Protein AF-0000000077136835 (afdb_homodimer)

pLDDT: mean 88.17, std 21.49, range [18.62, 98.94]

Secondary structure (DSSP, 8-state):
------HHHHHHHHHHHHHHHHHHHHHHHHHHHHHHHTTTTPPPTTSPPPTTHHHHHHHIIIIIIHHHHHHIIIIIIHHS---HHHHHHHHHHHHHHHHHHHHHHHHHHHHHHHHHTPPTT-SHHHHHHHHHHHHHHHHHHHIIIIIISHHHHT--HHHHHHHHHHHHHHHHHHHHHHHHHHHHHHHHHHHH---SS-TT-S-SHHHHHHHHHHHHHHHHHHHHHHHHHHHHHHTTSGGG-------S--S-TTS--/------HHHHHHHHHHHHHHHHHHHHHHHHHHHHHHHTTTTPPPTTSPPPTTHHHHHHHIIIIIIHHHHHHIIIIIIHHS---HHHHHHHHHHHHHHHHHHHHHHHHHHHHHHHHHTPPTT-SHHHHHHHHHHHHHHHHHHHIIIIIISHHHHT--HHHHHHHHHHHHHHHHHHHHHHHHHHHHHHHHHHHH---SS-TT-S-SHHHHHHHHHHHHHHHHHHHHHHHHHHHHHHTTSGGG-------S-SS-TTS--

Solvent-accessible surface area (backbone atoms only — not comparable to full-atom values): 26421 Å² total; per-residue (Å²): 124,72,70,70,51,66,74,63,42,59,53,49,24,54,51,25,46,51,48,19,56,52,29,32,52,47,34,52,54,50,52,53,52,41,32,64,64,56,65,48,75,46,63,38,96,84,66,24,58,30,63,53,53,19,60,50,24,38,42,45,14,45,46,41,28,43,41,51,22,52,35,20,51,40,36,36,31,68,71,65,72,40,50,69,66,59,21,50,49,47,25,51,52,28,46,51,53,19,51,51,26,40,51,52,14,49,54,39,44,52,52,22,29,58,63,68,71,46,76,78,76,51,45,36,37,45,51,43,34,49,49,22,51,51,46,46,54,52,48,51,49,50,45,40,43,48,65,73,34,16,77,83,64,68,46,52,70,68,57,42,61,68,43,42,63,58,52,53,49,51,50,55,50,31,46,51,40,31,36,38,20,50,36,18,44,49,32,41,52,50,69,72,58,68,37,82,90,50,61,82,48,61,72,41,67,65,45,44,46,45,32,53,44,40,48,30,42,54,47,18,53,50,24,34,52,46,13,45,48,30,40,60,68,43,55,72,47,67,73,70,67,80,75,71,77,85,76,69,76,86,72,65,82,74,70,84,117,125,71,72,70,51,65,74,66,41,58,54,48,23,54,52,26,46,51,48,20,56,52,29,31,54,48,35,53,53,50,50,53,53,41,32,64,63,57,65,48,75,46,62,39,96,84,64,23,58,29,62,53,52,19,60,50,25,38,41,46,13,45,46,41,28,42,42,50,22,54,36,20,52,40,36,36,31,68,72,65,72,40,49,68,66,59,21,50,50,48,24,50,51,28,44,51,52,18,51,51,26,40,50,51,14,49,54,39,42,53,51,23,28,58,62,68,70,46,74,79,75,52,45,38,37,44,51,42,34,50,50,22,51,51,46,48,52,51,49,52,50,50,45,39,44,50,66,72,35,16,78,83,65,68,47,51,70,69,59,40,61,67,42,43,63,58,53,53,50,51,50,54,50,31,45,51,39,31,35,39,21,51,37,17,43,49,32,40,52,49,69,73,58,69,36,81,92,48,60,84,49,61,72,40,68,65,46,44,46,45,33,51,45,42,50,30,42,54,48,17,54,51,23,35,51,45,12,43,48,29,40,60,68,42,56,73,49,67,73,72,66,81,76,71,78,85,75,68,78,86,71,66,84,74,69,85,114

Foldseek 3Di:
DQPAQPPVLLVLLQVLLVLLQVLLVVLLVLLQVLLVVPVNQDQDPLRFGDLSLLLNLLSCQLRNLLLVLLCLVLPCVPPVPDDPVRSLVSNLVSLVSSLVSLVRSVVRNVRRCVSVVNDQPPDPLNVLSVVLSVLSVVLSVCCCCAPVPVVVNVHDPVNSVVCVVVSVVSSLVSSVSSLVSSLVVLVVVLVVDADPPHRVDSCDSSNVSSVSSNVSSVSSSVSSVSSVVSSVVRPVRPPPDDPDPPVDPPPPPPPDD/DQPAQPPVLLVLLQVLLVLLQVLLVVLLVLLQVLLVVPVNQDQDPLRFGDLSLLLNLLSCQLRNLLLVLLCLVLPCVPPVPDDPVRSLVSNLVSLVSSLVSLVRSVVRNVRRCVSVVNDQPPDPLNVLSVVLSVLSVVLSVCCCCAPVPVVVNVHDPVNSVVCVVVSVVSSLVSSVSSLVSSLVVLVVVLVVDADPPHRVDSCDSSNVSSVSSNVSSVSSSVSSVSSVVSSVVRPPRPPPDDPDPPVPPPPPPPPDD

InterPro domains:
  IPR006593 Cytochrome b561/ferric reductase, transmembrane domain [PF03188] (53-192)
  IPR006593 Cytochrome b561/ferric reductase, transmembrane domain [PS50939] (16-229)
  IPR006593 Cytochrome b561/ferric reductase, transmembrane domain [SM00665] (53-186)
  IPR043205 Cytochrome b561/Cytochrome b reductase 1-like [PTHR10106] (21-229)

Organism: Micromonas pusilla (strain CCMP1545) (NCBI:txid564608)

Radius of gyration: 24.53 Å; Cα contacts (8 Å, |Δi|>4): 668; chains: 2; bounding box: 43×79×63 Å

Nearest PDB structures (foldseek):
  4o79-assembly1_A  TM=8.966E-01  e=8.749E-08  Arabidopsis thaliana
  5zle-assembly1_A  TM=8.821E-01  e=6.217E-08  Homo sapiens
  8vy7-assembly1_R  TM=4.403E-01  e=1.935E+00  Homo sapiens
  4o79-assembly1_A  TM=8.966E-01  e=8.787E-08  Arabidopsis thaliana
  5zle-assembly1_A  TM=8.821E-01  e=6.244E-08  Homo sapiens

Structure (mmCIF, N/CA/C/O backbone):
data_AF-0000000077136835-model_v1
#
loop_
_entity.id
_entity.type
_entity.pdbx_description
1 polymer 'Predicted protein'
#
loop_
_atom_site.group_PDB
_atom_site.id
_atom_site.type_symbol
_atom_site.label_atom_id
_atom_site.label_alt_id
_atom_site.label_comp_id
_atom_site.label_asym_id
_atom_site.label_entity_id
_atom_site.label_seq_id
_atom_site.pdbx_PDB_ins_code
_atom_site.Cartn_x
_atom_site.Cartn_y
_atom_site.Cartn_z
_atom_site.occupancy
_atom_site.B_iso_or_equiv
_atom_site.auth_seq_id
_atom_site.auth_comp_id
_atom_site.auth_asym_id
_atom_site.auth_atom_id
_atom_site.pdbx_PDB_model_num
ATOM 1 N N . MET A 1 1 ? -8.125 39.5 8.094 1 23.8 1 MET A N 1
ATOM 2 C CA . MET A 1 1 ? -8.828 38.375 7.488 1 23.8 1 MET A CA 1
ATOM 3 C C . MET A 1 1 ? -7.922 37.156 7.402 1 23.8 1 MET A C 1
ATOM 5 O O . MET A 1 1 ? -6.777 37.25 6.949 1 23.8 1 MET A O 1
ATOM 9 N N . PRO A 1 2 ? -8.062 36.25 8.242 1 34.19 2 PRO A N 1
ATOM 10 C CA . PRO A 1 2 ? -7.16 35.094 8.195 1 34.19 2 PRO A CA 1
ATOM 11 C C . PRO A 1 2 ? -6.918 34.594 6.773 1 34.19 2 PRO A C 1
ATOM 13 O O . PRO A 1 2 ? -7.754 34.781 5.891 1 34.19 2 PRO A O 1
ATOM 16 N N . PRO A 1 3 ? -5.719 34.531 6.352 1 34.84 3 PRO A N 1
ATOM 17 C CA . PRO A 1 3 ? -5.605 34.062 4.965 1 34.84 3 PRO A CA 1
ATOM 18 C C . PRO A 1 3 ? -6.5 32.875 4.672 1 34.84 3 PRO A C 1
ATOM 20 O O . PRO A 1 3 ? -6.637 31.969 5.508 1 34.84 3 PRO A O 1
ATOM 23 N N . SER A 1 4 ? -7.637 32.906 3.98 1 38.94 4 SER A N 1
ATOM 24 C CA . SER A 1 4 ? -8.633 31.969 3.471 1 38.94 4 SER A CA 1
ATOM 25 C C . SER A 1 4 ? -7.965 30.703 2.918 1 38.94 4 SER A C 1
ATOM 27 O O . SER A 1 4 ? -6.93 30.781 2.26 1 38.94 4 SER A O 1
ATOM 29 N N . THR A 1 5 ? -8.086 29.562 3.496 1 47.59 5 THR A N 1
ATOM 30 C CA . THR A 1 5 ? -7.746 28.297 2.852 1 47.59 5 THR A CA 1
ATOM 31 C C . THR A 1 5 ? -7.914 28.391 1.339 1 47.59 5 THR A C 1
ATOM 33 O O . THR A 1 5 ? -8.906 28.938 0.855 1 47.59 5 THR A O 1
ATOM 36 N N . PRO A 1 6 ? -6.832 28.188 0.664 1 51.62 6 PRO A N 1
ATOM 37 C CA . PRO A 1 6 ? -7.125 28.297 -0.767 1 51.62 6 PRO A CA 1
ATOM 38 C C . PRO A 1 6 ? -8.359 27.5 -1.178 1 51.62 6 PRO A C 1
ATOM 40 O O . PRO A 1 6 ? -8.531 26.344 -0.764 1 51.62 6 PRO A O 1
ATOM 43 N N . PRO A 1 7 ? -9.555 28.125 -1.425 1 53.94 7 PRO A N 1
ATOM 44 C CA . PRO A 1 7 ? -10.82 27.531 -1.856 1 53.94 7 PRO A CA 1
ATOM 45 C C . PRO A 1 7 ? -10.625 26.203 -2.602 1 53.94 7 PRO A C 1
ATOM 47 O O . PRO A 1 7 ? -11.461 25.312 -2.504 1 53.94 7 PRO A O 1
ATOM 50 N N . ASN A 1 8 ? -9.406 25.859 -3.082 1 63.97 8 ASN A N 1
ATOM 51 C CA . ASN A 1 8 ? -9.172 24.734 -3.992 1 63.97 8 ASN A CA 1
ATOM 52 C C . ASN A 1 8 ? -8.906 23.438 -3.232 1 63.97 8 ASN A C 1
ATOM 54 O O . ASN A 1 8 ? -9.328 22.375 -3.662 1 63.97 8 ASN A O 1
ATOM 58 N N . LEU A 1 9 ? -8.562 23.547 -1.971 1 68.62 9 LEU A N 1
ATOM 59 C CA . LEU A 1 9 ? -8.242 22.312 -1.263 1 68.62 9 LEU A CA 1
ATOM 60 C C . LEU A 1 9 ? -9.5 21.703 -0.642 1 68.62 9 LEU A C 1
ATOM 62 O O . LEU A 1 9 ? -9.617 20.484 -0.537 1 68.62 9 LEU A O 1
ATOM 66 N N . ASP A 1 10 ? -10.445 22.516 -0.303 1 75.88 10 ASP A N 1
ATOM 67 C CA . ASP A 1 10 ? -11.711 22.016 0.231 1 75.88 10 ASP A CA 1
ATOM 68 C C . ASP A 1 10 ? -12.5 21.266 -0.837 1 75.88 10 ASP A C 1
ATOM 70 O O . ASP A 1 10 ? -13.031 20.188 -0.574 1 75.88 10 ASP A O 1
ATOM 74 N N . SER A 1 11 ? -12.492 21.812 -1.938 1 85.44 11 SER A N 1
ATOM 75 C CA . SER A 1 11 ? -13.172 21.156 -3.041 1 85.44 11 SER A CA 1
ATOM 76 C C . SER A 1 11 ? -12.492 19.844 -3.404 1 85.44 11 SER A C 1
ATOM 78 O O . SER A 1 11 ? -13.164 18.844 -3.672 1 85.44 11 SER A O 1
ATOM 80 N N . LEU A 1 12 ? -11.188 19.812 -3.33 1 87.81 12 LEU A N 1
ATOM 81 C CA . LEU A 1 12 ? -10.43 18.609 -3.639 1 87.81 12 LEU A CA 1
ATOM 82 C C . LEU A 1 12 ? -10.75 17.5 -2.639 1 87.81 12 LEU A C 1
ATOM 84 O O . LEU A 1 12 ? -10.977 16.344 -3.029 1 87.81 12 LEU A O 1
ATOM 88 N N . GLY A 1 13 ? -10.797 17.891 -1.361 1 92.56 13 GLY A N 1
ATOM 89 C CA . GLY A 1 13 ? -11.141 16.922 -0.338 1 92.56 13 GLY A CA 1
ATOM 90 C C . GLY A 1 13 ? -12.516 16.312 -0.525 1 92.56 13 GLY A C 1
ATOM 91 O O . GLY A 1 13 ? -12.703 15.109 -0.345 1 92.56 13 GLY A O 1
ATOM 92 N N . ALA A 1 14 ? -13.461 17.125 -0.9 1 94.19 14 ALA A N 1
ATOM 93 C CA . ALA A 1 14 ? -14.828 16.656 -1.129 1 94.19 14 ALA A CA 1
ATOM 94 C C . ALA A 1 14 ? -14.883 15.695 -2.312 1 94.19 14 ALA A C 1
ATOM 96 O O . ALA A 1 14 ? -15.57 14.672 -2.254 1 94.19 14 ALA A O 1
ATOM 97 N N . TRP A 1 15 ? -14.195 16.031 -3.344 1 95.69 15 TRP A N 1
ATOM 98 C CA . TRP A 1 15 ? -14.164 15.18 -4.531 1 95.69 15 TRP A CA 1
ATOM 99 C C . TRP A 1 15 ? -13.5 13.836 -4.227 1 95.69 15 TRP A C 1
ATOM 101 O O . TRP A 1 15 ? -13.969 12.789 -4.672 1 95.69 15 TRP A O 1
ATOM 111 N N . LEU A 1 16 ? -12.438 13.898 -3.471 1 97.5 16 LEU A N 1
ATOM 112 C CA . LEU A 1 16 ? -11.727 12.68 -3.109 1 97.5 16 LEU A CA 1
ATOM 113 C C . LEU A 1 16 ? -12.594 11.781 -2.232 1 97.5 16 LEU A C 1
ATOM 115 O O . LEU A 1 16 ? -12.562 10.555 -2.365 1 97.5 16 LEU A O 1
ATOM 119 N N . ALA A 1 17 ? -13.344 12.383 -1.357 1 97.94 17 ALA A N 1
ATOM 120 C CA . ALA A 1 17 ? -14.266 11.602 -0.53 1 97.94 17 ALA A CA 1
ATOM 121 C C . ALA A 1 17 ? -15.328 10.922 -1.385 1 97.94 17 ALA A C 1
ATOM 123 O O . ALA A 1 17 ? -15.648 9.75 -1.174 1 97.94 17 ALA A O 1
ATOM 124 N N . LEU A 1 18 ? -15.836 11.672 -2.326 1 98 18 LEU A N 1
ATOM 125 C CA . LEU A 1 18 ? -16.828 11.109 -3.246 1 98 18 LEU A CA 1
ATOM 126 C C . LEU A 1 18 ? -16.219 9.969 -4.062 1 98 18 LEU A C 1
ATOM 128 O O . LEU A 1 18 ? -16.859 8.938 -4.27 1 98 18 LEU A O 1
ATOM 132 N N . LEU A 1 19 ? -15.023 10.148 -4.508 1 98.56 19 LEU A N 1
ATOM 133 C CA . LEU A 1 19 ? -14.344 9.117 -5.277 1 98.56 19 LEU A CA 1
ATOM 134 C C . LEU A 1 19 ? -14.078 7.887 -4.418 1 98.56 19 LEU A C 1
ATOM 136 O O . LEU A 1 19 ? -14.133 6.754 -4.91 1 98.56 19 LEU A O 1
ATOM 140 N N . THR A 1 20 ? -13.734 8.133 -3.133 1 98.75 20 THR A N 1
ATOM 141 C CA . THR A 1 20 ? -13.547 7.016 -2.215 1 98.75 20 THR A CA 1
ATOM 142 C C . THR A 1 20 ? -14.812 6.164 -2.133 1 98.75 20 THR A C 1
ATOM 144 O O . THR A 1 20 ? -14.758 4.945 -2.318 1 98.75 20 THR A O 1
ATOM 147 N N . ARG A 1 21 ? -15.961 6.781 -1.938 1 98.75 21 ARG A N 1
ATOM 148 C CA . ARG A 1 21 ? -17.219 6.07 -1.766 1 98.75 21 ARG A CA 1
ATOM 149 C C . ARG A 1 21 ? -17.656 5.422 -3.072 1 98.75 21 ARG A C 1
ATOM 151 O O . ARG A 1 21 ? -18.172 4.301 -3.074 1 98.75 21 ARG A O 1
ATOM 158 N N . SER A 1 22 ? -17.438 6.105 -4.176 1 98.81 22 SER A N 1
ATOM 159 C CA . SER A 1 22 ? -17.75 5.504 -5.469 1 98.81 22 SER A CA 1
ATOM 160 C C . SER A 1 22 ? -16.859 4.289 -5.742 1 98.81 22 SER A C 1
ATOM 162 O O . SER A 1 22 ? -17.344 3.277 -6.262 1 98.81 22 SER A O 1
ATOM 164 N N . SER A 1 23 ? -15.633 4.391 -5.391 1 98.81 23 SER A N 1
ATOM 165 C CA . SER A 1 23 ? -14.672 3.318 -5.629 1 98.81 23 SER A CA 1
ATOM 166 C C . SER A 1 23 ? -15 2.086 -4.789 1 98.81 23 SER A C 1
ATOM 168 O O . SER A 1 23 ? -14.969 0.96 -5.293 1 98.81 23 SER A O 1
ATOM 170 N N . TYR A 1 24 ? -15.297 2.262 -3.465 1 98.62 24 TYR A N 1
ATOM 171 C CA . TYR A 1 24 ? -15.516 1.053 -2.678 1 98.62 24 TYR A CA 1
ATOM 172 C C . TYR A 1 24 ? -16.875 0.45 -2.973 1 98.62 24 TYR A C 1
ATOM 174 O O . TYR A 1 24 ? -17.094 -0.751 -2.789 1 98.62 24 TYR A O 1
ATOM 182 N N . LEU A 1 25 ? -17.906 1.247 -3.451 1 98.88 25 LEU A N 1
ATOM 183 C CA . LEU A 1 25 ? -19.156 0.666 -3.914 1 98.88 25 LEU A CA 1
ATOM 184 C C . LEU A 1 25 ? -18.953 -0.161 -5.176 1 98.88 25 LEU A C 1
ATOM 186 O O . LEU A 1 25 ? -19.5 -1.254 -5.309 1 98.88 25 LEU A O 1
ATOM 190 N N . LEU A 1 26 ? -18.156 0.397 -6.043 1 98.88 26 LEU A N 1
ATOM 191 C CA . LEU A 1 26 ? -17.812 -0.349 -7.25 1 98.88 26 LEU A CA 1
ATOM 192 C C . LEU A 1 26 ? -17.016 -1.606 -6.906 1 98.88 26 LEU A C 1
ATOM 194 O O . LEU A 1 26 ? -17.219 -2.658 -7.516 1 98.88 26 LEU A O 1
ATOM 198 N N . PHE A 1 27 ? -16.156 -1.492 -5.98 1 98.94 27 PHE A N 1
ATOM 199 C CA . PHE A 1 27 ? -15.391 -2.645 -5.516 1 98.94 27 PHE A CA 1
ATOM 200 C C . PHE A 1 27 ? -16.312 -3.758 -5.055 1 98.94 27 PHE A C 1
ATOM 202 O O . PHE A 1 27 ? -16.141 -4.918 -5.426 1 98.94 27 PHE A O 1
ATOM 209 N N . VAL A 1 28 ? -17.297 -3.438 -4.246 1 98.94 28 VAL A N 1
ATOM 210 C CA . VAL A 1 28 ? -18.234 -4.438 -3.73 1 98.94 28 VAL A CA 1
ATOM 211 C C . VAL A 1 28 ? -19 -5.062 -4.887 1 98.94 28 VAL A C 1
ATOM 213 O O . VAL A 1 28 ? -19.172 -6.285 -4.938 1 98.94 28 VAL A O 1
ATOM 216 N N . ALA A 1 29 ? -19.406 -4.25 -5.832 1 98.88 29 ALA A N 1
ATOM 217 C CA . ALA A 1 29 ? -20.156 -4.762 -6.984 1 98.88 29 ALA A CA 1
ATOM 218 C C . ALA A 1 29 ? -19.297 -5.723 -7.801 1 98.88 29 ALA A C 1
ATOM 220 O O . ALA A 1 29 ? -19.75 -6.801 -8.188 1 98.88 29 ALA A O 1
ATOM 221 N N . VAL A 1 30 ? -18.062 -5.359 -8.055 1 98.94 30 VAL A N 1
ATOM 222 C CA . VAL A 1 30 ? -17.156 -6.184 -8.852 1 98.94 30 VAL A CA 1
ATOM 223 C C . VAL A 1 30 ? -16.781 -7.441 -8.078 1 98.94 30 VAL A C 1
ATOM 225 O O . VAL A 1 30 ? -16.641 -8.523 -8.656 1 98.94 30 VAL A O 1
ATOM 228 N N . LEU A 1 31 ? -16.609 -7.297 -6.777 1 98.88 31 LEU A N 1
ATOM 229 C CA . LEU A 1 31 ? -16.312 -8.445 -5.93 1 98.88 31 LEU A CA 1
ATOM 230 C C . LEU A 1 31 ? -17.422 -9.484 -6.008 1 98.88 31 LEU A C 1
ATOM 232 O O . LEU A 1 31 ? -17.156 -10.68 -6.152 1 98.88 31 LEU A O 1
ATOM 236 N N . LEU A 1 32 ? -18.656 -9.008 -5.918 1 98.62 32 LEU A N 1
ATOM 237 C CA . LEU A 1 32 ? -19.797 -9.914 -6.012 1 98.62 32 LEU A CA 1
ATOM 238 C C . LEU A 1 32 ? -19.891 -10.539 -7.398 1 98.62 32 LEU A C 1
ATOM 240 O O . LEU A 1 32 ? -20.188 -11.727 -7.535 1 98.62 32 LEU A O 1
ATOM 244 N N . ALA A 1 33 ? -19.625 -9.789 -8.422 1 98.5 33 ALA A N 1
ATOM 245 C CA . ALA A 1 33 ? -19.562 -10.328 -9.773 1 98.5 33 ALA A CA 1
ATOM 246 C C . ALA A 1 33 ? -18.484 -11.398 -9.898 1 98.5 33 ALA A C 1
ATOM 248 O O . ALA A 1 33 ? -18.672 -12.406 -10.578 1 98.5 33 ALA A O 1
ATOM 249 N N . TRP A 1 34 ? -17.375 -11.148 -9.258 1 98.5 34 TRP A N 1
ATOM 250 C CA . TRP A 1 34 ? -16.281 -12.109 -9.266 1 98.5 34 TRP A CA 1
ATOM 251 C C . TRP A 1 34 ? -16.688 -13.406 -8.578 1 98.5 34 TRP A C 1
ATOM 253 O O . TRP A 1 34 ? -16.391 -14.5 -9.062 1 98.5 34 TRP A O 1
ATOM 263 N N . PHE A 1 35 ? -17.406 -13.312 -7.477 1 98 35 PHE A N 1
ATOM 264 C CA . PHE A 1 35 ? -17.891 -14.5 -6.789 1 98 35 PHE A CA 1
ATOM 265 C C . PHE A 1 35 ? -18.828 -15.305 -7.695 1 98 35 PHE A C 1
ATOM 267 O O . PHE A 1 35 ? -18.844 -16.547 -7.641 1 98 35 PHE A O 1
ATOM 274 N N . GLY A 1 36 ? -19.562 -14.609 -8.516 1 95.94 36 GLY A N 1
ATOM 275 C CA . GLY A 1 36 ? -20.438 -15.273 -9.469 1 95.94 36 GLY A CA 1
ATOM 276 C C . GLY A 1 36 ? -19.688 -16.109 -10.492 1 95.94 36 GLY A C 1
ATOM 277 O O . GLY A 1 36 ? -20.219 -17.094 -11.008 1 95.94 36 GLY A O 1
ATOM 278 N N . ARG A 1 37 ? -18.484 -15.648 -10.844 1 94.62 37 ARG A N 1
ATOM 279 C CA . ARG A 1 37 ? -17.656 -16.391 -11.797 1 94.62 37 ARG A CA 1
ATOM 280 C C . ARG A 1 37 ? -17 -17.594 -11.133 1 94.62 37 ARG A C 1
ATOM 282 O O . ARG A 1 37 ? -16.453 -18.453 -11.812 1 94.62 37 ARG A O 1
ATOM 289 N N . LEU A 1 38 ? -17.062 -17.578 -9.875 1 93.44 38 LEU A N 1
ATOM 290 C CA . LEU A 1 38 ? -16.578 -18.719 -9.109 1 93.44 38 LEU A CA 1
ATOM 291 C C . LEU A 1 38 ? -17.734 -19.594 -8.633 1 93.44 38 LEU A C 1
ATOM 293 O O . LEU A 1 38 ? -18.625 -19.922 -9.406 1 93.44 38 LEU A O 1
ATOM 297 N N . ALA A 1 39 ? -18 -20 -7.512 1 93.25 39 ALA A N 1
ATOM 298 C CA . ALA A 1 39 ? -19.062 -20.859 -7 1 93.25 39 ALA A CA 1
ATOM 299 C C . ALA A 1 39 ? -19.797 -20.188 -5.836 1 93.25 39 ALA A C 1
ATOM 301 O O . ALA A 1 39 ? -20.234 -20.875 -4.902 1 93.25 39 ALA A O 1
ATOM 302 N N . TRP A 1 40 ? -19.766 -18.75 -5.918 1 95.69 40 TRP A N 1
ATOM 303 C CA . T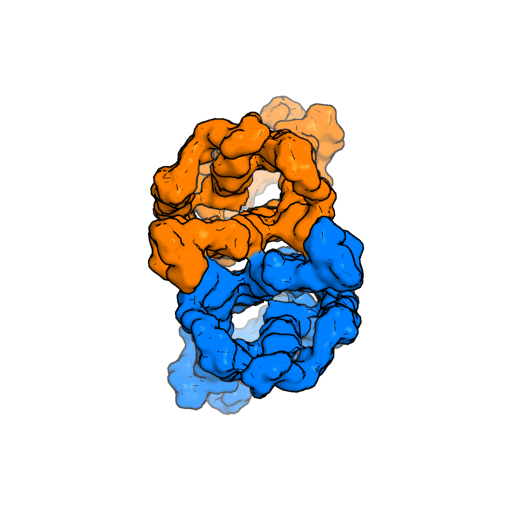RP A 1 40 ? -20.406 -17.984 -4.855 1 95.69 40 TRP A CA 1
ATOM 304 C C . TRP A 1 40 ? -19.984 -18.5 -3.482 1 95.69 40 TRP A C 1
ATOM 306 O O . TRP A 1 40 ? -18.781 -18.547 -3.172 1 95.69 40 TRP A O 1
ATOM 316 N N . PHE A 1 41 ? -20.984 -18.953 -2.646 1 96.94 41 PHE A N 1
ATOM 317 C CA . PHE A 1 41 ? -20.625 -19.328 -1.283 1 96.94 41 PHE A CA 1
ATOM 318 C C . PHE A 1 41 ? -20.922 -20.797 -1.024 1 96.94 41 PHE A C 1
ATOM 320 O O . PHE A 1 41 ? -21.047 -21.219 0.128 1 96.94 41 PHE A O 1
ATOM 327 N N . ASP A 1 42 ? -21.016 -21.531 -2.098 1 94.69 42 ASP A N 1
ATOM 328 C CA . ASP A 1 42 ? -21.203 -22.984 -1.975 1 94.69 42 ASP A CA 1
ATOM 329 C C . ASP A 1 42 ? -19.969 -23.641 -1.368 1 94.69 42 ASP A C 1
ATOM 331 O O . ASP A 1 42 ? -18.844 -23.172 -1.56 1 94.69 42 ASP A O 1
ATOM 335 N N . ARG A 1 43 ? -20.328 -24.672 -0.667 1 93.06 43 ARG A N 1
ATOM 336 C CA . ARG A 1 43 ? -19.188 -25.453 -0.198 1 93.06 43 ARG A CA 1
ATOM 337 C C . ARG A 1 43 ? -18.359 -25.969 -1.368 1 93.06 43 ARG A C 1
ATOM 339 O O . ARG A 1 43 ? -18.891 -26.281 -2.432 1 93.06 43 ARG A O 1
ATOM 346 N N . GLU A 1 44 ? -17.016 -26.094 -1.083 1 93.31 44 GLU A N 1
ATOM 347 C CA . GLU A 1 44 ? -16.109 -26.516 -2.141 1 93.31 44 GLU A CA 1
ATOM 348 C C . GLU A 1 44 ? -16.203 -28.031 -2.357 1 93.31 44 GLU A C 1
ATOM 350 O O . GLU A 1 44 ? -16.828 -28.734 -1.57 1 93.31 44 GLU A O 1
ATOM 355 N N . THR A 1 45 ? -15.719 -28.469 -3.408 1 87.25 45 THR A N 1
ATOM 356 C CA . THR A 1 45 ? -15.852 -29.844 -3.838 1 87.25 45 THR A CA 1
ATOM 357 C C . THR A 1 45 ? -15.344 -30.797 -2.76 1 87.25 45 THR A C 1
ATOM 359 O O . THR A 1 45 ? -15.836 -31.922 -2.633 1 87.25 45 THR A O 1
ATOM 362 N N . ASP A 1 46 ? -14.461 -30.391 -1.969 1 90.81 46 ASP A N 1
ATOM 363 C CA . ASP A 1 46 ? -13.891 -31.219 -0.916 1 90.81 46 ASP A CA 1
ATOM 364 C C . ASP A 1 46 ? -14.648 -31.047 0.399 1 90.81 46 ASP A C 1
ATOM 366 O O . ASP A 1 46 ? -14.242 -31.578 1.432 1 90.81 46 ASP A O 1
ATOM 370 N N . GLY A 1 47 ? -15.703 -30.25 0.375 1 92.81 47 GLY A N 1
ATOM 371 C CA . GLY A 1 47 ? -16.547 -30.047 1.542 1 92.81 47 GLY A CA 1
ATOM 372 C C . GLY A 1 47 ? -16.141 -28.844 2.371 1 92.81 47 GLY A C 1
ATOM 373 O O . GLY A 1 47 ? -16.844 -28.469 3.318 1 92.81 47 GLY A O 1
ATOM 374 N N . ALA A 1 48 ? -15.094 -28.266 2.039 1 95.69 48 ALA A N 1
ATOM 375 C CA . ALA A 1 48 ? -14.602 -27.109 2.787 1 95.69 48 ALA A CA 1
ATOM 376 C C . ALA A 1 48 ? -15.547 -25.922 2.658 1 95.69 48 ALA A C 1
ATOM 378 O O . ALA A 1 48 ? -16.266 -25.797 1.661 1 95.69 48 ALA A O 1
ATOM 379 N N . VAL A 1 49 ? -15.594 -25.125 3.748 1 97.38 49 VAL A N 1
ATOM 380 C CA . VAL A 1 49 ? -16.312 -23.859 3.65 1 97.38 49 VAL A CA 1
ATOM 381 C C . VAL A 1 49 ? -15.758 -23.031 2.502 1 97.38 49 VAL A C 1
ATOM 383 O O . VAL A 1 49 ? -14.555 -23.078 2.223 1 97.38 49 VAL A O 1
ATOM 386 N N . SER A 1 50 ? -16.609 -22.25 1.912 1 97.75 50 SER A N 1
ATOM 387 C CA . SER A 1 50 ? -16.219 -21.484 0.737 1 97.75 50 SER A CA 1
ATOM 388 C C . SER A 1 50 ? -15.109 -20.484 1.077 1 97.75 50 SER A C 1
ATOM 390 O O . SER A 1 50 ? -15.227 -19.734 2.047 1 97.75 50 SER A O 1
ATOM 392 N N . PHE A 1 51 ? -14.078 -20.469 0.268 1 97.62 51 PHE A N 1
ATOM 393 C CA . PHE A 1 51 ? -12.992 -19.5 0.391 1 97.62 51 PHE A CA 1
ATOM 394 C C . PHE A 1 51 ? -13.523 -18.078 0.279 1 97.62 51 PHE A C 1
ATOM 396 O O . PHE A 1 51 ? -12.953 -17.156 0.865 1 97.62 51 PHE A O 1
ATOM 403 N N . ASN A 1 52 ? -14.609 -17.812 -0.4 1 98.44 52 ASN A N 1
ATOM 404 C CA . ASN A 1 52 ? -15.109 -16.5 -0.792 1 98.44 52 ASN A CA 1
ATOM 405 C C . ASN A 1 52 ? -15.562 -15.688 0.418 1 98.44 52 ASN A C 1
ATOM 407 O O . ASN A 1 52 ? -15.672 -14.461 0.344 1 98.44 52 ASN A O 1
ATOM 411 N N . TYR A 1 53 ? -15.75 -16.328 1.526 1 98.75 53 TYR A N 1
ATOM 412 C CA . TYR A 1 53 ? -16.078 -15.602 2.746 1 98.75 53 TYR A CA 1
ATOM 413 C C . TYR A 1 53 ? -14.898 -14.734 3.189 1 98.75 53 TYR A C 1
ATOM 415 O O . TYR A 1 53 ? -15.094 -13.617 3.672 1 98.75 53 TYR A O 1
ATOM 423 N N . HIS A 1 54 ? -13.711 -15.281 2.975 1 98.81 54 HIS A N 1
ATOM 424 C CA . HIS A 1 54 ? -12.516 -14.586 3.428 1 98.81 54 HIS A CA 1
ATOM 425 C C . HIS A 1 54 ? -12.336 -13.266 2.689 1 98.81 54 HIS A C 1
ATOM 427 O O . HIS A 1 54 ? -12.281 -12.203 3.314 1 98.81 54 HIS A O 1
ATOM 433 N N . PRO A 1 55 ? -12.305 -13.25 1.353 1 98.81 55 PRO A N 1
ATOM 434 C CA . PRO A 1 55 ? -12.133 -11.953 0.691 1 98.81 55 PRO A CA 1
ATOM 435 C C . PRO A 1 55 ? -13.344 -11.031 0.874 1 98.81 55 PRO A C 1
ATOM 437 O O . PRO A 1 55 ? -13.203 -9.805 0.861 1 98.81 55 PRO A O 1
ATOM 440 N N . LEU A 1 56 ? -14.5 -11.578 1.068 1 98.88 56 LEU A N 1
ATOM 441 C CA . LEU A 1 56 ? -15.656 -10.734 1.332 1 98.88 56 LEU A CA 1
ATOM 442 C C . LEU A 1 56 ? -15.461 -9.922 2.605 1 98.88 56 LEU A C 1
ATOM 444 O O . LEU A 1 56 ? -15.555 -8.688 2.582 1 98.88 56 LEU A O 1
ATOM 448 N N . PHE A 1 57 ? -15.148 -10.609 3.676 1 98.94 57 PHE A N 1
ATOM 449 C CA . PHE A 1 57 ? -15.055 -9.938 4.969 1 98.94 57 PHE A CA 1
ATOM 450 C C . PHE A 1 57 ? -13.82 -9.047 5.031 1 98.94 57 PHE A C 1
ATOM 452 O O . PHE A 1 57 ? -13.867 -7.953 5.59 1 98.94 57 PHE A O 1
ATOM 459 N N . MET A 1 58 ? -12.711 -9.539 4.492 1 98.94 58 MET A N 1
ATOM 460 C CA . MET A 1 58 ? -11.523 -8.695 4.465 1 98.94 58 MET A CA 1
ATOM 461 C C . MET A 1 58 ? -11.75 -7.453 3.613 1 98.94 58 MET A C 1
ATOM 463 O O . MET A 1 58 ? -11.312 -6.359 3.975 1 98.94 58 MET A O 1
ATOM 467 N N . GLY A 1 59 ? -12.422 -7.586 2.461 1 98.94 59 GLY A N 1
ATOM 468 C CA . GLY A 1 59 ? -12.75 -6.449 1.616 1 98.94 59 GLY A CA 1
ATOM 469 C C . GLY A 1 59 ? -13.664 -5.441 2.299 1 98.94 59 GLY A C 1
ATOM 470 O O . GLY A 1 59 ? -13.453 -4.23 2.186 1 98.94 59 GLY A O 1
ATOM 471 N N . LEU A 1 60 ? -14.648 -5.934 2.971 1 98.94 60 LEU A N 1
ATOM 472 C CA . LEU A 1 60 ? -15.531 -5.043 3.717 1 98.94 60 LEU A CA 1
ATOM 473 C C . LEU A 1 60 ? -14.75 -4.258 4.766 1 98.94 60 LEU A C 1
ATOM 475 O O . LEU A 1 60 ? -15 -3.07 4.977 1 98.94 60 LEU A O 1
ATOM 479 N N . ALA A 1 61 ? -13.844 -4.938 5.387 1 98.94 61 ALA A N 1
ATOM 480 C CA . ALA A 1 61 ? -13.078 -4.297 6.457 1 98.94 61 ALA A CA 1
ATOM 481 C C . ALA A 1 61 ? -12.117 -3.254 5.895 1 98.94 61 ALA A C 1
ATOM 483 O O . ALA A 1 61 ? -12.258 -2.061 6.172 1 98.94 61 ALA A O 1
ATOM 484 N N . PHE A 1 62 ? -11.219 -3.641 5.016 1 98.94 62 PHE A N 1
ATOM 485 C CA . PHE A 1 62 ? -10.078 -2.814 4.641 1 98.94 62 PHE A CA 1
ATOM 486 C C . PHE A 1 62 ? -10.438 -1.879 3.494 1 98.94 62 PHE A C 1
ATOM 488 O O . PHE A 1 62 ? -9.828 -0.824 3.328 1 98.94 62 PHE A O 1
ATOM 495 N N . VAL A 1 63 ? -11.453 -2.207 2.695 1 98.94 63 VAL A N 1
ATOM 496 C CA . VAL A 1 63 ? -11.719 -1.408 1.503 1 98.94 63 VAL A CA 1
ATOM 497 C C . VAL A 1 63 ? -12.945 -0.525 1.733 1 98.94 63 VAL A C 1
ATOM 499 O O . VAL A 1 63 ? -13.039 0.575 1.184 1 98.94 63 VAL A O 1
ATOM 502 N N . VAL A 1 64 ? -13.844 -0.953 2.59 1 98.94 64 VAL A N 1
ATOM 503 C CA . VAL A 1 64 ? -15.094 -0.21 2.74 1 98.94 64 VAL A CA 1
ATOM 504 C C . VAL A 1 64 ? -15.117 0.489 4.098 1 98.94 64 VAL A C 1
ATOM 506 O O . VAL A 1 64 ? -15.094 1.721 4.168 1 98.94 64 VAL A O 1
ATOM 509 N N . LEU A 1 65 ? -15.008 -0.272 5.141 1 98.94 65 LEU A N 1
ATOM 510 C CA . LEU A 1 65 ? -15.289 0.235 6.48 1 98.94 65 LEU A CA 1
ATOM 511 C C . LEU A 1 65 ? -14.156 1.12 6.977 1 98.94 65 LEU A C 1
ATOM 513 O O . LEU A 1 65 ? -14.391 2.18 7.562 1 98.94 65 LEU A O 1
ATOM 517 N N . MET A 1 66 ? -12.938 0.732 6.809 1 98.88 66 MET A N 1
ATOM 518 C CA . MET A 1 66 ? -11.82 1.512 7.336 1 98.88 66 MET A CA 1
ATOM 519 C C . MET A 1 66 ? -11.695 2.848 6.613 1 98.88 66 MET A C 1
ATOM 521 O O . MET A 1 66 ? -11.523 3.891 7.25 1 98.88 66 MET A O 1
ATOM 525 N N . PRO A 1 67 ? -11.773 2.855 5.254 1 98.88 67 PRO A N 1
ATOM 526 C CA . PRO A 1 67 ? -11.797 4.168 4.605 1 98.88 67 PRO A CA 1
ATOM 527 C C . PRO A 1 67 ? -12.938 5.051 5.094 1 98.88 67 PRO A C 1
ATOM 529 O O . PRO A 1 67 ? -12.75 6.25 5.309 1 98.88 67 PRO A O 1
ATOM 532 N N . GLU A 1 68 ? -14.109 4.445 5.258 1 98.69 68 GLU A N 1
ATOM 533 C CA . GLU A 1 68 ? -15.234 5.227 5.75 1 98.69 68 GLU A CA 1
ATOM 534 C C . GLU A 1 68 ? -14.961 5.766 7.148 1 98.69 68 GLU A C 1
ATOM 536 O O . GLU A 1 68 ? -15.398 6.871 7.488 1 98.69 68 GLU A O 1
ATOM 541 N N . ALA A 1 69 ? -14.32 4.992 7.961 1 98.69 69 ALA A N 1
ATOM 542 C CA . ALA A 1 69 ? -13.953 5.445 9.297 1 98.69 69 ALA A CA 1
ATOM 543 C C . ALA A 1 69 ? -13.07 6.684 9.242 1 98.69 69 ALA A C 1
ATOM 545 O O . ALA A 1 69 ? -13.227 7.609 10.039 1 98.69 69 ALA A O 1
ATOM 546 N N . LEU A 1 70 ? -12.125 6.711 8.328 1 98 70 LEU A N 1
ATOM 547 C CA . LEU A 1 70 ? -11.258 7.871 8.156 1 98 70 LEU A CA 1
ATOM 548 C C . LEU A 1 70 ? -12.062 9.078 7.684 1 98 70 LEU A C 1
ATOM 550 O O . LEU A 1 70 ? -11.812 10.203 8.125 1 98 70 LEU A O 1
ATOM 554 N N . LEU A 1 71 ? -13.031 8.828 6.852 1 98.12 71 LEU A N 1
ATOM 555 C CA . LEU A 1 71 ? -13.828 9.906 6.266 1 98.12 71 LEU A CA 1
ATOM 556 C C . LEU A 1 71 ? -14.766 10.516 7.301 1 98.12 71 LEU A C 1
ATOM 558 O O . LEU A 1 71 ? -15.281 11.617 7.105 1 98.12 71 LEU A O 1
ATOM 562 N N . ALA A 1 72 ? -15.016 9.789 8.422 1 97.81 72 ALA A N 1
ATOM 563 C CA . ALA A 1 72 ? -15.836 10.344 9.492 1 97.81 72 ALA A CA 1
ATOM 564 C C . ALA A 1 72 ? -15.289 11.695 9.953 1 97.81 72 ALA A C 1
ATOM 566 O O . ALA A 1 72 ? -16.047 12.648 10.125 1 97.81 72 ALA A O 1
ATOM 567 N N . TYR A 1 73 ? -13.977 11.766 10.117 1 95.5 73 TYR A N 1
ATOM 568 C CA . TYR A 1 73 ? -13.359 13.031 10.508 1 95.5 73 TYR A CA 1
ATOM 569 C C . TYR A 1 73 ? -13.047 13.891 9.289 1 95.5 73 TYR A C 1
ATOM 571 O O . TYR A 1 73 ? -13.391 15.07 9.25 1 95.5 73 TYR A O 1
ATOM 579 N N . ALA A 1 74 ? -12.539 13.273 8.273 1 95.31 74 ALA A N 1
ATOM 580 C CA . ALA A 1 74 ? -11.938 14.016 7.164 1 95.31 74 ALA A CA 1
ATOM 581 C C . ALA A 1 74 ? -13 14.578 6.23 1 95.31 74 ALA A C 1
ATOM 583 O O . ALA A 1 74 ? -12.742 15.508 5.469 1 95.31 74 ALA A O 1
ATOM 584 N N . ASP A 1 75 ? -14.164 14.008 6.289 1 95.38 75 ASP A N 1
ATOM 585 C CA . ASP A 1 75 ? -15.211 14.477 5.391 1 95.38 75 ASP A CA 1
ATOM 586 C C . ASP A 1 75 ? -16.469 14.867 6.164 1 95.38 75 ASP A C 1
ATOM 588 O O . ASP A 1 75 ? -16.922 16.016 6.098 1 95.38 75 ASP A O 1
ATOM 592 N N . LEU A 1 76 ? -17.016 13.992 7.012 1 94.88 76 LEU A N 1
ATOM 593 C CA . LEU A 1 76 ? -18.281 14.258 7.676 1 94.88 76 LEU A CA 1
ATOM 594 C C . LEU A 1 76 ? -18.156 15.414 8.664 1 94.88 76 LEU A C 1
ATOM 596 O O . LEU A 1 76 ? -18.969 16.344 8.656 1 94.88 76 LEU A O 1
ATOM 600 N N . GLU A 1 77 ? -17.156 15.375 9.469 1 93.06 77 GLU A N 1
ATOM 601 C CA . GLU A 1 77 ? -16.938 16.469 10.406 1 93.06 77 GLU A CA 1
ATOM 602 C C . GLU A 1 77 ? -16.453 17.719 9.688 1 93.06 77 GLU A C 1
ATOM 604 O O . GLU A 1 77 ? -16.984 18.812 9.922 1 93.06 77 GLU A O 1
ATOM 609 N N . GLU A 1 78 ? -15.539 17.5 8.789 1 88.69 78 GLU A N 1
ATOM 610 C CA . GLU A 1 78 ? -14.828 18.625 8.172 1 88.69 78 GLU A CA 1
ATOM 611 C C . GLU A 1 78 ? -15.719 19.344 7.168 1 88.69 78 GLU A C 1
ATOM 613 O O . GLU A 1 78 ? -15.641 20.562 7.023 1 88.69 78 GLU A O 1
ATOM 618 N N . ARG A 1 79 ? -16.641 18.609 6.453 1 88.94 79 ARG A N 1
ATOM 619 C CA . ARG A 1 79 ? -17.219 19.203 5.258 1 88.94 79 ARG A CA 1
ATOM 620 C C . ARG A 1 79 ? -18.734 19.078 5.262 1 88.94 79 ARG A C 1
ATOM 622 O O . ARG A 1 79 ? -19.438 19.781 4.539 1 88.94 79 ARG A O 1
ATOM 629 N N . ARG A 1 80 ? -19.219 18.219 6.129 1 91.75 80 ARG A N 1
ATOM 630 C CA . ARG A 1 80 ? -20.641 17.938 6.023 1 91.75 80 ARG A CA 1
ATOM 631 C C . ARG A 1 80 ? -21.391 18.391 7.277 1 91.75 80 ARG A C 1
ATOM 633 O O . ARG A 1 80 ? -22.547 18.047 7.469 1 91.75 80 ARG A O 1
ATOM 640 N N . GLY A 1 81 ? -20.688 19 8.234 1 91.12 81 GLY A N 1
ATOM 641 C CA . GLY A 1 81 ? -21.328 19.672 9.344 1 91.12 81 GLY A CA 1
ATOM 642 C C . GLY A 1 81 ? -21.578 18.766 10.531 1 91.12 81 GLY A C 1
ATOM 643 O O . GLY A 1 81 ? -22.312 19.125 11.461 1 91.12 81 GLY A O 1
ATOM 644 N N . PHE A 1 82 ? -21.047 17.625 10.5 1 92.69 82 PHE A N 1
ATOM 645 C CA . PHE A 1 82 ? -21.188 16.734 11.656 1 92.69 82 PHE A CA 1
ATOM 646 C C . PHE A 1 82 ? -20.391 17.281 12.844 1 92.69 82 PHE A C 1
ATOM 648 O O . PHE A 1 82 ? -19.281 17.797 12.672 1 92.69 82 PHE A O 1
ATOM 655 N N . GLY A 1 83 ? -20.984 17.172 14.07 1 94.44 83 GLY A N 1
ATOM 656 C CA . GLY A 1 83 ? -20.234 17.5 15.273 1 94.44 83 GLY A CA 1
ATOM 657 C C . GLY A 1 83 ? -19.125 16.531 15.562 1 94.44 83 GLY A C 1
ATOM 658 O O . GLY A 1 83 ? -19.109 15.406 15.047 1 94.44 83 GLY A O 1
ATOM 659 N N . HIS A 1 84 ? -18.234 16.938 16.359 1 94.5 84 HIS A N 1
ATOM 660 C CA . HIS A 1 84 ? -17.078 16.125 16.703 1 94.5 84 HIS A CA 1
ATOM 661 C C . HIS A 1 84 ? -17.484 14.82 17.359 1 94.5 84 HIS A C 1
ATOM 663 O O . HIS A 1 84 ? -16.953 13.758 17.047 1 94.5 84 HIS A O 1
ATOM 669 N N . ALA A 1 85 ? -18.391 14.883 18.219 1 94.56 85 ALA A N 1
ATOM 670 C CA . ALA A 1 85 ? -18.844 13.695 18.938 1 94.56 85 ALA A CA 1
ATOM 671 C C . ALA A 1 85 ? -19.453 12.672 17.984 1 94.56 85 ALA A C 1
ATOM 673 O O . ALA A 1 85 ? -19.219 11.469 18.125 1 94.56 85 ALA A O 1
ATOM 674 N N . ALA A 1 86 ? -20.266 13.133 17.094 1 96.5 86 ALA A N 1
ATOM 675 C CA . ALA A 1 86 ? -20.891 12.25 16.109 1 96.5 86 ALA A CA 1
ATOM 676 C C . ALA A 1 86 ? -19.844 11.602 15.211 1 96.5 86 ALA A C 1
ATOM 678 O O . ALA A 1 86 ? -19.906 10.406 14.93 1 96.5 86 ALA A O 1
ATOM 679 N N . ALA A 1 87 ? -18.875 12.359 14.75 1 97.06 87 ALA A N 1
ATOM 680 C CA . ALA A 1 87 ? -17.797 11.844 13.914 1 97.06 87 ALA A CA 1
ATOM 681 C C . ALA A 1 87 ? -16.969 10.805 14.664 1 97.06 87 ALA A C 1
ATOM 683 O O . ALA A 1 87 ? -16.609 9.766 14.102 1 97.06 87 ALA A O 1
ATOM 684 N N . LYS A 1 88 ? -16.703 11.141 15.883 1 96.12 88 LYS A N 1
ATOM 685 C CA . LYS A 1 88 ? -15.953 10.211 16.719 1 96.12 88 LYS A CA 1
ATOM 686 C C . LYS A 1 88 ? -16.703 8.891 16.875 1 96.12 88 LYS A C 1
ATOM 688 O O . LYS A 1 88 ? -16.094 7.816 16.812 1 96.12 88 LYS A O 1
ATOM 693 N N . LYS A 1 89 ? -17.953 8.961 17.125 1 96.75 89 LYS A N 1
ATOM 694 C CA . LYS A 1 89 ? -18.766 7.754 17.25 1 96.75 89 LYS A CA 1
ATOM 695 C C . LYS A 1 89 ? -18.75 6.945 15.953 1 96.75 89 LYS A C 1
ATOM 697 O O . LYS A 1 89 ? -18.625 5.719 15.984 1 96.75 89 LYS A O 1
ATOM 702 N N . MET A 1 90 ? -18.969 7.602 14.836 1 97.56 90 MET A N 1
ATOM 703 C CA . MET A 1 90 ? -18.953 6.926 13.539 1 97.56 90 MET A CA 1
ATOM 704 C C . MET A 1 90 ? -17.594 6.27 13.289 1 97.56 90 MET A C 1
ATOM 706 O O . MET A 1 90 ? -17.531 5.137 12.812 1 97.56 90 MET A O 1
ATOM 710 N N . HIS A 1 91 ? -16.5 7 13.562 1 98.31 91 HIS A N 1
ATOM 711 C CA . HIS A 1 91 ? -15.141 6.473 13.453 1 98.31 91 HIS A CA 1
ATOM 712 C C . HIS A 1 91 ? -14.969 5.207 14.281 1 98.31 91 HIS A C 1
ATOM 714 O O . HIS A 1 91 ? -14.477 4.191 13.789 1 98.31 91 HIS A O 1
ATOM 720 N N . ALA A 1 92 ? -15.422 5.25 15.484 1 97.5 92 ALA A N 1
ATOM 721 C CA . ALA A 1 92 ? -15.266 4.133 16.406 1 97.5 92 ALA A CA 1
ATOM 722 C C . ALA A 1 92 ? -16.078 2.926 15.953 1 97.5 92 ALA A C 1
ATOM 724 O O . ALA A 1 92 ? -15.57 1.808 15.883 1 97.5 92 ALA A O 1
ATOM 725 N N . TRP A 1 93 ? -17.328 3.129 15.617 1 97.69 93 TRP A N 1
ATOM 726 C CA . TRP A 1 93 ? -18.219 2.027 15.242 1 97.69 93 TRP A CA 1
ATOM 727 C C . TRP A 1 93 ? -17.766 1.397 13.93 1 97.69 93 TRP A C 1
ATOM 729 O O . TRP A 1 93 ? -17.875 0.181 13.75 1 97.69 93 TRP A O 1
ATOM 739 N N . ALA A 1 94 ? -17.359 2.195 13.008 1 98.44 94 ALA A N 1
ATOM 740 C CA . ALA A 1 94 ? -16.859 1.666 11.742 1 98.44 94 ALA A CA 1
ATOM 741 C C . ALA A 1 94 ? -15.633 0.784 11.961 1 98.44 94 ALA A C 1
ATOM 743 O O . ALA A 1 94 ? -15.508 -0.277 11.344 1 98.44 94 ALA A O 1
ATOM 744 N N . HIS A 1 95 ? -14.719 1.2 12.875 1 98.56 95 HIS A N 1
ATOM 745 C CA . HIS A 1 95 ? -13.523 0.403 13.125 1 98.56 95 HIS A CA 1
ATOM 746 C C . HIS A 1 95 ? -13.852 -0.849 13.93 1 98.56 95 HIS A C 1
ATOM 748 O O . HIS A 1 95 ? -13.219 -1.89 13.758 1 98.56 95 HIS A O 1
ATOM 754 N N . ILE A 1 96 ? -14.852 -0.812 14.789 1 98 96 ILE A N 1
ATOM 755 C CA . ILE A 1 96 ? -15.305 -2.014 15.484 1 98 96 ILE A CA 1
ATOM 756 C C . ILE A 1 96 ? -15.867 -3.01 14.469 1 98 96 ILE A C 1
ATOM 758 O O . ILE A 1 96 ? -15.523 -4.195 14.5 1 98 96 ILE A O 1
ATOM 762 N N . ALA A 1 97 ? -16.703 -2.533 13.602 1 98.75 97 ALA A N 1
ATOM 763 C CA . ALA A 1 97 ? -17.266 -3.389 12.555 1 98.75 97 ALA A CA 1
ATOM 764 C C . ALA A 1 97 ? -16.172 -3.975 11.672 1 98.75 97 ALA A C 1
ATOM 766 O O . ALA A 1 97 ? -16.219 -5.152 11.312 1 98.75 97 ALA A O 1
ATOM 767 N N . ALA A 1 98 ? -15.203 -3.131 11.305 1 98.88 98 ALA A N 1
ATOM 768 C CA . ALA A 1 98 ? -14.078 -3.611 10.508 1 98.88 98 ALA A CA 1
ATOM 769 C C . ALA A 1 98 ? -13.32 -4.719 11.242 1 98.88 98 ALA A C 1
ATOM 771 O O . ALA A 1 98 ? -12.953 -5.727 10.641 1 98.88 98 ALA A O 1
ATOM 772 N N . SER A 1 99 ? -13.109 -4.527 12.523 1 98.81 99 SER A N 1
ATOM 773 C CA . SER A 1 99 ? -12.391 -5.516 13.328 1 98.81 99 SER A CA 1
ATOM 774 C C . SER A 1 99 ? -13.141 -6.84 13.375 1 98.81 99 SER A C 1
ATOM 776 O O . SER A 1 99 ? -12.539 -7.91 13.289 1 98.81 99 SER A O 1
ATOM 778 N N . VAL A 1 100 ? -14.406 -6.754 13.492 1 98.81 100 VAL A N 1
ATOM 779 C CA . VAL A 1 100 ? -15.234 -7.961 13.492 1 98.81 100 VAL A CA 1
ATOM 780 C C . VAL A 1 100 ? -15.141 -8.648 12.133 1 98.81 100 VAL A C 1
ATOM 782 O O . VAL A 1 100 ? -15.008 -9.875 12.062 1 98.81 100 VAL A O 1
ATOM 785 N N . CYS A 1 101 ? -15.219 -7.918 11.094 1 98.94 101 CYS A N 1
ATOM 786 C CA . CYS A 1 101 ? -15.078 -8.477 9.75 1 98.94 101 CYS A CA 1
ATOM 787 C C . CYS A 1 101 ? -13.727 -9.141 9.57 1 98.94 101 CYS A C 1
ATOM 789 O O . CYS A 1 101 ? -13.633 -10.227 8.992 1 98.94 101 CYS A O 1
ATOM 791 N N . ILE A 1 102 ? -12.672 -8.508 10.047 1 98.94 102 ILE A N 1
ATOM 792 C CA . ILE A 1 102 ? -11.328 -9.07 9.945 1 98.94 102 ILE A CA 1
ATOM 793 C C . ILE A 1 102 ? -11.273 -10.398 10.703 1 98.94 102 ILE A C 1
ATOM 795 O O . ILE A 1 102 ? -10.742 -11.391 10.188 1 98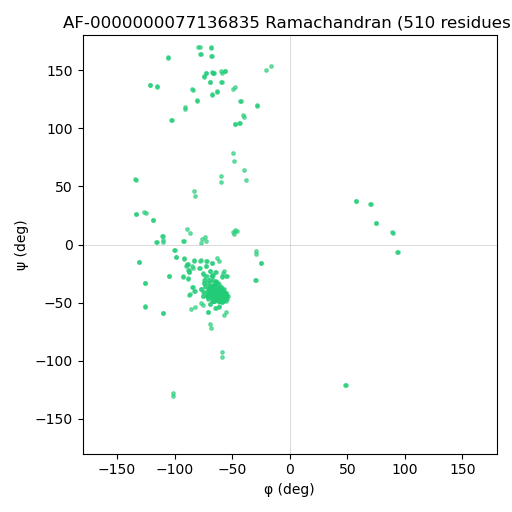.94 102 ILE A O 1
ATOM 799 N N . LEU A 1 103 ? -11.836 -10.406 11.852 1 98.88 103 LEU A N 1
ATOM 800 C CA . LEU A 1 103 ? -11.859 -11.633 12.633 1 98.88 103 LEU A CA 1
ATOM 801 C C . LEU A 1 103 ? -12.617 -12.734 11.898 1 98.88 103 LEU A C 1
ATOM 803 O O . LEU A 1 103 ? -12.141 -13.875 11.82 1 98.88 103 LEU A O 1
ATOM 807 N N . LEU A 1 104 ? -13.773 -12.43 11.398 1 98.88 104 LEU A N 1
ATOM 808 C CA . LEU A 1 104 ? -14.547 -13.406 10.641 1 98.88 104 LEU A CA 1
ATOM 809 C C . LEU A 1 104 ? -13.773 -13.875 9.414 1 98.88 104 LEU A C 1
ATOM 811 O O . LEU A 1 104 ? -13.734 -15.078 9.125 1 98.88 104 LEU A O 1
ATOM 815 N N . GLY A 1 105 ? -13.172 -12.953 8.695 1 98.88 105 GLY A N 1
ATOM 816 C CA . GLY A 1 105 ? -12.352 -13.328 7.551 1 98.88 105 GLY A CA 1
ATOM 817 C C . GLY A 1 105 ? -11.25 -14.312 7.902 1 98.88 105 GLY A C 1
ATOM 818 O O . GLY A 1 105 ? -11 -15.266 7.16 1 98.88 105 GLY A O 1
ATOM 819 N N . LEU A 1 106 ? -10.617 -14.086 9.008 1 98.81 106 LEU A N 1
ATOM 820 C CA . LEU A 1 106 ? -9.555 -14.977 9.461 1 98.81 106 LEU A CA 1
ATOM 821 C C . LEU A 1 106 ? -10.117 -16.344 9.844 1 98.81 106 LEU A C 1
ATOM 823 O O . LEU A 1 106 ? -9.547 -17.375 9.484 1 98.81 106 LEU A O 1
ATOM 827 N N . ILE A 1 107 ? -11.234 -16.344 10.555 1 98.69 107 ILE A N 1
ATOM 828 C CA . ILE A 1 107 ? -11.867 -17.594 10.953 1 98.69 107 ILE A CA 1
ATOM 829 C C . ILE A 1 107 ? -12.195 -18.422 9.719 1 98.69 107 ILE A C 1
ATOM 831 O O . ILE A 1 107 ? -11.883 -19.625 9.664 1 98.69 107 ILE A O 1
ATOM 835 N N . PHE A 1 108 ? -12.711 -17.844 8.703 1 98.5 108 PHE A N 1
ATOM 836 C CA . PHE A 1 108 ? -13.141 -18.562 7.512 1 98.5 108 PHE A CA 1
ATOM 837 C C . PHE A 1 108 ? -11.945 -19.078 6.73 1 98.5 108 PHE A C 1
ATOM 839 O O . PHE A 1 108 ? -11.969 -20.203 6.215 1 98.5 108 PHE A O 1
ATOM 846 N N . VAL A 1 109 ? -10.859 -18.297 6.629 1 98.38 109 VAL A N 1
ATOM 847 C CA . VAL A 1 109 ? -9.742 -18.75 5.816 1 98.38 109 VAL A CA 1
ATOM 848 C C . VAL A 1 109 ? -8.992 -19.875 6.539 1 98.38 109 VAL A C 1
ATOM 850 O O . VAL A 1 109 ? -8.516 -20.812 5.91 1 98.38 109 VAL A O 1
ATOM 853 N N . PHE A 1 110 ? -8.883 -19.797 7.852 1 98.19 110 PHE A N 1
ATOM 854 C CA . PHE A 1 110 ? -8.242 -20.875 8.602 1 98.19 110 PHE A CA 1
ATOM 855 C C . PHE A 1 110 ? -9.07 -22.141 8.531 1 98.19 110 PHE A C 1
ATOM 857 O O . PHE A 1 110 ? -8.523 -23.25 8.406 1 98.19 110 PHE A O 1
ATOM 864 N N . ALA A 1 111 ? -10.383 -22.031 8.594 1 97.88 111 ALA A N 1
ATOM 865 C CA . ALA A 1 111 ? -11.258 -23.188 8.453 1 97.88 111 ALA A CA 1
ATOM 866 C C . ALA A 1 111 ? -11.141 -23.797 7.055 1 97.88 111 ALA A C 1
ATOM 868 O O . ALA A 1 111 ? -11.047 -25.016 6.91 1 97.88 111 ALA A O 1
ATOM 869 N N . ASN A 1 112 ? -11.148 -22.953 6.062 1 97.69 112 ASN A N 1
ATOM 870 C CA . ASN A 1 112 ? -11.031 -23.406 4.684 1 97.69 112 ASN A CA 1
ATOM 871 C C . ASN A 1 112 ? -9.711 -24.156 4.453 1 97.69 112 ASN A C 1
ATOM 873 O O . ASN A 1 112 ? -9.703 -25.25 3.91 1 97.69 112 ASN A O 1
ATOM 877 N N . HIS A 1 113 ? -8.617 -23.609 4.887 1 96.69 113 HIS A N 1
ATOM 878 C CA . HIS A 1 113 ? -7.293 -24.188 4.695 1 96.69 113 HIS A CA 1
ATOM 879 C C . HIS A 1 113 ? -7.148 -25.5 5.461 1 96.69 113 HIS A C 1
ATOM 881 O O . HIS A 1 113 ? -6.574 -26.469 4.949 1 96.69 113 HIS A O 1
ATOM 887 N N . SER A 1 114 ? -7.66 -25.484 6.656 1 96.5 114 SER A N 1
ATOM 888 C CA . SER A 1 114 ? -7.598 -26.688 7.473 1 96.5 114 SER A CA 1
ATOM 889 C C . SER A 1 114 ? -8.32 -27.844 6.797 1 96.5 114 SER A C 1
ATOM 891 O O . SER A 1 114 ? -7.801 -28.969 6.734 1 96.5 114 SER A O 1
ATOM 893 N N . ALA A 1 115 ? -9.414 -27.625 6.27 1 96.62 115 ALA A N 1
ATOM 894 C CA . ALA A 1 115 ? -10.211 -28.656 5.609 1 96.62 115 ALA A CA 1
ATOM 895 C C . ALA A 1 115 ? -9.523 -29.156 4.348 1 96.62 115 ALA A C 1
ATOM 897 O O . ALA A 1 115 ? -9.68 -30.312 3.967 1 96.62 115 ALA A O 1
ATOM 898 N N . LYS A 1 116 ? -8.703 -28.344 3.736 1 96.12 116 LYS A N 1
ATOM 899 C CA . LYS A 1 116 ? -8.078 -28.688 2.461 1 96.12 116 LYS A CA 1
ATOM 900 C C . LYS A 1 116 ? -6.648 -29.188 2.664 1 96.12 116 LYS A C 1
ATOM 902 O O . LYS A 1 116 ? -5.953 -29.5 1.696 1 96.12 116 LYS A O 1
ATOM 907 N N . GLY A 1 117 ? -6.207 -29.125 3.898 1 95 117 GLY A N 1
ATOM 908 C CA . GLY A 1 117 ? -4.852 -29.562 4.191 1 95 117 GLY A CA 1
ATOM 909 C C . GLY A 1 117 ? -3.793 -28.578 3.734 1 95 117 GLY A C 1
ATOM 910 O O . GLY A 1 117 ? -2.643 -28.969 3.508 1 95 117 GLY A O 1
ATOM 911 N N . ILE A 1 118 ? -4.191 -27.344 3.502 1 94.25 118 ILE A N 1
ATOM 912 C CA . ILE A 1 118 ? -3.256 -26.281 3.141 1 94.25 118 ILE A CA 1
ATOM 913 C C . ILE A 1 118 ? -2.568 -25.75 4.395 1 94.25 118 ILE A C 1
ATOM 915 O O . ILE A 1 118 ? -3.236 -25.359 5.352 1 94.25 118 ILE A O 1
ATOM 919 N N . PRO A 1 119 ? -1.241 -25.766 4.438 1 94.94 119 PRO A N 1
ATOM 920 C CA . PRO A 1 119 ? -0.552 -25.266 5.629 1 94.94 119 PRO A CA 1
ATOM 921 C C . PRO A 1 119 ? -0.875 -23.797 5.934 1 94.94 119 PRO A C 1
ATOM 923 O O . PRO A 1 119 ? -0.957 -22.984 5.016 1 94.94 119 PRO A O 1
ATOM 926 N N . ALA A 1 120 ? -1.027 -23.531 7.188 1 94.19 120 ALA A N 1
ATOM 927 C CA . ALA A 1 120 ? -1.343 -22.156 7.598 1 94.19 120 ALA A CA 1
ATOM 928 C C . ALA A 1 120 ? -0.119 -21.25 7.488 1 94.19 120 ALA A C 1
ATOM 930 O O . ALA A 1 120 ? 1.007 -21.688 7.738 1 94.19 120 ALA A O 1
ATOM 931 N N . LEU A 1 121 ? -0.314 -19.953 7.102 1 96.5 121 LEU A N 1
ATOM 932 C CA . LEU A 1 121 ? 0.654 -18.859 7.152 1 96.5 121 LEU A CA 1
ATOM 933 C C . LEU A 1 121 ? 1.903 -19.203 6.348 1 96.5 121 LEU A C 1
ATOM 935 O O . LEU A 1 121 ? 3.02 -18.891 6.758 1 96.5 121 LEU A O 1
ATOM 939 N N . TYR A 1 122 ? 1.768 -19.875 5.238 1 95.94 122 TYR A N 1
ATOM 940 C CA . TYR A 1 122 ? 2.934 -20.266 4.453 1 95.94 122 TYR A CA 1
ATOM 941 C C . TYR A 1 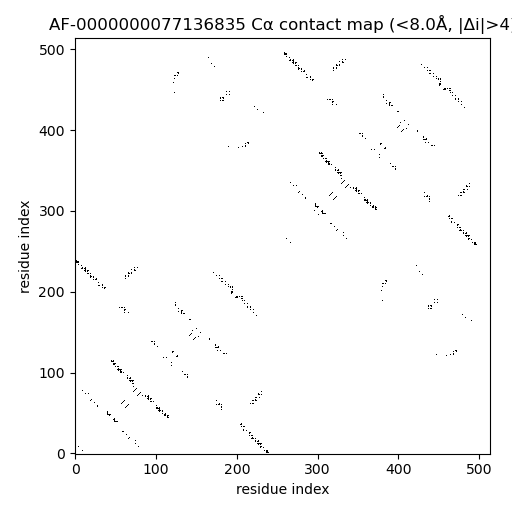122 ? 3.322 -19.172 3.467 1 95.94 122 TYR A C 1
ATOM 943 O O . TYR A 1 122 ? 4.461 -19.125 2.994 1 95.94 122 TYR A O 1
ATOM 951 N N . SER A 1 123 ? 2.385 -18.312 3.146 1 97.94 123 SER A N 1
ATOM 952 C CA . SER A 1 123 ? 2.584 -17.422 2.012 1 97.94 123 SER A CA 1
ATOM 953 C C . SER A 1 123 ? 2.885 -16 2.479 1 97.94 123 SER A C 1
ATOM 955 O O . SER A 1 123 ? 2.588 -15.641 3.619 1 97.94 123 SER A O 1
ATOM 957 N N . ALA A 1 124 ? 3.459 -15.195 1.6 1 98.75 124 ALA A N 1
ATOM 958 C CA . ALA A 1 124 ? 3.725 -13.781 1.857 1 98.75 124 ALA A CA 1
ATOM 959 C C . ALA A 1 124 ? 2.43 -13.023 2.119 1 98.75 124 ALA A C 1
ATOM 961 O O . ALA A 1 124 ? 2.393 -12.117 2.959 1 98.75 124 ALA A O 1
ATOM 962 N N . HIS A 1 125 ? 1.371 -13.352 1.434 1 98.81 125 HIS A N 1
ATOM 963 C CA . HIS A 1 125 ? 0.066 -12.75 1.683 1 98.81 125 HIS A CA 1
ATOM 964 C C . HIS A 1 125 ? -0.378 -12.969 3.123 1 98.81 125 HIS A C 1
ATOM 966 O O . HIS A 1 125 ? -0.84 -12.039 3.787 1 98.81 125 HIS A O 1
ATOM 972 N N . SER A 1 126 ? -0.212 -14.188 3.574 1 98.62 126 SER A N 1
ATOM 973 C CA . SER A 1 126 ? -0.658 -14.469 4.934 1 98.62 126 SER A CA 1
ATOM 974 C C . SER A 1 126 ? 0.147 -13.672 5.957 1 98.62 126 SER A C 1
ATOM 976 O O . SER A 1 126 ? -0.393 -13.234 6.973 1 98.62 126 SER A O 1
ATOM 978 N N . TRP A 1 127 ? 1.438 -13.445 5.688 1 98.81 127 TRP A N 1
ATOM 979 C CA . TRP A 1 127 ? 2.271 -12.688 6.613 1 98.81 127 TRP A CA 1
ATOM 980 C C . TRP A 1 127 ? 1.854 -11.219 6.645 1 98.81 127 TRP A C 1
ATOM 982 O O . TRP A 1 127 ? 1.664 -10.648 7.719 1 98.81 127 TRP A O 1
ATOM 992 N N . ILE A 1 128 ? 1.766 -10.672 5.492 1 98.88 128 ILE A N 1
ATOM 993 C CA . ILE A 1 128 ? 1.415 -9.258 5.461 1 98.88 128 ILE A CA 1
ATOM 994 C C . ILE A 1 128 ? -0.027 -9.07 5.926 1 98.88 128 ILE A C 1
ATOM 996 O O . ILE A 1 128 ? -0.354 -8.07 6.57 1 98.88 128 ILE A O 1
ATOM 1000 N N . GLY A 1 129 ? -0.899 -10.008 5.598 1 98.88 129 GLY A N 1
ATOM 1001 C CA . GLY A 1 129 ? -2.277 -9.953 6.059 1 98.88 129 GLY A CA 1
ATOM 1002 C C . GLY A 1 129 ? -2.406 -10.031 7.566 1 98.88 129 GLY A C 1
ATOM 1003 O O . GLY A 1 129 ? -3.15 -9.258 8.172 1 98.88 129 GLY A O 1
ATOM 1004 N N . LEU A 1 130 ? -1.703 -10.961 8.125 1 98.81 130 LEU A N 1
ATOM 1005 C CA . LEU A 1 130 ? -1.751 -11.086 9.578 1 98.81 130 LEU A CA 1
ATOM 1006 C C . LEU A 1 130 ? -1.17 -9.852 10.25 1 98.81 130 LEU A C 1
ATOM 1008 O O . LEU A 1 130 ? -1.674 -9.406 11.289 1 98.81 130 LEU A O 1
ATOM 1012 N N . THR A 1 131 ? -0.131 -9.32 9.688 1 98.81 131 THR A N 1
ATOM 1013 C CA . THR A 1 131 ? 0.448 -8.086 10.211 1 98.81 131 THR A CA 1
ATOM 1014 C C . THR A 1 131 ? -0.575 -6.957 10.188 1 98.81 131 THR A C 1
ATOM 1016 O O . THR A 1 131 ? -0.744 -6.242 11.18 1 98.81 131 THR A O 1
ATOM 1019 N N . ALA A 1 132 ? -1.246 -6.816 9.07 1 98.88 132 ALA A N 1
ATOM 1020 C CA . ALA A 1 132 ? -2.271 -5.785 8.953 1 98.88 132 ALA A CA 1
ATOM 1021 C C . ALA A 1 132 ? -3.383 -5.992 9.977 1 98.88 132 ALA A C 1
ATOM 1023 O O . ALA A 1 132 ? -3.854 -5.035 10.594 1 98.88 132 ALA A O 1
ATOM 1024 N N . ALA A 1 133 ? -3.791 -7.25 10.148 1 98.88 133 ALA A N 1
ATOM 1025 C CA . ALA A 1 133 ? -4.844 -7.566 11.109 1 98.88 133 ALA A CA 1
ATOM 1026 C C . ALA A 1 133 ? -4.418 -7.211 12.531 1 98.88 133 ALA A C 1
ATOM 1028 O O . ALA A 1 133 ? -5.172 -6.578 13.273 1 98.88 133 ALA A O 1
ATOM 1029 N N . MET A 1 134 ? -3.223 -7.586 12.844 1 98.81 134 MET A N 1
ATOM 1030 C CA . MET A 1 134 ? -2.717 -7.301 14.188 1 98.81 134 MET A CA 1
ATOM 1031 C C . MET A 1 134 ? -2.625 -5.797 14.422 1 98.81 134 MET A C 1
ATOM 1033 O O . MET A 1 134 ? -2.977 -5.312 15.5 1 98.81 134 MET A O 1
ATOM 1037 N N . CYS A 1 135 ? -2.143 -5.105 13.453 1 98.75 135 CYS A N 1
ATOM 1038 C CA . CYS A 1 135 ? -2.074 -3.652 13.562 1 98.75 135 CYS A CA 1
ATOM 1039 C C . CYS A 1 135 ? -3.461 -3.055 13.766 1 98.75 135 CYS A C 1
ATOM 1041 O O . CYS A 1 135 ? -3.629 -2.121 14.555 1 98.75 135 CYS A O 1
ATOM 1043 N N . THR A 1 136 ? -4.434 -3.564 13.047 1 98.75 136 THR A N 1
ATOM 1044 C CA . THR A 1 136 ? -5.797 -3.062 13.18 1 98.75 136 THR A CA 1
ATOM 1045 C C . THR A 1 136 ? -6.32 -3.289 14.602 1 98.75 136 THR A C 1
ATOM 1047 O O . THR A 1 136 ? -6.898 -2.385 15.203 1 98.75 136 THR A O 1
ATOM 1050 N N . PHE A 1 137 ? -6.09 -4.434 15.109 1 98.62 137 PHE A N 1
ATOM 10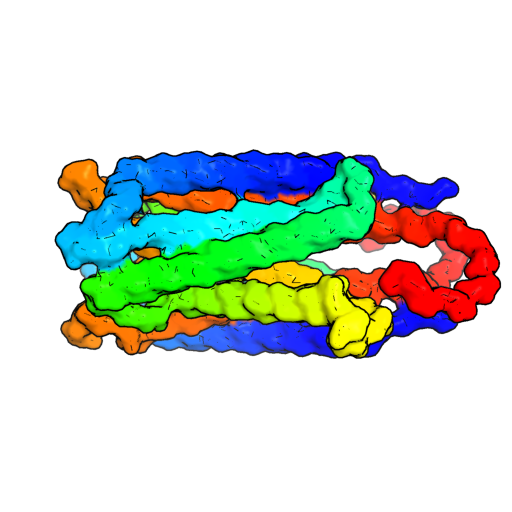51 C CA . PHE A 1 137 ? -6.559 -4.754 16.453 1 98.62 137 PHE A CA 1
ATOM 1052 C C . PHE A 1 137 ? -5.855 -3.889 17.484 1 98.62 137 PHE A C 1
ATOM 1054 O O . PHE A 1 137 ? -6.484 -3.406 18.438 1 98.62 137 PHE A O 1
ATOM 1061 N N . LEU A 1 138 ? -4.562 -3.721 17.328 1 98.25 138 LEU A N 1
ATOM 1062 C CA . LEU A 1 138 ? -3.812 -2.869 18.234 1 98.25 138 LEU A CA 1
ATOM 1063 C C . LEU A 1 138 ? -4.328 -1.434 18.188 1 98.25 138 LEU A C 1
ATOM 1065 O O . LEU A 1 138 ? -4.488 -0.791 19.234 1 98.25 138 LEU A O 1
ATOM 1069 N N . GLN A 1 139 ? -4.586 -0.933 17.016 1 97.88 139 GLN A N 1
ATOM 1070 C CA . GLN A 1 139 ? -5.125 0.413 16.859 1 97.88 139 GLN A CA 1
ATOM 1071 C C . GLN A 1 139 ? -6.508 0.531 17.484 1 97.88 139 GLN A C 1
ATOM 1073 O O . GLN A 1 139 ? -6.844 1.567 18.062 1 97.88 139 GLN A O 1
ATOM 1078 N N . ALA A 1 140 ? -7.301 -0.46 17.312 1 96.69 140 ALA A N 1
ATOM 1079 C CA . ALA A 1 140 ? -8.633 -0.457 17.922 1 96.69 140 ALA A CA 1
ATOM 1080 C C . ALA A 1 140 ? -8.539 -0.399 19.438 1 96.69 140 ALA A C 1
ATOM 1082 O O . ALA A 1 140 ? -9.305 0.322 20.078 1 96.69 140 ALA A O 1
ATOM 1083 N N . ILE A 1 141 ? -7.645 -1.104 20.016 1 96.38 141 ILE A N 1
ATOM 1084 C CA . ILE A 1 141 ? -7.445 -1.119 21.453 1 96.38 141 ILE A CA 1
ATOM 1085 C C . ILE A 1 141 ? -6.98 0.256 21.922 1 96.38 141 ILE A C 1
ATOM 1087 O O . ILE A 1 141 ? -7.535 0.813 22.875 1 96.38 141 ILE A O 1
ATOM 1091 N N . VAL A 1 142 ? -6.004 0.803 21.25 1 95.94 142 VAL A N 1
ATOM 1092 C CA . VAL A 1 142 ? -5.492 2.125 21.609 1 95.94 142 VAL A CA 1
ATOM 1093 C C . VAL A 1 142 ? -6.605 3.16 21.484 1 95.94 142 VAL A C 1
ATOM 1095 O O . VAL A 1 142 ? -6.777 4.008 22.359 1 95.94 142 VAL A O 1
ATOM 1098 N N . GLY A 1 143 ? -7.312 3.088 20.391 1 95.62 143 GLY A N 1
ATOM 1099 C CA . GLY A 1 143 ? -8.422 4.008 20.188 1 95.62 143 GLY A CA 1
ATOM 1100 C C . GLY A 1 143 ? -9.484 3.9 21.266 1 95.62 143 GLY A C 1
ATOM 1101 O O . GLY A 1 143 ? -10.008 4.914 21.734 1 95.62 143 GLY A O 1
ATOM 1102 N N . CYS A 1 144 ? -9.797 2.738 21.719 1 94.12 144 CYS A N 1
ATOM 1103 C CA . CYS A 1 144 ? -10.812 2.508 22.734 1 94.12 144 CYS A CA 1
ATOM 1104 C C . CYS A 1 144 ? -10.328 2.986 24.094 1 94.12 144 CYS A C 1
ATOM 1106 O O . CYS A 1 144 ? -11.039 3.721 24.797 1 94.12 144 CYS A O 1
ATOM 1108 N N . VAL A 1 145 ? -9.141 2.686 24.438 1 94.12 145 VAL A N 1
ATOM 1109 C CA . VAL A 1 145 ? -8.602 2.971 25.766 1 94.12 145 VAL A CA 1
ATOM 1110 C C . VAL A 1 145 ? -8.297 4.461 25.875 1 94.12 145 VAL A C 1
ATOM 1112 O O . VAL A 1 145 ? -8.648 5.094 26.875 1 94.12 145 VAL A O 1
ATOM 1115 N N . ALA A 1 146 ? -7.766 5.074 24.875 1 93.62 146 ALA A N 1
ATOM 1116 C CA . ALA A 1 146 ? -7.258 6.441 24.984 1 93.62 146 ALA A CA 1
ATOM 1117 C C . ALA A 1 146 ? -8.328 7.453 24.594 1 93.62 146 ALA A C 1
ATOM 1119 O O . ALA A 1 146 ? -8.359 8.57 25.109 1 93.62 146 ALA A O 1
ATOM 1120 N N . TYR A 1 147 ? -9.211 7.02 23.75 1 92.75 147 TYR A N 1
ATOM 1121 C CA . TYR A 1 147 ? -10.055 8.062 23.188 1 92.75 147 TYR A CA 1
ATOM 1122 C C . TYR A 1 147 ? -11.531 7.75 23.391 1 92.75 147 TYR A C 1
ATOM 1124 O O . TYR A 1 147 ? -12.336 8.648 23.641 1 92.75 147 TYR A O 1
ATOM 1132 N N . ALA A 1 148 ? -11.938 6.547 23.375 1 89.94 148 ALA A N 1
ATOM 1133 C CA . ALA A 1 148 ? -13.344 6.207 23.562 1 89.94 148 ALA A CA 1
ATOM 1134 C C . ALA A 1 148 ? -13.688 6.121 25.047 1 89.94 148 ALA A C 1
ATOM 1136 O O . ALA A 1 148 ? -14.781 6.523 25.469 1 89.94 148 ALA A O 1
ATOM 1137 N N . LEU A 1 149 ? -12.742 5.605 25.859 1 91.56 149 LEU A N 1
ATOM 1138 C CA . LEU A 1 149 ? -13.008 5.398 27.281 1 91.56 149 LEU A CA 1
ATOM 1139 C C . LEU A 1 149 ? -11.852 5.906 28.125 1 91.56 149 LEU A C 1
ATOM 1141 O O . LEU A 1 149 ? -11.336 5.18 28.984 1 91.56 149 LEU A O 1
ATOM 1145 N N . PRO A 1 150 ? -11.578 7.141 27.922 1 87.81 150 PRO A N 1
ATOM 1146 C CA . PRO A 1 150 ? -10.398 7.645 28.641 1 87.81 150 PRO A CA 1
ATOM 1147 C C . PRO A 1 150 ? -10.594 7.68 30.156 1 87.81 150 PRO A C 1
ATOM 1149 O O . PRO A 1 150 ? -9.641 7.43 30.906 1 87.81 150 PRO A O 1
ATOM 1152 N N . THR A 1 151 ? -11.781 8.023 30.609 1 89.31 151 THR A N 1
ATOM 1153 C CA . THR A 1 151 ? -12.055 8.125 32.031 1 89.31 151 THR A CA 1
ATOM 1154 C C . THR A 1 151 ? -12.008 6.75 32.719 1 89.31 151 THR A C 1
ATOM 1156 O O . THR A 1 151 ? -11.508 6.609 33.812 1 89.31 151 THR A O 1
ATOM 1159 N N . LEU A 1 152 ? -12.461 5.805 32 1 91.06 152 LEU A N 1
ATOM 1160 C CA . LEU A 1 152 ? -12.492 4.445 32.531 1 91.06 152 LEU A CA 1
ATOM 1161 C C . LEU A 1 152 ? -11.078 3.912 32.719 1 91.06 152 LEU A C 1
ATOM 1163 O O . LEU A 1 152 ? -10.82 3.172 33.688 1 91.06 152 LEU A O 1
ATOM 1167 N N . PHE A 1 153 ? -10.164 4.348 31.891 1 92.56 153 PHE A N 1
ATOM 1168 C CA . PHE A 1 153 ? -8.82 3.789 31.938 1 92.56 153 PHE A CA 1
ATOM 1169 C C . PHE A 1 153 ? -7.824 4.812 32.469 1 92.56 153 PHE A C 1
ATOM 1171 O O . PHE A 1 153 ? -6.617 4.559 32.5 1 92.56 153 PHE A O 1
ATOM 1178 N N . GLY A 1 154 ? -8.312 5.926 32.844 1 92.62 154 GLY A N 1
ATOM 1179 C CA . GLY A 1 154 ? -7.504 6.938 33.5 1 92.62 154 GLY A CA 1
ATOM 1180 C C . GLY A 1 154 ? -6.488 7.586 32.594 1 92.62 154 GLY A C 1
ATOM 1181 O O . GLY A 1 154 ? -5.359 7.871 33 1 92.62 1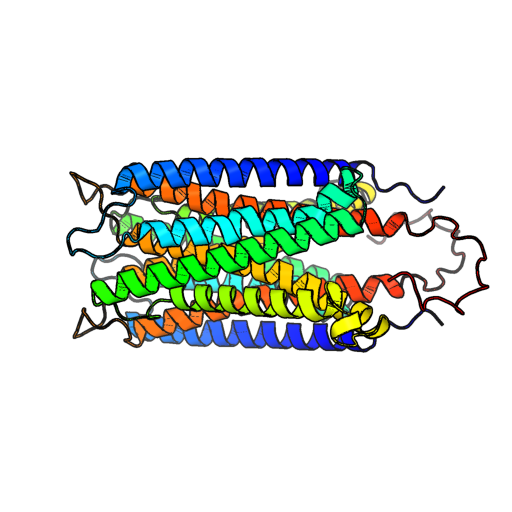54 GLY A O 1
ATOM 1182 N N . VAL A 1 155 ? -6.824 7.754 31.344 1 90.56 155 VAL A N 1
ATOM 1183 C CA . VAL A 1 155 ? -5.918 8.406 30.406 1 90.56 155 VAL A CA 1
ATOM 1184 C C . VAL A 1 155 ? -6.191 9.914 30.375 1 90.56 155 VAL A C 1
ATOM 1186 O O . VAL A 1 155 ? -7.281 10.344 30 1 90.56 155 VAL A O 1
ATOM 1189 N N . GLY A 1 156 ? -5.23 10.68 30.766 1 91.69 156 GLY A N 1
ATOM 1190 C CA . GLY A 1 156 ? -5.395 12.125 30.875 1 91.69 156 GLY A CA 1
ATOM 1191 C C . GLY A 1 156 ? -5.316 12.828 29.531 1 91.69 156 GLY A C 1
ATOM 1192 O O . GLY A 1 156 ? -4.941 12.227 28.516 1 91.69 156 GLY A O 1
ATOM 1193 N N . GLY A 1 157 ? -5.645 14.078 29.5 1 90.19 157 GLY A N 1
ATOM 1194 C CA . GLY A 1 157 ? -5.684 14.891 28.297 1 90.19 157 GLY A CA 1
ATOM 1195 C C . GLY A 1 157 ? -4.32 15.062 27.656 1 90.19 157 GLY A C 1
ATOM 1196 O O . GLY A 1 157 ? -4.191 14.992 26.438 1 90.19 157 GLY A O 1
ATOM 1197 N N . GLU A 1 158 ? -3.375 15.273 28.469 1 90.06 158 GLU A N 1
ATOM 1198 C CA . GLU A 1 158 ? -2.02 15.461 27.969 1 90.06 158 GLU A CA 1
ATOM 1199 C C . GLU A 1 158 ? -1.519 14.203 27.25 1 90.06 158 GLU A C 1
ATOM 1201 O O . GLU A 1 158 ? -0.893 14.289 26.203 1 90.06 158 GLU A O 1
ATOM 1206 N N . SER A 1 159 ? -1.77 13.102 27.906 1 91.44 159 SER A N 1
ATOM 1207 C CA . SER A 1 159 ? -1.366 11.836 27.312 1 91.44 159 SER A CA 1
ATOM 1208 C C . SER A 1 159 ? -2.074 11.602 25.984 1 91.44 159 SER A C 1
ATOM 1210 O O . SER A 1 159 ? -1.457 11.148 25.016 1 91.44 159 SER A O 1
ATOM 1212 N N . ARG A 1 160 ? -3.279 11.867 25.891 1 92.06 160 ARG A N 1
ATOM 1213 C CA . ARG A 1 160 ? -4.055 11.703 24.656 1 92.06 160 ARG A CA 1
ATOM 1214 C C . ARG A 1 160 ? -3.527 12.609 23.562 1 92.06 160 ARG A C 1
ATOM 1216 O O . ARG A 1 160 ? -3.406 12.18 22.406 1 92.06 160 ARG A O 1
ATOM 1223 N N . ALA A 1 161 ? -3.195 13.797 23.938 1 89.12 161 ALA A N 1
ATOM 1224 C CA . ALA A 1 161 ? -2.678 14.758 22.969 1 89.12 161 ALA A CA 1
ATOM 1225 C C . ALA A 1 161 ? -1.336 14.297 22.406 1 89.12 161 ALA A C 1
ATOM 1227 O O . ALA A 1 161 ? -1.069 14.461 21.203 1 89.12 161 ALA A O 1
ATOM 1228 N N . ARG A 1 162 ? -0.559 13.688 23.266 1 87.94 162 ARG A N 1
ATOM 1229 C CA . ARG A 1 162 ? 0.759 13.219 22.859 1 87.94 162 ARG A CA 1
ATOM 1230 C C . ARG A 1 162 ? 0.647 11.992 21.969 1 87.94 162 ARG A C 1
ATOM 1232 O O . ARG A 1 162 ? 1.476 11.781 21.078 1 87.94 162 ARG A O 1
ATOM 1239 N N . LEU A 1 163 ? -0.398 11.25 22.125 1 92.38 163 LEU A N 1
ATOM 1240 C CA . LEU A 1 163 ? -0.567 9.984 21.422 1 92.38 163 LEU A CA 1
ATOM 1241 C C . LEU A 1 163 ? -1.248 10.195 20.062 1 92.38 163 LEU A C 1
ATOM 1243 O O . LEU A 1 163 ? -1.164 9.344 19.188 1 92.38 163 LEU A O 1
ATOM 1247 N N . LEU A 1 164 ? -1.847 11.312 19.875 1 93.38 164 LEU A N 1
ATOM 1248 C CA . LEU A 1 164 ? -2.758 11.547 18.75 1 93.38 164 LEU A CA 1
ATOM 1249 C C . LEU A 1 164 ? -2.02 11.484 17.422 1 93.38 164 LEU A C 1
ATOM 1251 O O . LEU A 1 164 ? -2.455 10.789 16.5 1 93.38 164 LEU A O 1
ATOM 1255 N N . PRO A 1 165 ? -0.853 12.102 17.344 1 91.38 165 PRO A N 1
ATOM 1256 C CA . PRO A 1 165 ? -0.155 12.016 16.062 1 91.38 165 PRO A CA 1
ATOM 1257 C C . PRO A 1 165 ? 0.265 10.594 15.711 1 91.38 165 PRO A C 1
ATOM 1259 O O . PRO A 1 165 ? 0.168 10.188 14.547 1 91.38 165 PRO A O 1
ATOM 1262 N N . ALA A 1 166 ? 0.722 9.883 16.688 1 93.5 166 ALA A N 1
ATOM 1263 C CA . ALA A 1 166 ? 1.111 8.5 16.453 1 93.5 166 ALA A CA 1
ATOM 1264 C C . ALA A 1 166 ? -0.095 7.645 16.062 1 93.5 166 ALA A C 1
ATOM 1266 O O . ALA A 1 166 ? -0.001 6.789 15.188 1 93.5 166 ALA A O 1
ATOM 1267 N N . HIS A 1 167 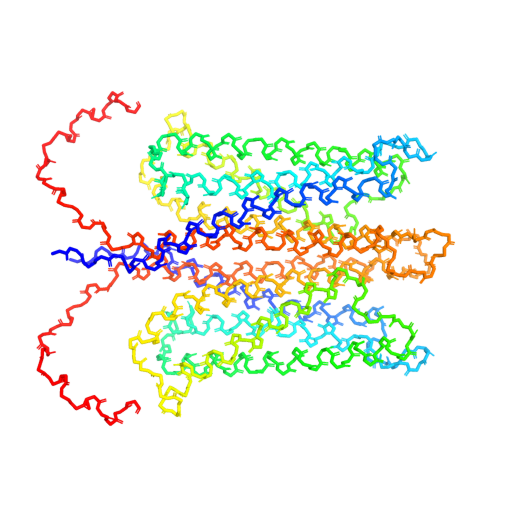? -1.236 7.832 16.75 1 96.12 167 HIS A N 1
ATOM 1268 C CA . HIS A 1 167 ? -2.467 7.109 16.453 1 96.12 167 HIS A CA 1
ATOM 1269 C C . HIS A 1 167 ? -2.941 7.395 15.023 1 96.12 167 HIS A C 1
ATOM 1271 O O . HIS A 1 167 ? -3.355 6.48 14.312 1 96.12 167 HIS A O 1
ATOM 1277 N N . ARG A 1 168 ? -2.82 8.625 14.641 1 95.38 168 ARG A N 1
ATOM 1278 C CA . ARG A 1 168 ? -3.244 9.039 13.305 1 95.38 168 ARG A CA 1
ATOM 1279 C C . ARG A 1 168 ? -2.373 8.398 12.227 1 95.38 168 ARG A C 1
ATOM 1281 O O . ARG A 1 168 ? -2.889 7.824 11.266 1 95.38 168 ARG A O 1
ATOM 1288 N N . PHE A 1 169 ? -1.095 8.461 12.422 1 95.81 169 PHE A N 1
ATOM 1289 C CA . PHE A 1 169 ? -0.201 7.875 11.43 1 95.81 169 PHE A CA 1
ATOM 1290 C C . PHE A 1 169 ? -0.365 6.359 11.383 1 95.81 169 PHE A C 1
ATOM 1292 O O . PHE A 1 169 ? -0.426 5.77 10.305 1 95.81 169 PHE A O 1
ATOM 1299 N N . ALA A 1 170 ? -0.346 5.754 12.508 1 97.69 170 ALA A N 1
ATOM 1300 C CA . ALA A 1 170 ? -0.476 4.301 12.57 1 97.69 170 ALA A CA 1
ATOM 1301 C C . ALA A 1 170 ? -1.772 3.836 11.914 1 97.69 170 ALA A C 1
ATOM 1303 O O . ALA A 1 170 ? -1.811 2.779 11.281 1 97.69 170 ALA A O 1
ATOM 1304 N N . GLY A 1 171 ? -2.844 4.574 12.141 1 98.06 171 GLY A N 1
ATOM 1305 C CA . GLY A 1 171 ? -4.098 4.25 11.477 1 98.06 171 GLY A CA 1
ATOM 1306 C C . GLY A 1 171 ? -4.008 4.301 9.969 1 98.06 171 GLY A C 1
ATOM 1307 O O . GLY A 1 171 ? -4.457 3.383 9.281 1 98.06 171 GLY A O 1
ATOM 1308 N N . ALA A 1 172 ? -3.465 5.363 9.445 1 97.75 172 ALA A N 1
ATOM 1309 C CA . ALA A 1 172 ? -3.283 5.516 8 1 97.75 172 ALA A CA 1
ATOM 1310 C C . ALA A 1 172 ? -2.396 4.406 7.441 1 97.75 172 ALA A C 1
ATOM 1312 O O . ALA A 1 172 ? -2.703 3.826 6.395 1 97.75 172 ALA A O 1
ATOM 1313 N N . ALA A 1 173 ? -1.304 4.145 8.141 1 98.44 173 ALA A N 1
ATOM 1314 C CA . ALA A 1 173 ? -0.378 3.096 7.723 1 98.44 173 ALA A CA 1
ATOM 1315 C C . ALA A 1 173 ? -1.059 1.729 7.727 1 98.44 173 ALA A C 1
ATOM 1317 O O . ALA A 1 173 ? -0.804 0.899 6.852 1 98.44 173 ALA A O 1
ATOM 1318 N N . THR A 1 174 ? -1.868 1.507 8.727 1 98.81 174 THR A N 1
ATOM 1319 C CA . THR A 1 174 ? -2.586 0.241 8.828 1 98.81 174 THR A CA 1
ATOM 1320 C C . THR A 1 174 ? -3.541 0.067 7.648 1 98.81 174 THR A C 1
ATOM 1322 O O . THR A 1 174 ? -3.662 -1.029 7.098 1 98.81 174 THR A O 1
ATOM 1325 N N . LEU A 1 175 ? -4.25 1.107 7.289 1 98.81 175 LEU A N 1
ATOM 1326 C CA . LEU A 1 175 ? -5.117 1.041 6.117 1 98.81 175 LEU A CA 1
ATOM 1327 C C . LEU A 1 175 ? -4.316 0.688 4.867 1 98.81 175 LEU A C 1
ATOM 1329 O O . LEU A 1 175 ? -4.73 -0.164 4.078 1 98.81 175 LEU A O 1
ATOM 1333 N N . ALA A 1 176 ? -3.201 1.343 4.68 1 98.75 176 ALA A N 1
ATOM 1334 C CA . ALA A 1 176 ? -2.357 1.077 3.516 1 98.75 176 ALA A CA 1
ATOM 1335 C C . ALA A 1 176 ? -1.849 -0.362 3.525 1 98.75 176 ALA A C 1
ATOM 1337 O O . ALA A 1 176 ? -1.824 -1.025 2.486 1 98.75 176 ALA A O 1
ATOM 1338 N N . LEU A 1 177 ? -1.429 -0.776 4.68 1 98.88 177 LEU A N 1
ATOM 1339 C CA . LEU A 1 177 ? -0.965 -2.15 4.832 1 98.88 177 LEU A CA 1
ATOM 1340 C C . LEU A 1 177 ? -2.08 -3.141 4.512 1 98.88 177 LEU A C 1
ATOM 1342 O O . LEU A 1 177 ? -1.845 -4.156 3.852 1 98.88 177 LEU A O 1
ATOM 1346 N N . GLY A 1 178 ? -3.244 -2.9 5.066 1 98.94 178 GLY A N 1
ATOM 1347 C CA . GLY A 1 178 ? -4.395 -3.736 4.762 1 98.94 178 GLY A CA 1
ATOM 1348 C C . GLY A 1 178 ? -4.734 -3.766 3.283 1 98.94 178 GLY A C 1
ATOM 1349 O O . GLY A 1 178 ? -5.07 -4.82 2.74 1 98.94 178 GLY A O 1
ATOM 1350 N N . ALA A 1 179 ? -4.695 -2.623 2.645 1 98.94 179 ALA A N 1
ATOM 1351 C CA . ALA A 1 179 ? -4.91 -2.561 1.201 1 98.94 179 ALA A CA 1
ATOM 1352 C C . ALA A 1 179 ? -3.867 -3.393 0.457 1 98.94 179 ALA A C 1
ATOM 1354 O O . ALA A 1 179 ? -4.203 -4.121 -0.479 1 98.94 179 ALA A O 1
ATOM 1355 N N . ALA A 1 180 ? -2.609 -3.291 0.875 1 98.94 180 ALA A N 1
ATOM 1356 C CA . ALA A 1 180 ? -1.551 -4.09 0.264 1 98.94 180 ALA A CA 1
ATOM 1357 C C . ALA A 1 180 ? -1.81 -5.582 0.457 1 98.94 180 ALA A C 1
ATOM 1359 O O . ALA A 1 180 ? -1.558 -6.383 -0.446 1 98.94 180 ALA A O 1
ATOM 1360 N N . ALA A 1 181 ? -2.277 -5.898 1.619 1 98.94 181 ALA A N 1
ATOM 1361 C CA . ALA A 1 181 ? -2.623 -7.289 1.886 1 98.94 181 ALA A CA 1
ATOM 1362 C C . ALA A 1 181 ? -3.744 -7.762 0.963 1 98.94 181 ALA A C 1
ATOM 1364 O O . ALA A 1 181 ? -3.713 -8.891 0.468 1 98.94 181 ALA A O 1
ATOM 1365 N N . CYS A 1 182 ? -4.746 -6.922 0.778 1 98.94 182 CYS A N 1
ATOM 1366 C CA . CYS A 1 182 ? -5.828 -7.258 -0.144 1 98.94 182 CYS A CA 1
ATOM 1367 C C . CYS A 1 182 ? -5.293 -7.465 -1.557 1 98.94 182 CYS A C 1
ATOM 1369 O O . CYS A 1 182 ? -5.656 -8.438 -2.225 1 98.94 182 CYS A O 1
ATOM 1371 N N . VAL A 1 183 ? -4.445 -6.566 -1.976 1 98.94 183 VAL A N 1
ATOM 1372 C CA . VAL A 1 183 ? -3.824 -6.684 -3.291 1 98.94 183 VAL A CA 1
ATOM 1373 C C . VAL A 1 183 ? -3.078 -8.008 -3.395 1 98.94 183 VAL A C 1
ATOM 1375 O O . VAL A 1 183 ? -3.258 -8.758 -4.359 1 98.94 183 VAL A O 1
ATOM 1378 N N . ALA A 1 184 ? -2.305 -8.32 -2.381 1 98.94 184 ALA A N 1
ATOM 1379 C CA . ALA A 1 184 ? -1.538 -9.57 -2.354 1 98.94 184 ALA A CA 1
ATOM 1380 C C . ALA A 1 184 ? -2.461 -10.781 -2.414 1 98.94 184 ALA A C 1
ATOM 1382 O O . ALA A 1 184 ? -2.176 -11.75 -3.121 1 98.94 184 ALA A O 1
ATOM 1383 N N . GLY A 1 185 ? -3.535 -10.719 -1.68 1 98.88 185 GLY A N 1
ATOM 1384 C CA . GLY A 1 185 ? -4.473 -11.836 -1.659 1 98.88 185 GLY A CA 1
ATOM 1385 C C . GLY A 1 185 ? -5.148 -12.07 -2.996 1 98.88 185 GLY A C 1
ATOM 1386 O O . GLY A 1 185 ? -5.277 -13.211 -3.441 1 98.88 185 GLY A O 1
ATOM 1387 N N . PHE A 1 186 ? -5.598 -11.023 -3.627 1 98.94 186 PHE A N 1
ATOM 1388 C CA . PHE A 1 186 ? -6.234 -11.141 -4.934 1 98.94 186 PHE A CA 1
ATOM 1389 C C . PHE A 1 186 ? -5.258 -11.695 -5.965 1 98.94 186 PHE A C 1
ATOM 1391 O O . PHE A 1 186 ? -5.621 -12.547 -6.777 1 98.94 186 PHE A O 1
ATOM 1398 N N . VAL A 1 187 ? -4.031 -11.25 -5.914 1 98.88 187 VAL A N 1
ATOM 1399 C CA . VAL A 1 187 ? -3.021 -11.703 -6.867 1 98.88 187 VAL A CA 1
ATOM 1400 C C . VAL A 1 187 ? -2.709 -13.18 -6.629 1 98.88 187 VAL A C 1
ATOM 1402 O O . VAL A 1 187 ? -2.557 -13.945 -7.578 1 98.88 187 VAL A O 1
ATOM 1405 N N . GLU A 1 188 ? -2.611 -13.539 -5.363 1 98.69 188 GLU A N 1
ATOM 1406 C CA . GLU A 1 188 ? -2.375 -14.945 -5.047 1 98.69 188 GLU A CA 1
ATOM 1407 C C . GLU A 1 188 ? -3.5 -15.828 -5.578 1 98.69 188 GLU A C 1
ATOM 1409 O O . GLU A 1 188 ? -3.244 -16.828 -6.262 1 98.69 188 GLU A O 1
ATOM 1414 N N . LYS A 1 189 ? -4.75 -15.438 -5.309 1 98.06 189 LYS A N 1
ATOM 1415 C CA . LYS A 1 189 ? -5.883 -16.219 -5.785 1 98.06 189 LYS A CA 1
ATOM 1416 C C . LYS A 1 189 ? -5.941 -16.234 -7.309 1 98.06 189 LYS A C 1
ATOM 1418 O O . LYS A 1 189 ? -6.277 -17.266 -7.91 1 98.06 189 LYS A O 1
ATOM 1423 N N . GLN A 1 190 ? -5.652 -15.109 -7.906 1 98.06 190 GLN A N 1
ATOM 1424 C CA . GLN A 1 190 ? -5.621 -15.023 -9.359 1 98.06 190 GLN A CA 1
ATOM 1425 C C . GLN A 1 190 ? -4.637 -16.031 -9.945 1 98.06 190 GLN A C 1
ATOM 1427 O O . GLN A 1 190 ? -4.922 -16.656 -10.969 1 98.06 190 GLN A O 1
ATOM 1432 N N . SER A 1 191 ? -3.504 -16.234 -9.297 1 96.88 191 SER A N 1
ATOM 1433 C CA . SER A 1 191 ? -2.447 -17.125 -9.797 1 96.88 191 SER A CA 1
ATOM 1434 C C . SER A 1 191 ? -2.877 -18.578 -9.75 1 96.88 191 SER A C 1
ATOM 1436 O O . SER A 1 191 ? -2.395 -19.406 -10.531 1 96.88 191 SER A O 1
ATOM 1438 N N . PHE A 1 192 ? -3.848 -18.906 -8.898 1 94.75 192 PHE A N 1
ATOM 1439 C CA . PHE A 1 192 ? -4.297 -20.281 -8.742 1 94.75 192 PHE A CA 1
ATOM 1440 C C . PHE A 1 192 ? -5.559 -20.531 -9.555 1 94.75 192 PHE A C 1
ATOM 1442 O O . PHE A 1 192 ? -6.016 -21.672 -9.664 1 94.75 192 PHE A O 1
ATOM 1449 N N . THR A 1 193 ? -6.191 -19.484 -10.094 1 95.12 193 THR A N 1
ATOM 1450 C CA . THR A 1 193 ? -7.449 -19.594 -10.82 1 95.12 193 THR A CA 1
ATOM 1451 C C . THR A 1 193 ? -7.199 -19.969 -12.281 1 95.12 193 THR A C 1
ATOM 1453 O O . THR A 1 193 ? -6.348 -19.375 -12.938 1 95.12 193 THR A O 1
ATOM 1456 N N . LYS A 1 194 ? -7.977 -20.969 -12.781 1 92.56 194 LYS A N 1
ATOM 1457 C CA . LYS A 1 194 ? -7.879 -21.406 -14.172 1 92.56 194 LYS A CA 1
ATOM 1458 C C . LYS A 1 194 ? -9.172 -21.109 -14.93 1 92.56 194 LYS A C 1
ATOM 1460 O O . LYS A 1 194 ? -10.266 -21.312 -14.398 1 92.56 194 LYS A O 1
ATOM 1465 N N . CYS A 1 195 ? -8.945 -20.609 -16.094 1 92.06 195 CYS A N 1
ATOM 1466 C CA . CYS A 1 195 ? -10.102 -20.344 -16.953 1 92.06 195 CYS A CA 1
ATOM 1467 C C . CYS A 1 195 ? -10.672 -21.656 -17.484 1 92.06 195 CYS A C 1
ATOM 1469 O O . CYS A 1 195 ? -9.945 -22.625 -17.688 1 92.06 195 CYS A O 1
ATOM 1471 N N . ALA A 1 196 ? -11.984 -21.734 -17.703 1 87.25 196 ALA A N 1
ATOM 1472 C CA . ALA A 1 196 ? -12.688 -22.828 -18.375 1 87.25 196 ALA A CA 1
ATOM 1473 C C . ALA A 1 196 ? -13.445 -22.328 -19.594 1 87.25 196 ALA A C 1
ATOM 1475 O O . ALA A 1 196 ? -14.016 -21.234 -19.578 1 87.25 196 ALA A O 1
ATOM 1476 N N . PRO A 1 197 ? -13.336 -23.078 -20.609 1 89.5 197 PRO A N 1
ATOM 1477 C CA . PRO A 1 197 ? -12.82 -24.438 -20.766 1 89.5 197 PRO A CA 1
ATOM 1478 C C . PRO A 1 197 ? -11.328 -24.469 -21.109 1 89.5 197 PRO A C 1
ATOM 1480 O O . PRO A 1 197 ? -10.703 -25.531 -21.047 1 89.5 197 PRO A O 1
ATOM 1483 N N . ASP A 1 198 ? -10.797 -23.359 -21.453 1 91.69 198 ASP A N 1
ATOM 1484 C CA . ASP A 1 198 ? -9.391 -23.297 -21.859 1 91.69 198 ASP A CA 1
ATOM 1485 C C . ASP A 1 198 ? -8.523 -22.734 -20.734 1 91.69 198 ASP A C 1
ATOM 1487 O O . ASP A 1 198 ? -8.453 -21.531 -20.547 1 91.69 198 ASP A O 1
ATOM 1491 N N . ALA A 1 199 ? -7.758 -23.578 -20.109 1 90.31 199 ALA A N 1
ATOM 1492 C CA . ALA A 1 199 ? -6.938 -23.188 -18.969 1 90.31 199 ALA A CA 1
ATOM 1493 C C . ALA A 1 199 ? -5.762 -22.328 -19.391 1 90.31 199 ALA A C 1
ATOM 1495 O O . ALA A 1 199 ? -5.113 -21.688 -18.562 1 90.31 199 ALA A O 1
ATOM 1496 N N . SER A 1 200 ? -5.492 -22.297 -20.641 1 89.25 200 SER A N 1
ATOM 1497 C CA . SER A 1 200 ? -4.379 -21.5 -21.141 1 89.25 200 SER A CA 1
ATOM 1498 C C . SER A 1 200 ? -4.785 -20.031 -21.344 1 89.25 200 SER A C 1
ATOM 1500 O O . SER A 1 200 ? -3.932 -19.172 -21.5 1 89.25 200 SER A O 1
ATOM 1502 N N . ASP A 1 201 ? -6.105 -19.812 -21.312 1 92.44 201 ASP A N 1
ATOM 1503 C CA . ASP A 1 201 ? -6.613 -18.438 -21.375 1 92.44 201 ASP A CA 1
ATOM 1504 C C . ASP A 1 201 ? -6.25 -17.656 -20.125 1 92.44 201 ASP A C 1
ATOM 1506 O O . ASP A 1 201 ? -6.457 -18.125 -19.016 1 92.44 201 ASP A O 1
ATOM 1510 N N . LYS A 1 202 ? -5.68 -16.484 -20.375 1 93.94 202 LYS A N 1
ATOM 1511 C CA . LYS A 1 202 ? -5.25 -15.68 -19.234 1 93.94 202 LYS A CA 1
ATOM 1512 C C . LYS A 1 202 ? -6.113 -14.43 -19.094 1 93.94 202 LYS A C 1
ATOM 1514 O O . LYS A 1 202 ? -5.852 -13.578 -18.234 1 93.94 202 LYS A O 1
ATOM 1519 N N . ARG A 1 203 ? -7.195 -14.32 -19.891 1 95.44 203 ARG A N 1
ATOM 1520 C CA . ARG A 1 203 ? -7.973 -13.086 -19.891 1 95.44 203 ARG A CA 1
ATOM 1521 C C . ARG A 1 203 ? -9.469 -13.383 -19.797 1 95.44 203 ARG A C 1
ATOM 1523 O O . ARG A 1 203 ? -10.289 -12.641 -20.359 1 95.44 203 ARG A O 1
ATOM 1530 N N . CYS A 1 204 ? -9.781 -14.523 -19.219 1 96.12 204 CYS A N 1
ATOM 1531 C CA . CYS A 1 204 ? -11.195 -14.789 -18.984 1 96.12 204 CYS A CA 1
ATOM 1532 C C . CYS A 1 204 ? -11.758 -13.852 -17.938 1 96.12 204 CYS A C 1
ATOM 1534 O O . CYS A 1 204 ? -11.016 -13.109 -17.297 1 96.12 204 CYS A O 1
ATOM 1536 N N . ALA A 1 205 ? -13.016 -13.82 -17.766 1 96.12 205 ALA A N 1
ATOM 1537 C CA . ALA A 1 205 ? -13.695 -12.883 -16.875 1 96.12 205 ALA A CA 1
ATOM 1538 C C . ALA A 1 205 ? -13.234 -13.078 -15.43 1 96.12 205 ALA A C 1
ATOM 1540 O O . ALA A 1 205 ? -13.031 -12.109 -14.703 1 96.12 205 ALA A O 1
ATOM 1541 N N . ALA A 1 206 ? -13.078 -14.297 -14.969 1 96.69 206 ALA A N 1
ATOM 1542 C CA . ALA A 1 206 ? -12.672 -14.578 -13.594 1 96.69 206 ALA A CA 1
ATOM 1543 C C . ALA A 1 206 ? -11.305 -13.961 -13.289 1 96.69 206 ALA A C 1
ATOM 1545 O O . ALA A 1 206 ? -11.07 -13.484 -12.18 1 96.69 206 ALA A O 1
ATOM 1546 N N . LEU A 1 207 ? -10.445 -13.969 -14.25 1 97.75 207 LEU A N 1
ATOM 1547 C CA . LEU A 1 207 ? -9.109 -13.414 -14.07 1 97.75 207 LEU A CA 1
ATOM 1548 C C . LEU A 1 207 ? -9.117 -11.898 -14.258 1 97.75 207 LEU A C 1
ATOM 1550 O O . LEU A 1 207 ? -8.523 -11.164 -13.469 1 97.75 207 LEU A O 1
ATOM 1554 N N . SER A 1 208 ? -9.844 -11.367 -15.211 1 97.75 208 SER A N 1
ATOM 1555 C CA . SER A 1 208 ? -9.859 -9.945 -15.539 1 97.75 208 SER A CA 1
ATOM 1556 C C . SER A 1 208 ? -10.555 -9.141 -14.445 1 97.75 208 SER A C 1
ATOM 1558 O O . SER A 1 208 ? -10.188 -7.988 -14.188 1 97.75 208 SER A O 1
ATOM 1560 N N . LEU A 1 209 ? -11.523 -9.711 -13.836 1 98.56 209 LEU A N 1
ATOM 1561 C CA . LEU A 1 209 ? -12.211 -9.023 -12.75 1 98.56 209 LEU A CA 1
ATOM 1562 C C . LEU A 1 209 ? -11.273 -8.773 -11.578 1 98.56 209 LEU A C 1
ATOM 1564 O O . LEU A 1 209 ? -11.391 -7.766 -10.875 1 98.56 209 LEU A O 1
ATOM 1568 N N . VAL A 1 210 ? -10.328 -9.688 -11.375 1 98.81 210 VAL A N 1
ATOM 1569 C CA . VAL A 1 210 ? -9.359 -9.508 -10.297 1 98.81 210 VAL A CA 1
ATOM 1570 C C . VAL A 1 210 ? -8.461 -8.312 -10.602 1 98.81 210 VAL A C 1
ATOM 1572 O O . VAL A 1 210 ? -8.078 -7.562 -9.695 1 98.81 210 VAL A O 1
ATOM 1575 N N . ASN A 1 211 ? -8.094 -8.047 -11.898 1 98.81 211 ASN A N 1
ATOM 1576 C CA . ASN A 1 211 ? 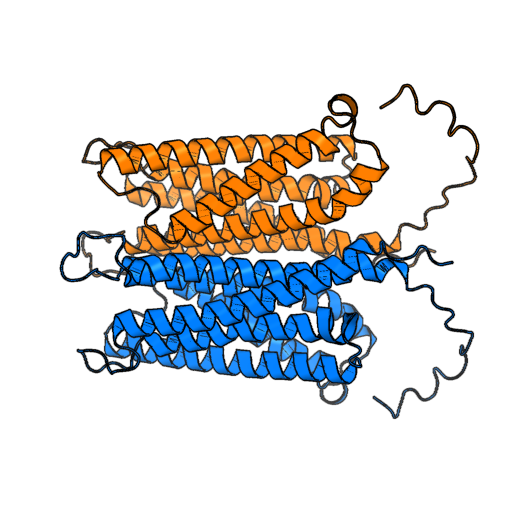-7.348 -6.848 -12.273 1 98.81 211 ASN A CA 1
ATOM 1577 C C . ASN A 1 211 ? -8.062 -5.578 -11.82 1 98.81 211 ASN A C 1
ATOM 1579 O O . ASN A 1 211 ? -7.441 -4.684 -11.25 1 98.81 211 ASN A O 1
ATOM 1583 N N . VAL A 1 212 ? -9.32 -5.59 -12.039 1 98.88 212 VAL A N 1
ATOM 1584 C CA . VAL A 1 212 ? -10.133 -4.43 -11.703 1 98.88 212 VAL A CA 1
ATOM 1585 C C . VAL A 1 212 ? -10.219 -4.277 -10.188 1 98.88 212 VAL A C 1
ATOM 1587 O O . VAL A 1 212 ? -10.102 -3.168 -9.656 1 98.88 212 VAL A O 1
ATOM 1590 N N . LEU A 1 213 ? -10.422 -5.387 -9.484 1 98.94 213 LEU A N 1
ATOM 1591 C CA . LEU A 1 213 ? -10.531 -5.359 -8.031 1 98.94 213 LEU A CA 1
ATOM 1592 C C . LEU A 1 213 ? -9.273 -4.762 -7.406 1 98.94 213 LEU A C 1
ATOM 1594 O O . LEU A 1 213 ? -9.352 -3.922 -6.508 1 98.94 213 LEU A O 1
ATOM 1598 N N . VAL A 1 214 ? -8.133 -5.184 -7.906 1 98.94 214 VAL A N 1
ATOM 1599 C CA . VAL A 1 214 ? -6.863 -4.723 -7.355 1 98.94 214 VAL A CA 1
ATOM 1600 C C . VAL A 1 214 ? -6.719 -3.219 -7.57 1 98.94 214 VAL A C 1
ATOM 1602 O O . VAL A 1 214 ? -6.312 -2.49 -6.664 1 98.94 214 VAL A O 1
ATOM 1605 N N . LEU A 1 215 ? -7.098 -2.717 -8.703 1 98.88 215 LEU A N 1
ATOM 1606 C CA . LEU A 1 215 ? -7.023 -1.284 -8.961 1 98.88 215 LEU A CA 1
ATOM 1607 C C . LEU A 1 215 ? -8.008 -0.518 -8.086 1 98.88 215 LEU A C 1
ATOM 1609 O O . LEU A 1 215 ? -7.715 0.595 -7.641 1 98.88 215 LEU A O 1
ATOM 1613 N N . LEU A 1 216 ? -9.148 -1.105 -7.836 1 98.94 216 LEU A N 1
ATOM 1614 C CA . LEU A 1 216 ? -10.148 -0.446 -7.004 1 98.94 216 LEU A CA 1
ATOM 1615 C C . LEU A 1 216 ? -9.695 -0.383 -5.551 1 98.94 216 LEU A C 1
ATOM 1617 O O . LEU A 1 216 ? -9.945 0.605 -4.859 1 98.94 216 LEU A O 1
ATOM 1621 N N . VAL A 1 217 ? -9.039 -1.446 -5.078 1 98.94 217 VAL A N 1
ATOM 1622 C CA . VAL A 1 217 ? -8.477 -1.421 -3.732 1 98.94 217 VAL A CA 1
ATOM 1623 C C . VAL A 1 217 ? -7.484 -0.265 -3.611 1 98.94 217 VAL A C 1
ATOM 1625 O O . VAL A 1 217 ? -7.559 0.531 -2.672 1 98.94 217 VAL A O 1
ATOM 1628 N N . ALA A 1 218 ? -6.566 -0.176 -4.566 1 98.88 218 ALA A N 1
ATOM 1629 C CA . ALA A 1 218 ? -5.543 0.865 -4.551 1 98.88 218 ALA A CA 1
ATOM 1630 C C . ALA A 1 218 ? -6.172 2.252 -4.648 1 98.88 218 ALA A C 1
ATOM 1632 O O . ALA A 1 218 ? -5.766 3.176 -3.938 1 98.88 218 ALA A O 1
ATOM 1633 N N . SER A 1 219 ? -7.16 2.377 -5.504 1 98.81 219 SER A N 1
ATOM 1634 C CA . SER A 1 219 ? -7.828 3.658 -5.703 1 98.81 219 SER A CA 1
ATOM 1635 C C . SER A 1 219 ? -8.555 4.105 -4.434 1 98.81 219 SER A C 1
ATOM 1637 O O . SER A 1 219 ? -8.469 5.27 -4.043 1 98.81 219 SER A O 1
ATOM 1639 N N . THR A 1 220 ? -9.25 3.191 -3.811 1 98.88 220 THR A N 1
ATOM 1640 C CA . THR A 1 220 ? -10.008 3.518 -2.604 1 98.88 220 THR A CA 1
ATOM 1641 C C . THR A 1 220 ? -9.07 3.99 -1.495 1 98.88 220 THR A C 1
ATOM 1643 O O . THR A 1 220 ? -9.312 5.027 -0.872 1 98.88 220 THR A O 1
ATOM 1646 N N . ALA A 1 221 ? -8 3.219 -1.271 1 98.88 221 ALA A N 1
ATOM 1647 C CA . ALA A 1 221 ? -7.051 3.586 -0.223 1 98.88 221 ALA A CA 1
ATOM 1648 C C . ALA A 1 221 ? -6.402 4.938 -0.518 1 98.88 221 ALA A C 1
ATOM 1650 O O . ALA A 1 221 ? -6.281 5.781 0.373 1 98.88 221 ALA A O 1
ATOM 1651 N N . THR A 1 222 ? -6.031 5.168 -1.772 1 98.75 222 THR A N 1
ATOM 1652 C CA . THR A 1 222 ? -5.363 6.402 -2.168 1 98.75 222 THR A CA 1
ATOM 1653 C C . THR A 1 222 ? -6.289 7.602 -1.988 1 98.75 222 THR A C 1
ATOM 1655 O O . THR A 1 222 ? -5.891 8.625 -1.425 1 98.75 222 THR A O 1
ATOM 1658 N N . CYS A 1 223 ? -7.535 7.473 -2.4 1 98.62 223 CYS A N 1
ATOM 1659 C CA . CYS A 1 223 ? -8.484 8.578 -2.305 1 98.62 223 CYS A CA 1
ATOM 1660 C C . CYS A 1 223 ? -8.836 8.867 -0.85 1 98.62 223 CYS A C 1
ATOM 1662 O O . CYS A 1 223 ? -8.953 10.031 -0.456 1 98.62 223 CYS A O 1
ATOM 1664 N N . ALA A 1 224 ? -9.023 7.844 -0.067 1 98.75 224 ALA A N 1
ATOM 1665 C CA . ALA A 1 224 ? -9.328 8.039 1.347 1 98.75 224 ALA A CA 1
ATOM 1666 C C . ALA A 1 224 ? -8.195 8.773 2.059 1 98.75 224 ALA A C 1
ATOM 1668 O O . ALA A 1 224 ? -8.438 9.75 2.771 1 98.75 224 ALA A O 1
ATOM 1669 N N . LEU A 1 225 ? -6.977 8.344 1.807 1 98.31 225 LEU A N 1
ATOM 1670 C CA . LEU A 1 225 ? -5.824 8.977 2.441 1 98.31 225 LEU A CA 1
ATOM 1671 C C . LEU A 1 225 ? -5.598 10.375 1.884 1 98.31 225 LEU A C 1
ATOM 1673 O O . LEU A 1 225 ? -5.141 11.273 2.602 1 98.31 225 LEU A O 1
ATOM 1677 N N . GLY A 1 226 ? -5.977 10.531 0.612 1 97.31 226 GLY A N 1
ATOM 1678 C CA . GLY A 1 226 ? -5.938 11.867 0.037 1 97.31 226 GLY A CA 1
ATOM 1679 C C . GLY A 1 226 ? -6.902 12.828 0.701 1 97.31 226 GLY A C 1
ATOM 1680 O O . GLY A 1 226 ? -6.59 14.016 0.868 1 97.31 226 GLY A O 1
ATOM 1681 N N . THR A 1 227 ? -8.055 12.359 1.044 1 97.19 227 THR A N 1
ATOM 1682 C CA . THR A 1 227 ? -9.023 13.188 1.75 1 97.19 227 THR A CA 1
ATOM 1683 C C . THR A 1 227 ? -8.484 13.617 3.113 1 97.19 227 THR A C 1
ATOM 1685 O O . THR A 1 227 ? -8.648 14.766 3.521 1 97.19 227 THR A O 1
ATOM 1688 N N . VAL A 1 228 ? -7.844 12.664 3.777 1 95.88 228 VAL A N 1
ATOM 1689 C CA . VAL A 1 228 ? -7.238 12.953 5.074 1 95.88 228 VAL A CA 1
ATOM 1690 C C . VAL A 1 228 ? -6.133 13.992 4.906 1 95.88 228 VAL A C 1
ATOM 1692 O O . VAL A 1 228 ? -6.043 14.945 5.688 1 95.88 228 VAL A O 1
ATOM 1695 N N . TYR A 1 229 ? -5.344 13.836 3.891 1 94.19 229 TYR A N 1
ATOM 1696 C CA . TYR A 1 229 ? -4.254 14.766 3.598 1 94.19 229 TYR A CA 1
ATOM 1697 C C . TYR A 1 229 ? -4.789 16.156 3.312 1 94.19 229 TYR A C 1
ATOM 1699 O O . TYR A 1 229 ? -4.227 17.156 3.781 1 94.19 229 TYR A O 1
ATOM 1707 N N . ALA A 1 230 ? -5.848 16.234 2.539 1 92.12 230 ALA A N 1
ATOM 1708 C CA . ALA A 1 230 ? -6.457 17.516 2.201 1 92.12 230 ALA A CA 1
ATOM 1709 C C . ALA A 1 230 ? -6.922 18.25 3.455 1 92.12 230 ALA A C 1
ATOM 1711 O O . ALA A 1 230 ? -6.789 19.484 3.553 1 92.12 230 ALA A O 1
ATOM 1712 N N . ARG A 1 231 ? -7.457 17.531 4.379 1 88.81 231 ARG A N 1
ATOM 1713 C CA . ARG A 1 231 ? -7.871 18.125 5.645 1 88.81 231 ARG A CA 1
ATOM 1714 C C . ARG A 1 231 ? -6.676 18.672 6.406 1 88.81 231 ARG A C 1
ATOM 1716 O O . ARG A 1 231 ? -6.754 19.766 6.988 1 88.81 231 ARG A O 1
ATOM 1723 N N . TRP A 1 232 ? -5.676 17.953 6.391 1 84.56 232 TRP A N 1
ATOM 1724 C CA . TRP A 1 232 ? -4.48 18.328 7.137 1 84.56 232 TRP A CA 1
ATOM 1725 C C . TRP A 1 232 ? -3.848 19.578 6.547 1 84.56 232 TRP A C 1
ATOM 1727 O O . TRP A 1 232 ? -3.414 20.469 7.285 1 84.56 232 TRP A O 1
ATOM 1737 N N . VAL A 1 233 ? -3.773 19.688 5.27 1 80.62 233 VAL A N 1
ATOM 1738 C CA . VAL A 1 233 ? -3.135 20.812 4.613 1 80.62 233 VAL A CA 1
ATOM 1739 C C . VAL A 1 233 ? -4.066 22.031 4.652 1 80.62 233 VAL A C 1
ATOM 1741 O O . VAL A 1 233 ? -3.607 23.172 4.73 1 80.62 233 VAL A O 1
ATOM 1744 N N . GLY A 1 234 ? -5.379 21.906 4.488 1 66.12 234 GLY A N 1
ATOM 1745 C CA . GLY A 1 234 ? -6.348 23 4.539 1 66.12 234 GLY A CA 1
ATOM 1746 C C . GLY A 1 234 ? -6.551 23.547 5.934 1 66.12 234 GLY A C 1
ATOM 1747 O O . GLY A 1 234 ? -6.895 24.719 6.098 1 66.12 234 GLY A O 1
ATOM 1748 N N . GLY A 1 235 ? -6.73 22.797 7.031 1 56.72 235 GLY A N 1
ATOM 1749 C CA . GLY A 1 235 ? -6.992 23.219 8.398 1 56.72 235 GLY A CA 1
ATOM 1750 C C . GLY A 1 235 ? -5.848 24 9.016 1 56.72 235 GLY A C 1
ATOM 1751 O O . GLY A 1 235 ? -6.008 24.625 10.07 1 56.72 235 GLY A O 1
ATOM 1752 N N . GLY A 1 236 ? -4.676 23.969 8.711 1 45.69 236 GLY A N 1
ATOM 1753 C CA . GLY A 1 236 ? -3.623 24.766 9.32 1 45.69 236 GLY A CA 1
ATOM 1754 C C . GLY A 1 236 ? -3.877 26.25 9.227 1 45.69 236 GLY A C 1
ATOM 1755 O O . GLY A 1 236 ? -3.18 27.047 9.859 1 45.69 236 GLY A O 1
ATOM 1756 N N . GLY A 1 237 ? -4.641 26.922 8.32 1 35.62 237 GLY A N 1
ATOM 1757 C CA . GLY A 1 237 ? -4.887 28.344 8.281 1 35.62 237 GLY A CA 1
ATOM 1758 C C . GLY A 1 237 ? -5.867 28.812 9.344 1 35.62 237 GLY A C 1
ATOM 1759 O O . GLY A 1 237 ? -5.809 29.953 9.789 1 35.62 237 GLY A O 1
ATOM 1760 N N . SER A 1 238 ? -7.004 28.281 9.508 1 33.5 238 SER A N 1
ATOM 1761 C CA . SER A 1 238 ? -8.078 28.859 10.305 1 33.5 238 SER A CA 1
ATOM 1762 C C . SER A 1 238 ? -7.82 28.688 11.797 1 33.5 238 SER A C 1
ATOM 1764 O O . SER A 1 238 ? -8.719 28.891 12.617 1 33.5 238 SER A O 1
ATOM 1766 N N . GLY A 1 239 ? -6.812 28.219 12.305 1 32.59 239 GLY A N 1
ATOM 1767 C CA . GLY A 1 239 ? -6.762 28.172 13.758 1 32.59 239 GLY A CA 1
ATOM 1768 C C . GLY A 1 239 ? -6.844 29.531 14.414 1 32.59 239 GLY A C 1
ATOM 1769 O O . GLY A 1 239 ? -6.707 29.656 15.633 1 32.59 239 GLY A O 1
ATOM 1770 N N . GLY A 1 240 ? -6.664 30.688 13.703 1 30.2 240 GLY A N 1
ATOM 1771 C CA . GLY A 1 240 ? -6.777 31.938 14.445 1 30.2 240 GLY A CA 1
ATOM 1772 C C . GLY A 1 240 ? -8.203 32.281 14.828 1 30.2 240 GLY A C 1
ATOM 1773 O O . GLY A 1 240 ? -8.539 33.469 15 1 30.2 240 GLY A O 1
ATOM 1774 N N . GLY A 1 241 ? -9.258 31.641 14.648 1 28.17 241 GLY A N 1
ATOM 1775 C CA . GLY A 1 241 ? -10.445 32.25 15.234 1 28.17 241 GLY A CA 1
ATOM 1776 C C . GLY A 1 241 ? -10.25 32.656 16.688 1 28.17 241 GLY A C 1
ATOM 1777 O O . GLY A 1 241 ? -9.367 32.125 17.375 1 28.17 241 GLY A O 1
ATOM 1778 N N . SER A 1 242 ? -10.68 33.969 17.156 1 25.97 242 SER A N 1
ATOM 1779 C CA . SER A 1 242 ? -10.805 34.688 18.422 1 25.97 242 SER A CA 1
ATOM 1780 C C . SER A 1 242 ? -11.281 33.75 19.531 1 25.97 242 SER A C 1
ATOM 1782 O O . SER A 1 242 ? -12.453 33.375 19.562 1 25.97 242 SER A O 1
ATOM 1784 N N . ASP A 1 243 ? -10.828 32.75 19.906 1 25.08 243 ASP A N 1
ATOM 1785 C CA . ASP A 1 243 ? -11.086 32.469 21.312 1 25.08 243 ASP A CA 1
ATOM 1786 C C . ASP A 1 243 ? -10.742 33.656 22.188 1 25.08 243 ASP A C 1
ATOM 1788 O O . ASP A 1 243 ? -9.586 34.094 22.234 1 25.08 243 ASP A O 1
ATOM 1792 N N . GLY A 1 244 ? -11.523 34.719 22.328 1 25.41 244 GLY A N 1
ATOM 1793 C CA . GLY A 1 244 ? -11.68 35.531 23.516 1 25.41 244 GLY A CA 1
ATOM 1794 C C . GLY A 1 244 ? -11.172 34.875 24.781 1 25.41 244 GLY A C 1
ATOM 1795 O O . GLY A 1 244 ? -10.984 33.656 24.797 1 25.41 244 GLY A O 1
ATOM 1796 N N . ALA A 1 245 ? -10.727 35.656 25.891 1 28.23 245 ALA A N 1
ATOM 1797 C CA . ALA A 1 245 ? -10.141 35.625 27.234 1 28.23 245 ALA A CA 1
ATOM 1798 C C . ALA A 1 245 ? -10.867 34.625 28.125 1 28.23 245 ALA A C 1
ATOM 1800 O O . ALA A 1 245 ? -10.891 34.75 29.344 1 28.23 245 ALA A O 1
ATOM 1801 N N . ASN A 1 246 ? -11.805 33.688 27.828 1 24.22 246 ASN A N 1
ATOM 1802 C CA . ASN A 1 246 ? -12.117 32.969 29.047 1 24.22 246 ASN A CA 1
ATOM 1803 C C . ASN A 1 246 ? -10.883 32.281 29.625 1 24.22 246 ASN A C 1
ATOM 1805 O O . ASN A 1 246 ? -10.5 31.203 29.156 1 24.22 246 ASN A O 1
ATOM 1809 N N . GLN A 1 247 ? -9.734 32.844 29.906 1 24.55 247 GLN A N 1
ATOM 1810 C CA . GLN A 1 247 ? -8.711 32.594 30.922 1 24.55 247 GLN A CA 1
ATOM 1811 C C . GLN A 1 247 ? -9.32 32 32.188 1 24.55 247 GLN A C 1
ATOM 1813 O O . GLN A 1 247 ? -8.602 31.75 33.156 1 24.55 247 GLN A O 1
ATOM 1818 N N . GLY A 1 248 ? -10.586 32.312 32.531 1 24.25 248 GLY A N 1
ATOM 1819 C CA . GLY A 1 248 ? -11.016 32.031 33.906 1 24.25 248 GLY A CA 1
ATOM 1820 C C . GLY A 1 248 ? -10.898 30.578 34.281 1 24.25 248 GLY A C 1
ATOM 1821 O O . GLY A 1 248 ? -10.266 30.234 35.281 1 24.25 248 GLY A O 1
ATOM 1822 N N . SER A 1 249 ? -12.109 29.719 34.062 1 22.89 249 SER A N 1
ATOM 1823 C CA . SER A 1 249 ? -12.422 28.547 34.875 1 22.89 249 SER A CA 1
ATOM 1824 C C . SER A 1 249 ? -11.641 27.328 34.406 1 22.89 249 SER A C 1
ATOM 1826 O O . SER A 1 249 ? -12.008 26.688 33.438 1 22.89 249 SER A O 1
ATOM 1828 N N . TYR A 1 250 ? -10.469 27.109 34.031 1 27.05 250 TYR A N 1
ATOM 1829 C CA . TYR A 1 250 ? -9.656 25.906 34.25 1 27.05 250 TYR A CA 1
ATOM 1830 C C . TYR A 1 250 ? -10.039 25.203 35.531 1 27.05 250 TYR A C 1
ATOM 1832 O O . TYR A 1 250 ? -9.336 24.297 35.969 1 27.05 250 TYR A O 1
ATOM 1840 N N . GLN A 1 251 ? -10.891 25.75 36.312 1 25.75 251 GLN A N 1
ATOM 1841 C CA . GLN A 1 251 ? -11.32 25.141 37.562 1 25.75 251 GLN A CA 1
ATOM 1842 C C . GLN A 1 251 ? -12.148 23.891 37.281 1 25.75 251 GLN A C 1
ATOM 1844 O O . GLN A 1 251 ? -11.938 22.844 37.938 1 25.75 251 GLN A O 1
ATOM 1849 N N . THR A 1 252 ? -13.492 23.906 36.75 1 23.12 252 THR A N 1
ATOM 1850 C CA . THR A 1 252 ? -14.414 22.781 36.875 1 23.12 252 THR A CA 1
ATOM 1851 C C . THR A 1 252 ? -14.25 21.828 35.688 1 23.12 252 THR A C 1
ATOM 1853 O O . THR A 1 252 ? -15.156 21.062 35.375 1 23.12 252 THR A O 1
ATOM 1856 N N . LEU A 1 253 ? -13.484 21.703 34.875 1 24.81 253 LEU A N 1
ATOM 1857 C CA . LEU A 1 253 ? -13.344 20.656 33.844 1 24.81 253 LEU A CA 1
ATOM 1858 C C . LEU A 1 253 ? -13.516 19.281 34.469 1 24.81 253 LEU A C 1
ATOM 1860 O O . LEU A 1 253 ? -13.203 18.266 33.844 1 24.81 253 LEU A O 1
ATOM 1864 N N . GLY A 1 254 ? -13.961 19.078 35.656 1 25.5 254 GLY A N 1
ATOM 1865 C CA . GLY A 1 254 ? -14.461 17.875 36.312 1 25.5 254 GLY A CA 1
ATOM 1866 C C . GLY A 1 254 ? -15.594 17.203 35.594 1 25.5 254 GLY A C 1
ATOM 1867 O O . GLY A 1 254 ? -15.633 15.977 35.5 1 25.5 254 GLY A O 1
ATOM 1868 N N . GLU A 1 255 ? -16.812 17.812 35.281 1 23.02 255 GLU A N 1
ATOM 1869 C CA . GLU A 1 255 ? -18.062 17.094 35.031 1 23.02 255 GLU A CA 1
ATOM 1870 C C . GLU A 1 255 ? -18.156 16.672 33.562 1 23.02 255 GLU A C 1
ATOM 1872 O O . GLU A 1 255 ? -18.797 15.664 33.25 1 23.02 255 GLU A O 1
ATOM 1877 N N . ASP A 1 256 ? -18.047 17.562 32.438 1 23.78 256 ASP A N 1
ATOM 1878 C CA . ASP A 1 256 ? -18.75 17.219 31.219 1 23.78 256 ASP A CA 1
ATOM 1879 C C . ASP A 1 256 ? -17.938 16.25 30.359 1 23.78 256 ASP A C 1
ATOM 1881 O O . ASP A 1 256 ? -18.359 15.898 29.25 1 23.78 256 ASP A O 1
ATOM 1885 N N . PHE A 1 257 ? -16.719 16.016 30.375 1 19.64 257 PHE A N 1
ATOM 1886 C CA . PHE A 1 257 ? -16.375 14.805 29.641 1 19.64 257 PHE A CA 1
ATOM 1887 C C . PHE A 1 257 ? -16.984 13.57 30.297 1 19.64 257 PHE A C 1
ATOM 1889 O O . PHE A 1 257 ? -16.969 13.453 31.531 1 19.64 257 PHE A O 1
ATOM 1896 N N . MET B 1 1 ? 9.367 32.25 23.969 1 24.09 1 MET B N 1
ATOM 1897 C CA . MET B 1 1 ? 10.023 31.016 23.516 1 24.09 1 MET B CA 1
ATOM 1898 C C . MET B 1 1 ? 9.078 30.172 22.656 1 24.09 1 MET B C 1
ATOM 1900 O O . MET B 1 1 ? 7.934 29.953 23.047 1 24.09 1 MET B O 1
ATOM 1904 N N . PRO B 1 2 ? 9.219 30.172 21.406 1 34.69 2 PRO B N 1
ATOM 1905 C CA . PRO B 1 2 ? 8.281 29.406 20.578 1 34.69 2 PRO B CA 1
ATOM 1906 C C . PRO B 1 2 ? 7.984 28.031 21.156 1 34.69 2 PRO B C 1
ATOM 1908 O O . PRO B 1 2 ? 8.789 27.484 21.922 1 34.69 2 PRO B O 1
ATOM 1911 N N . PRO B 1 3 ? 6.766 27.719 21.391 1 34.88 3 PRO B N 1
ATOM 1912 C CA . PRO B 1 3 ? 6.602 26.375 21.969 1 34.88 3 PRO B CA 1
ATOM 1913 C C . PRO B 1 3 ? 7.469 25.328 21.281 1 34.88 3 PRO B C 1
ATOM 1915 O O . PRO B 1 3 ? 7.621 25.344 20.062 1 34.88 3 PRO B O 1
ATOM 1918 N N . SER B 1 4 ? 8.586 24.812 21.781 1 39.12 4 SER B N 1
ATOM 1919 C CA . SER B 1 4 ? 9.555 23.781 21.438 1 39.12 4 SER B CA 1
ATOM 1920 C C . SER B 1 4 ? 8.867 22.547 20.859 1 39.12 4 SER B C 1
ATOM 1922 O O . SER B 1 4 ? 7.816 22.125 21.359 1 39.12 4 SER B O 1
ATOM 1924 N N . THR B 1 5 ? 8.961 22.203 19.625 1 47.69 5 THR B N 1
ATOM 1925 C CA . THR B 1 5 ? 8.594 20.891 19.109 1 47.69 5 THR B CA 1
ATOM 1926 C C . THR B 1 5 ? 8.758 19.828 20.188 1 47.69 5 THR B C 1
ATOM 1928 O O . THR B 1 5 ? 9.758 19.797 20.906 1 47.69 5 THR B O 1
ATOM 1931 N N . PRO B 1 6 ? 7.664 19.188 20.5 1 51.41 6 PRO B N 1
ATOM 1932 C CA . PRO B 1 6 ? 7.953 18.188 21.516 1 51.41 6 PRO B CA 1
ATOM 1933 C C . PRO B 1 6 ? 9.18 17.328 21.188 1 51.41 6 PRO B C 1
ATOM 1935 O O . PRO B 1 6 ? 9.328 16.875 20.062 1 51.41 6 PRO B O 1
ATOM 1938 N N . PRO B 1 7 ? 10.375 17.547 21.828 1 53.91 7 PRO B N 1
ATOM 1939 C CA . PRO B 1 7 ? 11.625 16.797 21.656 1 53.91 7 PRO B CA 1
ATOM 1940 C C . PRO B 1 7 ? 11.406 15.375 21.156 1 53.91 7 PRO B C 1
ATOM 1942 O O . PRO B 1 7 ? 12.227 14.836 20.422 1 53.91 7 PRO B O 1
ATOM 1945 N N . ASN B 1 8 ? 10.172 14.805 21.219 1 63.91 8 ASN B N 1
ATOM 1946 C CA . ASN B 1 8 ? 9.906 13.383 21 1 63.91 8 ASN B CA 1
ATOM 1947 C C . ASN B 1 8 ? 9.625 13.102 19.516 1 63.91 8 ASN B C 1
ATOM 1949 O O . ASN B 1 8 ? 10.031 12.055 19 1 63.91 8 ASN B O 1
ATOM 1953 N N . LEU B 1 9 ? 9.289 14.117 18.766 1 68 9 LEU B N 1
ATOM 1954 C CA . LEU B 1 9 ? 8.961 13.836 17.375 1 68 9 LEU B CA 1
ATOM 1955 C C . LEU B 1 9 ? 10.219 13.875 16.5 1 68 9 LEU B C 1
ATOM 1957 O O . LEU B 1 9 ? 10.32 13.141 15.516 1 68 9 LEU B O 1
ATOM 1961 N N . ASP B 1 10 ? 11.18 14.656 16.875 1 75.69 10 ASP B N 1
ATOM 1962 C CA . ASP B 1 10 ? 12.445 14.711 16.156 1 75.69 10 ASP B CA 1
ATOM 1963 C C . ASP B 1 10 ? 13.211 13.398 16.281 1 75.69 10 ASP B C 1
ATOM 1965 O O . ASP B 1 10 ? 13.734 12.875 15.297 1 75.69 10 ASP B O 1
ATOM 1969 N N . SER B 1 11 ? 13.195 12.945 17.438 1 85.38 11 SER B N 1
ATOM 1970 C CA . SER B 1 11 ? 13.867 11.664 17.656 1 85.38 11 SER B CA 1
ATOM 1971 C C . SER B 1 11 ? 13.164 10.531 16.922 1 85.38 11 SER B C 1
ATOM 1973 O O . SER B 1 11 ? 13.82 9.664 16.344 1 85.38 11 SER B O 1
ATOM 1975 N N . LEU B 1 12 ? 11.859 10.594 16.844 1 87.81 12 LEU B N 1
ATOM 1976 C CA . LEU B 1 12 ? 11.094 9.578 16.141 1 87.81 12 LEU B CA 1
ATOM 1977 C C . LEU B 1 12 ? 11.398 9.586 14.648 1 87.81 12 LEU B C 1
ATOM 1979 O O . LEU B 1 12 ? 11.609 8.523 14.047 1 87.81 12 LEU B O 1
ATOM 1983 N N . GLY B 1 13 ? 11.461 10.805 14.109 1 92.56 13 GLY B N 1
ATOM 1984 C CA . GLY B 1 13 ? 11.797 10.922 12.703 1 92.56 13 GLY B CA 1
ATOM 1985 C C . GLY B 1 13 ? 13.164 10.359 12.367 1 92.56 13 GLY B C 1
ATOM 1986 O O . GLY B 1 13 ? 13.336 9.688 11.344 1 92.56 13 GLY B O 1
ATOM 1987 N N . ALA B 1 14 ? 14.117 10.602 13.219 1 94.19 14 ALA B N 1
ATOM 1988 C CA . ALA B 1 14 ? 15.477 10.102 13.008 1 94.19 14 ALA B CA 1
ATOM 1989 C C . ALA B 1 14 ? 15.516 8.578 13.078 1 94.19 14 ALA B C 1
ATOM 1991 O O . ALA B 1 14 ? 16.188 7.934 12.273 1 94.19 14 ALA B O 1
ATOM 1992 N N . TRP B 1 15 ? 14.828 8.023 14.008 1 95.69 15 TRP B N 1
ATOM 1993 C CA . TRP B 1 15 ? 14.773 6.574 14.164 1 95.69 15 TRP B CA 1
ATOM 1994 C C . TRP B 1 15 ? 14.094 5.922 12.969 1 95.69 15 TRP B C 1
ATOM 1996 O O . TRP B 1 15 ? 14.539 4.883 12.477 1 95.69 15 TRP B O 1
ATOM 2006 N N . LEU B 1 16 ? 13.039 6.543 12.516 1 97.5 16 LEU B N 1
ATOM 2007 C CA . LEU B 1 16 ? 12.312 6.012 11.367 1 97.5 16 LEU B CA 1
ATOM 2008 C C . LEU B 1 16 ? 13.172 6.062 10.109 1 97.5 16 LEU B C 1
ATOM 2010 O O . LEU B 1 16 ? 13.125 5.152 9.281 1 97.5 16 LEU B O 1
ATOM 2014 N N . ALA B 1 17 ? 13.945 7.102 9.977 1 97.94 17 ALA B N 1
ATOM 2015 C CA . ALA B 1 17 ? 14.859 7.195 8.844 1 97.94 17 ALA B CA 1
ATOM 2016 C C . ALA B 1 17 ? 15.914 6.094 8.898 1 97.94 17 ALA B C 1
ATOM 2018 O O . ALA B 1 17 ? 16.219 5.465 7.879 1 97.94 17 ALA B O 1
ATOM 2019 N N . LEU B 1 18 ? 16.422 5.871 10.07 1 98 18 LEU B N 1
ATOM 2020 C CA . LEU B 1 18 ? 17.391 4.801 10.266 1 98 18 LEU B CA 1
ATOM 2021 C C . LEU B 1 18 ? 16.766 3.441 9.953 1 98 18 LEU B C 1
ATOM 2023 O O . LEU B 1 18 ? 17.406 2.596 9.32 1 98 18 LEU B O 1
ATOM 2027 N N . LEU B 1 19 ? 15.57 3.242 10.383 1 98.5 19 LEU B N 1
ATOM 2028 C CA . LEU B 1 19 ? 14.875 1.987 10.125 1 98.5 19 LEU B CA 1
ATOM 2029 C C . LEU B 1 19 ? 14.602 1.817 8.633 1 98.5 19 LEU B C 1
ATOM 2031 O O . LEU B 1 19 ? 14.633 0.699 8.117 1 98.5 19 LEU B O 1
ATOM 2035 N N . THR B 1 20 ? 14.273 2.949 7.973 1 98.75 20 THR B N 1
ATOM 2036 C CA . THR B 1 20 ? 14.078 2.896 6.527 1 98.75 20 THR B CA 1
ATOM 2037 C C . THR B 1 20 ? 15.328 2.379 5.832 1 98.75 20 THR B C 1
ATOM 2039 O O . THR B 1 20 ? 15.266 1.433 5.043 1 98.75 20 THR B O 1
ATOM 2042 N N . ARG B 1 21 ? 16.484 2.924 6.16 1 98.75 21 ARG B N 1
ATOM 2043 C CA . ARG B 1 21 ? 17.734 2.564 5.504 1 98.75 21 ARG B CA 1
ATOM 2044 C C . ARG B 1 21 ? 18.172 1.153 5.887 1 98.75 21 ARG B C 1
ATOM 2046 O O . ARG B 1 21 ? 18.672 0.401 5.047 1 98.75 21 ARG B O 1
ATOM 2053 N N . SER B 1 22 ? 17.938 0.784 7.129 1 98.81 22 SER B N 1
ATOM 2054 C CA . SER B 1 22 ? 18.25 -0.584 7.535 1 98.81 22 SER B CA 1
ATOM 2055 C C . SER B 1 22 ? 17.344 -1.585 6.812 1 98.81 22 SER B C 1
ATOM 2057 O O . SER B 1 22 ? 17.812 -2.65 6.395 1 98.81 22 SER B O 1
ATOM 2059 N N . SER B 1 23 ? 16.125 -1.25 6.664 1 98.81 23 SER B N 1
ATOM 2060 C CA . SER B 1 23 ? 15.148 -2.129 6.027 1 98.81 23 SER B CA 1
ATOM 2061 C C . SER B 1 23 ? 15.469 -2.326 4.547 1 98.81 23 SER B C 1
ATOM 2063 O O . SER B 1 23 ? 15.422 -3.447 4.039 1 98.81 23 SER B O 1
ATOM 2065 N N . TYR B 1 24 ? 15.773 -1.22 3.799 1 98.62 24 TYR B N 1
ATOM 2066 C CA . TYR B 1 24 ? 15.984 -1.436 2.371 1 98.62 24 TYR B CA 1
ATOM 2067 C C . TYR B 1 24 ? 17.344 -2.072 2.111 1 98.62 24 TYR B C 1
ATOM 2069 O O . TYR B 1 24 ? 17.531 -2.736 1.09 1 98.62 24 TYR B O 1
ATOM 2077 N N . LEU B 1 25 ? 18.375 -1.907 3.01 1 98.88 25 LEU B N 1
ATOM 2078 C CA . LEU B 1 25 ? 19.625 -2.652 2.877 1 98.88 25 LEU B CA 1
ATOM 2079 C C . LEU B 1 25 ? 19.391 -4.145 3.098 1 98.88 25 LEU B C 1
ATOM 2081 O O . LEU B 1 25 ? 19.938 -4.973 2.367 1 98.88 25 LEU B O 1
ATOM 2085 N N . LEU B 1 26 ? 18.594 -4.41 4.102 1 98.88 26 LEU B N 1
ATOM 2086 C CA . LEU B 1 26 ? 18.234 -5.805 4.348 1 98.88 26 LEU B CA 1
ATOM 2087 C C . LEU B 1 26 ? 17.438 -6.371 3.182 1 98.88 26 LEU B C 1
ATOM 2089 O O . LEU B 1 26 ? 17.625 -7.527 2.801 1 98.88 26 LEU B O 1
ATOM 2093 N N . PHE B 1 27 ? 16.562 -5.59 2.658 1 98.94 27 PHE B N 1
ATOM 2094 C CA . PHE B 1 27 ? 15.789 -5.996 1.492 1 98.94 27 PHE B CA 1
ATOM 2095 C C . PHE B 1 27 ? 16.719 -6.402 0.348 1 98.94 27 PHE B C 1
ATOM 2097 O O . PHE B 1 27 ? 16.516 -7.453 -0.271 1 98.94 27 PHE B O 1
ATOM 2104 N N . VAL B 1 28 ? 17.703 -5.598 0.045 1 98.94 28 VAL B N 1
ATOM 2105 C CA . VAL B 1 28 ? 18.625 -5.887 -1.048 1 98.94 28 VAL B CA 1
ATOM 2106 C C . VAL B 1 28 ? 19.391 -7.18 -0.755 1 98.94 28 VAL B C 1
ATOM 2108 O O . VAL B 1 28 ? 19.531 -8.031 -1.634 1 98.94 28 VAL B O 1
ATOM 2111 N N . ALA B 1 29 ? 19.797 -7.355 0.477 1 98.88 29 ALA B N 1
ATOM 2112 C CA . ALA B 1 29 ? 20.531 -8.57 0.856 1 98.88 29 ALA B CA 1
ATOM 2113 C C . ALA B 1 29 ? 19.656 -9.805 0.685 1 98.88 29 ALA B C 1
ATOM 2115 O O . ALA B 1 29 ? 20.094 -10.812 0.129 1 98.88 29 ALA B O 1
ATOM 2116 N N . VAL B 1 30 ? 18.422 -9.734 1.13 1 98.94 30 VAL B N 1
ATOM 2117 C CA . VAL B 1 30 ? 17.5 -10.867 1.046 1 98.94 30 VAL B CA 1
ATOM 2118 C C . VAL B 1 30 ? 17.109 -11.117 -0.41 1 98.94 30 VAL B C 1
ATOM 2120 O O . VAL B 1 30 ? 16.953 -12.266 -0.83 1 98.94 30 VAL B O 1
ATOM 2123 N N . LEU B 1 31 ? 16.953 -10.055 -1.16 1 98.88 31 LEU B N 1
ATOM 2124 C CA . LEU B 1 31 ? 16.641 -10.18 -2.58 1 98.88 31 LEU B CA 1
ATOM 2125 C C . LEU B 1 31 ? 17.75 -10.938 -3.311 1 98.88 31 LEU B C 1
ATOM 2127 O O . LEU B 1 31 ? 17.469 -11.836 -4.109 1 98.88 31 LEU B O 1
ATOM 2131 N N . LEU B 1 32 ? 18.984 -10.57 -3.021 1 98.62 32 LEU B N 1
ATOM 2132 C CA . LEU B 1 32 ? 20.109 -11.25 -3.645 1 98.62 32 LEU B CA 1
ATOM 2133 C C . LEU B 1 32 ? 20.188 -12.703 -3.188 1 98.62 32 LEU B C 1
ATOM 2135 O O . LEU B 1 32 ? 20.484 -13.594 -3.986 1 98.62 32 LEU B O 1
ATOM 2139 N N . ALA B 1 33 ? 19.922 -12.969 -1.942 1 98.44 33 ALA B N 1
ATOM 2140 C CA . ALA B 1 33 ? 19.859 -14.344 -1.452 1 98.44 33 ALA B CA 1
ATOM 2141 C C . ALA B 1 33 ? 18.766 -15.133 -2.166 1 98.44 33 ALA B C 1
ATOM 2143 O O . ALA B 1 33 ? 18.938 -16.312 -2.467 1 98.44 33 ALA B O 1
ATOM 2144 N N . TRP B 1 34 ? 17.656 -14.477 -2.395 1 98.5 34 TRP B N 1
ATOM 2145 C CA . TRP B 1 34 ? 16.547 -15.102 -3.104 1 98.5 34 TRP B CA 1
ATOM 2146 C C . TRP B 1 34 ? 16.953 -15.453 -4.535 1 98.5 34 TRP B C 1
ATOM 2148 O O . TRP B 1 34 ? 16.641 -16.531 -5.023 1 98.5 34 TRP B O 1
ATOM 2158 N N . PHE B 1 35 ? 17.688 -14.578 -5.199 1 98 35 PHE B N 1
ATOM 2159 C CA . PHE B 1 35 ? 18.156 -14.859 -6.547 1 98 35 PHE B CA 1
ATOM 2160 C C . PHE B 1 35 ? 19.078 -16.078 -6.551 1 98 35 PHE B C 1
ATOM 2162 O O . PHE B 1 35 ? 19.078 -16.859 -7.512 1 98 35 PHE B O 1
ATOM 2169 N N . GLY B 1 36 ? 19.812 -16.234 -5.488 1 95.81 36 GLY B N 1
ATOM 2170 C CA . GLY B 1 36 ? 20.688 -17.406 -5.352 1 95.81 36 GLY B CA 1
ATOM 2171 C C . GLY B 1 36 ? 19.922 -18.719 -5.293 1 95.81 36 GLY B C 1
ATOM 2172 O O . GLY B 1 36 ? 20.438 -19.766 -5.684 1 95.81 36 GLY B O 1
ATOM 2173 N N . ARG B 1 37 ? 18.703 -18.656 -4.727 1 94.56 37 ARG B N 1
ATOM 2174 C CA . ARG B 1 37 ? 17.859 -19.844 -4.645 1 94.56 37 ARG B CA 1
ATOM 2175 C C . ARG B 1 37 ? 17.203 -20.141 -5.984 1 94.56 37 ARG B C 1
ATOM 2177 O O . ARG B 1 37 ? 16.641 -21.219 -6.18 1 94.56 37 ARG B O 1
ATOM 2184 N N . LEU B 1 38 ? 17.266 -19.188 -6.797 1 93.25 38 LEU B N 1
ATOM 2185 C CA . LEU B 1 38 ? 16.766 -19.359 -8.156 1 93.25 38 LEU B CA 1
ATOM 2186 C C . LEU B 1 38 ? 17.922 -19.594 -9.133 1 93.25 38 LEU B C 1
ATOM 2188 O O . LEU B 1 38 ? 18.828 -20.375 -8.852 1 93.25 38 LEU B O 1
ATOM 2192 N N . ALA B 1 39 ? 18.172 -19.047 -10.195 1 93.06 39 ALA B N 1
ATOM 2193 C CA . ALA B 1 39 ? 19.219 -19.25 -11.188 1 93.06 39 ALA B CA 1
ATOM 2194 C C . ALA B 1 39 ? 19.969 -17.953 -11.461 1 93.06 39 ALA B C 1
ATOM 2196 O O . ALA B 1 39 ? 20.406 -17.703 -12.586 1 93.06 39 ALA B O 1
ATOM 2197 N N . TRP B 1 40 ? 19.953 -17.047 -10.32 1 95.62 40 TRP B N 1
ATOM 2198 C CA . TRP B 1 40 ? 20.625 -15.75 -10.461 1 95.62 40 TRP B CA 1
ATOM 2199 C C . TRP B 1 40 ? 20.203 -15.062 -11.75 1 95.62 40 TRP B C 1
ATOM 2201 O O . TRP B 1 40 ? 19.016 -14.844 -11.984 1 95.62 40 TRP B O 1
ATOM 2211 N N . PHE B 1 41 ? 21.219 -14.758 -12.656 1 96.88 41 PHE B N 1
ATOM 2212 C CA . PHE B 1 41 ? 20.859 -13.977 -13.836 1 96.88 41 PHE B CA 1
ATOM 2213 C C . PHE B 1 41 ? 21.141 -14.766 -15.109 1 96.88 41 PHE B C 1
ATOM 2215 O O . PHE B 1 41 ? 21.266 -14.18 -16.188 1 96.88 41 PHE B O 1
ATOM 2222 N N . ASP B 1 42 ? 21.219 -16.062 -14.945 1 94.62 42 ASP B N 1
ATOM 2223 C CA . ASP B 1 42 ? 21.391 -16.922 -16.109 1 94.62 42 ASP B CA 1
ATOM 2224 C C . ASP B 1 42 ? 20.156 -16.906 -17 1 94.62 42 ASP B C 1
ATOM 2226 O O . ASP B 1 42 ? 19.031 -16.719 -16.5 1 94.62 42 ASP B O 1
ATOM 2230 N N . ARG B 1 43 ? 20.469 -17.062 -18.219 1 92.94 43 ARG B N 1
ATOM 2231 C CA . ARG B 1 43 ? 19.328 -17.219 -19.125 1 92.94 43 ARG B CA 1
ATOM 2232 C C . ARG B 1 43 ? 18.484 -18.422 -18.719 1 92.94 43 ARG B C 1
ATOM 2234 O O . ARG B 1 43 ? 19.016 -19.438 -18.234 1 92.94 43 ARG B O 1
ATOM 2241 N N . GLU B 1 44 ? 17.156 -18.266 -18.984 1 93.31 44 GLU B N 1
ATOM 2242 C CA . GLU B 1 44 ? 16.234 -19.328 -18.609 1 93.31 44 GLU B CA 1
ATOM 2243 C C . GLU B 1 44 ? 16.297 -20.5 -19.594 1 93.31 44 GLU B C 1
ATOM 2245 O O . GLU B 1 44 ? 16.922 -20.391 -20.641 1 93.31 44 GLU B O 1
ATOM 2250 N N . THR B 1 45 ? 15.797 -21.562 -19.203 1 87.25 45 THR B N 1
ATOM 2251 C CA . THR B 1 45 ? 15.914 -22.812 -19.953 1 87.25 45 THR B CA 1
ATOM 2252 C C . THR B 1 45 ? 15.406 -22.641 -21.391 1 87.25 45 THR B C 1
ATOM 2254 O O . THR B 1 45 ? 15.883 -23.297 -22.312 1 87.25 45 THR B O 1
ATOM 2257 N N . ASP B 1 46 ? 14.531 -21.766 -21.609 1 91 46 ASP B N 1
ATOM 2258 C CA . ASP B 1 46 ? 13.961 -21.531 -22.922 1 91 46 ASP B CA 1
ATOM 2259 C C . ASP B 1 46 ? 14.734 -20.438 -23.672 1 91 46 ASP B C 1
ATOM 2261 O O . ASP B 1 46 ? 14.336 -20.031 -24.766 1 91 46 ASP B O 1
ATOM 2265 N N . GLY B 1 47 ? 15.797 -19.938 -23.062 1 92.88 47 GLY B N 1
ATOM 2266 C CA . GLY B 1 47 ? 16.656 -18.938 -23.703 1 92.88 47 GLY B CA 1
ATOM 2267 C C . GLY B 1 47 ? 16.266 -17.516 -23.344 1 92.88 47 GLY B C 1
ATOM 2268 O O . GLY B 1 47 ? 16.969 -16.578 -23.703 1 92.88 47 GLY B O 1
ATOM 2269 N N . ALA B 1 48 ? 15.227 -17.359 -22.672 1 95.69 48 ALA B N 1
ATOM 2270 C CA . ALA B 1 48 ? 14.75 -16.031 -22.312 1 95.69 48 ALA B CA 1
ATOM 2271 C C . ALA B 1 48 ? 15.711 -15.352 -21.344 1 95.69 48 ALA B C 1
ATOM 2273 O O . ALA B 1 48 ? 16.422 -16.031 -20.578 1 95.69 48 ALA B O 1
ATOM 2274 N N . VAL B 1 49 ? 15.773 -14.016 -21.484 1 97.38 49 VAL B N 1
ATOM 2275 C CA . VAL B 1 49 ? 16.516 -13.258 -20.484 1 97.38 49 VAL B CA 1
ATOM 2276 C C . VAL B 1 49 ? 15.961 -13.555 -19.094 1 97.38 49 VAL B C 1
ATOM 2278 O O . VAL B 1 49 ? 14.758 -13.789 -18.938 1 97.38 49 VAL B O 1
ATOM 2281 N N . SER B 1 50 ? 16.812 -13.484 -18.125 1 97.69 50 SER B N 1
ATOM 2282 C CA . SER B 1 50 ? 16.422 -13.844 -16.766 1 97.69 50 SER B CA 1
ATOM 2283 C C . SER B 1 50 ? 15.336 -12.914 -16.234 1 97.69 50 SER B C 1
ATOM 2285 O O . SER B 1 50 ? 15.461 -11.695 -16.328 1 97.69 50 SER B O 1
ATOM 2287 N N . PHE B 1 51 ? 14.297 -13.492 -15.672 1 97.56 51 PHE B N 1
ATOM 2288 C CA . PHE B 1 51 ? 13.227 -12.75 -15.031 1 97.56 51 PHE B CA 1
ATOM 2289 C C . PHE B 1 51 ? 13.766 -11.891 -13.891 1 97.56 51 PHE B C 1
ATOM 2291 O O . PHE B 1 51 ? 13.211 -10.836 -13.586 1 97.56 51 PHE B O 1
ATOM 2298 N N . ASN B 1 52 ? 14.852 -12.234 -13.25 1 98.44 52 ASN B N 1
ATOM 2299 C CA . ASN B 1 52 ? 15.367 -11.664 -12.008 1 98.44 52 ASN B CA 1
ATOM 2300 C C . ASN B 1 52 ? 15.836 -10.227 -12.203 1 98.44 52 ASN B C 1
ATOM 2302 O O . ASN B 1 52 ? 15.953 -9.469 -11.242 1 98.44 52 ASN B O 1
ATOM 2306 N N . TYR B 1 53 ? 16.016 -9.82 -13.422 1 98.75 53 TYR B N 1
ATOM 2307 C CA . TYR B 1 53 ? 16.359 -8.43 -13.688 1 98.75 53 TYR B CA 1
ATOM 2308 C C . TYR B 1 53 ? 15.195 -7.512 -13.328 1 98.75 53 TYR B C 1
ATOM 2310 O O . TYR B 1 53 ? 15.398 -6.41 -12.812 1 98.75 53 TYR B O 1
ATOM 2318 N N . HIS B 1 54 ? 14.008 -8.023 -13.594 1 98.81 54 HIS B N 1
ATOM 2319 C CA . HIS B 1 54 ? 12.82 -7.211 -13.367 1 98.81 54 HIS B CA 1
ATOM 2320 C C . HIS B 1 54 ? 12.648 -6.887 -11.883 1 98.81 54 HIS B C 1
ATOM 2322 O O . HIS B 1 54 ? 12.609 -5.715 -11.508 1 98.81 54 HIS B O 1
ATOM 2328 N N . PRO B 1 55 ? 12.617 -7.879 -10.984 1 98.81 55 PRO B N 1
ATOM 2329 C CA . PRO B 1 55 ? 12.461 -7.512 -9.57 1 98.81 55 PRO B CA 1
ATOM 2330 C C . PRO B 1 55 ? 13.68 -6.781 -9.016 1 98.81 55 PRO B C 1
ATOM 2332 O O . PRO B 1 55 ? 13.555 -5.969 -8.094 1 98.81 55 PRO B O 1
ATOM 2335 N N . LEU B 1 56 ? 14.836 -7.008 -9.562 1 98.88 56 LEU B N 1
ATOM 2336 C CA . LEU B 1 56 ? 16 -6.266 -9.117 1 98.88 56 LEU B CA 1
ATOM 2337 C C . LEU B 1 56 ? 15.828 -4.77 -9.352 1 98.88 56 LEU B C 1
ATOM 2339 O O . LEU B 1 56 ? 15.93 -3.973 -8.414 1 98.88 56 LEU B O 1
ATOM 2343 N N . PHE B 1 57 ? 15.508 -4.422 -10.57 1 98.94 57 PHE B N 1
ATOM 2344 C CA . PHE B 1 57 ? 15.422 -3.01 -10.922 1 98.94 57 PHE B CA 1
ATOM 2345 C C . PHE B 1 57 ? 14.203 -2.359 -10.289 1 98.94 57 PHE B C 1
ATOM 2347 O O . PHE B 1 57 ? 14.266 -1.213 -9.836 1 98.94 57 PHE B O 1
ATOM 2354 N N . MET B 1 58 ? 13.086 -3.072 -10.305 1 98.94 58 MET B N 1
ATOM 2355 C CA . MET B 1 58 ? 11.898 -2.521 -9.648 1 98.94 58 MET B CA 1
ATOM 2356 C C . MET B 1 58 ? 12.141 -2.336 -8.156 1 98.94 58 MET B C 1
ATOM 2358 O O . MET B 1 58 ? 11.719 -1.336 -7.574 1 98.94 58 MET B O 1
ATOM 2362 N N . GLY B 1 59 ? 12.805 -3.293 -7.488 1 98.94 59 GLY B N 1
ATOM 2363 C CA . GLY B 1 59 ? 13.148 -3.176 -6.078 1 98.94 59 GLY B CA 1
ATOM 2364 C C . GLY B 1 59 ? 14.07 -2.012 -5.785 1 98.94 59 GLY B C 1
ATOM 2365 O O . GLY B 1 59 ? 13.875 -1.293 -4.801 1 98.94 59 GLY B O 1
ATOM 2366 N N . LEU B 1 60 ? 15.062 -1.85 -6.602 1 98.94 60 LEU B N 1
ATOM 2367 C CA . LEU B 1 60 ? 15.953 -0.71 -6.434 1 98.94 60 LEU B CA 1
ATOM 2368 C C . LEU B 1 60 ? 15.188 0.604 -6.535 1 98.94 60 LEU B C 1
ATOM 2370 O O . LEU B 1 60 ? 15.461 1.547 -5.789 1 98.94 60 LEU B O 1
ATOM 2374 N N . ALA B 1 61 ? 14.273 0.632 -7.457 1 98.94 61 ALA B N 1
ATOM 2375 C CA . ALA B 1 61 ? 13.531 1.865 -7.688 1 98.94 61 ALA B CA 1
ATOM 2376 C C . ALA B 1 61 ? 12.578 2.152 -6.527 1 98.94 61 ALA B C 1
ATOM 2378 O O . ALA B 1 61 ? 12.734 3.148 -5.82 1 98.94 61 ALA B O 1
ATOM 2379 N N . PHE B 1 62 ? 11.672 1.249 -6.23 1 98.94 62 PHE B N 1
ATOM 2380 C CA . PHE B 1 62 ? 10.539 1.532 -5.359 1 98.94 62 PHE B CA 1
ATOM 2381 C C . PHE B 1 62 ? 10.906 1.291 -3.898 1 98.94 62 PHE B C 1
ATOM 2383 O O . PHE B 1 62 ? 10.297 1.876 -2.996 1 98.94 62 PHE B O 1
ATOM 2390 N N . VAL B 1 63 ? 11.906 0.466 -3.619 1 98.94 63 VAL B N 1
ATOM 2391 C CA . VAL B 1 63 ? 12.18 0.102 -2.232 1 98.94 63 VAL B CA 1
ATOM 2392 C C . VAL B 1 63 ? 13.414 0.844 -1.732 1 98.94 63 VAL B C 1
ATOM 2394 O O . VAL B 1 63 ? 13.516 1.161 -0.545 1 98.94 63 VAL B O 1
ATOM 2397 N N . VAL B 1 64 ? 14.312 1.195 -2.621 1 98.94 64 VAL B N 1
ATOM 2398 C CA . VAL B 1 64 ? 15.57 1.785 -2.174 1 98.94 64 VAL B CA 1
ATOM 2399 C C . VAL B 1 64 ? 15.609 3.264 -2.553 1 98.94 64 VAL B C 1
ATOM 2401 O O . VAL B 1 64 ? 15.602 4.137 -1.68 1 98.94 64 VAL B O 1
ATOM 2404 N N . LEU B 1 65 ? 15.5 3.537 -3.812 1 98.94 65 LEU B N 1
ATOM 2405 C CA . LEU B 1 65 ? 15.797 4.871 -4.324 1 98.94 65 LEU B CA 1
ATOM 2406 C C . LEU B 1 65 ? 14.672 5.844 -3.986 1 98.94 65 LEU B C 1
ATOM 2408 O O . LEU B 1 65 ? 14.93 6.98 -3.582 1 98.94 65 LEU B O 1
ATOM 2412 N N . MET B 1 66 ? 13.445 5.477 -4.156 1 98.88 66 MET B N 1
ATOM 2413 C CA . MET B 1 66 ? 12.344 6.402 -3.918 1 98.88 66 MET B CA 1
ATOM 2414 C C . MET B 1 66 ? 12.234 6.75 -2.438 1 98.88 66 MET B C 1
ATOM 2416 O O . MET B 1 66 ? 12.078 7.922 -2.08 1 98.88 66 MET B O 1
ATOM 2420 N N . PRO B 1 67 ? 12.305 5.738 -1.529 1 98.88 67 PRO B N 1
ATOM 2421 C CA . PRO B 1 67 ? 12.336 6.125 -0.117 1 98.88 67 PRO B CA 1
ATOM 2422 C C . PRO B 1 67 ? 13.5 7.062 0.211 1 98.88 67 PRO B C 1
ATOM 2424 O O . PRO B 1 67 ? 13.328 8.023 0.965 1 98.88 67 PRO B O 1
ATOM 2427 N N . GLU B 1 68 ? 14.656 6.766 -0.358 1 98.69 68 GLU B N 1
ATOM 2428 C CA . GLU B 1 68 ? 15.797 7.641 -0.108 1 98.69 68 GLU B CA 1
ATOM 2429 C C . GLU B 1 68 ? 15.539 9.055 -0.633 1 98.69 68 GLU B C 1
ATOM 2431 O O . GLU B 1 68 ? 15.984 10.031 -0.037 1 98.69 68 GLU B O 1
ATOM 2436 N N . ALA B 1 69 ? 14.883 9.156 -1.741 1 98.69 69 ALA B N 1
ATOM 2437 C CA . ALA B 1 69 ? 14.531 10.453 -2.295 1 98.69 69 ALA B CA 1
ATOM 2438 C C . ALA B 1 69 ? 13.664 11.25 -1.321 1 98.69 69 ALA B C 1
ATOM 2440 O O . ALA B 1 69 ? 13.836 12.461 -1.166 1 98.69 69 ALA B O 1
ATOM 2441 N N . LEU B 1 70 ? 12.719 10.594 -0.688 1 98 70 LEU B N 1
ATOM 2442 C CA . LEU B 1 70 ? 11.867 11.25 0.297 1 98 70 LEU B CA 1
ATOM 2443 C C . LEU B 1 70 ? 12.672 11.688 1.512 1 98 70 LEU B C 1
ATOM 2445 O O . LEU B 1 70 ? 12.445 12.766 2.062 1 98 70 LEU B O 1
ATOM 2449 N N . LEU B 1 71 ? 13.641 10.883 1.869 1 98.12 71 LEU B N 1
ATOM 2450 C CA . LEU B 1 71 ? 14.445 11.148 3.059 1 98.12 71 LEU B CA 1
ATOM 2451 C C . LEU B 1 71 ? 15.398 12.312 2.818 1 98.12 71 LEU B C 1
ATOM 2453 O O . LEU B 1 71 ? 15.93 12.891 3.768 1 98.12 71 LEU B O 1
ATOM 2457 N N . ALA B 1 72 ? 15.656 12.672 1.526 1 97.88 72 ALA B N 1
ATOM 2458 C CA . ALA B 1 72 ? 16.484 13.836 1.223 1 97.88 72 ALA B CA 1
ATOM 2459 C C . ALA B 1 72 ? 15.953 15.078 1.93 1 97.88 72 ALA B C 1
ATOM 2461 O O . ALA B 1 72 ? 16.719 15.836 2.523 1 97.88 72 ALA B O 1
ATOM 2462 N N . TYR B 1 73 ? 14.633 15.266 1.894 1 95.5 73 TYR B N 1
ATOM 2463 C CA . TYR B 1 73 ? 14.031 16.406 2.576 1 95.5 73 TYR B CA 1
ATOM 2464 C C . TYR B 1 73 ? 13.727 16.062 4.031 1 95.5 73 TYR B C 1
ATOM 2466 O O . TYR B 1 73 ? 14.078 16.812 4.938 1 95.5 73 TYR B O 1
ATOM 2474 N N . ALA B 1 74 ? 13.195 14.906 4.258 1 95.31 74 ALA B N 1
ATOM 2475 C CA . ALA B 1 74 ? 12.594 14.578 5.547 1 95.31 74 ALA B CA 1
ATOM 2476 C C . ALA B 1 74 ? 13.664 14.242 6.582 1 95.31 74 ALA B C 1
ATOM 2478 O O . ALA B 1 74 ? 13.406 14.289 7.789 1 95.31 74 ALA B O 1
ATOM 2479 N N . ASP B 1 75 ? 14.82 13.898 6.109 1 95.38 75 ASP B N 1
ATOM 2480 C CA . ASP B 1 75 ? 15.867 13.516 7.051 1 95.38 75 ASP B CA 1
ATOM 2481 C C . ASP B 1 75 ? 17.141 14.344 6.824 1 95.38 75 ASP B C 1
ATOM 2483 O O . ASP B 1 75 ? 17.594 15.047 7.727 1 95.38 75 ASP B O 1
ATOM 2487 N N . LEU B 1 76 ? 17.672 14.383 5.602 1 94.75 76 LEU B N 1
ATOM 2488 C CA . LEU B 1 76 ? 18.953 15.047 5.348 1 94.75 76 LEU B CA 1
ATOM 2489 C C . LEU B 1 76 ? 18.828 16.547 5.555 1 94.75 76 LEU B C 1
ATOM 2491 O O . LEU B 1 76 ? 19.656 17.156 6.254 1 94.75 76 LEU B O 1
ATOM 2495 N N . GLU B 1 77 ? 17.844 17.141 4.992 1 93 77 GLU B N 1
ATOM 2496 C CA . GLU B 1 77 ? 17.641 18.562 5.188 1 93 77 GLU B CA 1
ATOM 2497 C C . GLU B 1 77 ? 17.172 18.875 6.605 1 93 77 GLU B C 1
ATOM 2499 O O . GLU B 1 77 ? 17.703 19.766 7.262 1 93 77 GLU B O 1
ATOM 2504 N N . GLU B 1 78 ? 16.234 18.062 7.047 1 88.56 78 GLU B N 1
ATOM 2505 C CA . GLU B 1 78 ? 15.547 18.359 8.297 1 88.56 78 GLU B CA 1
ATOM 2506 C C . GLU B 1 78 ? 16.438 18.078 9.5 1 88.56 78 GLU B C 1
ATOM 2508 O O . GLU B 1 78 ? 16.359 18.781 10.508 1 88.56 78 GLU B O 1
ATOM 2513 N N . ARG B 1 79 ? 17.344 17.047 9.422 1 88.81 79 ARG B N 1
ATOM 2514 C CA . ARG B 1 79 ? 17.922 16.547 10.656 1 88.81 79 ARG B CA 1
ATOM 2515 C C . ARG B 1 79 ? 19.438 16.453 10.547 1 88.81 79 ARG B C 1
ATOM 2517 O O . ARG B 1 79 ? 20.141 16.375 11.562 1 88.81 79 ARG B O 1
ATOM 2524 N N . ARG B 1 80 ? 19.906 16.516 9.352 1 91.62 80 ARG B N 1
ATOM 2525 C CA . ARG B 1 80 ? 21.344 16.234 9.195 1 91.62 80 ARG B CA 1
ATOM 2526 C C . ARG B 1 80 ? 22.094 17.469 8.695 1 91.62 80 ARG B C 1
ATOM 2528 O O . ARG B 1 80 ? 23.25 17.359 8.305 1 91.62 80 ARG B O 1
ATOM 2535 N N . GLY B 1 81 ? 21.406 18.594 8.523 1 91.06 81 GLY B N 1
ATOM 2536 C CA . GLY B 1 81 ? 22.062 19.875 8.273 1 91.06 81 GLY B CA 1
ATOM 2537 C C . GLY B 1 81 ? 22.312 20.141 6.805 1 91.06 81 GLY B C 1
ATOM 2538 O O . GLY B 1 81 ? 23.047 21.062 6.453 1 91.06 81 GLY B O 1
ATOM 2539 N N . PHE B 1 82 ? 21.766 19.375 5.973 1 92.56 82 PHE B N 1
ATOM 2540 C CA . PHE B 1 82 ? 21.906 19.641 4.547 1 92.56 82 PHE B CA 1
ATOM 2541 C C . PHE B 1 82 ? 21.125 20.891 4.164 1 92.56 82 PHE B C 1
ATOM 2543 O O . PHE B 1 82 ? 20.016 21.125 4.668 1 92.56 82 PHE B O 1
ATOM 2550 N N . GLY B 1 83 ? 21.719 21.734 3.27 1 94.44 83 GLY B N 1
ATOM 2551 C CA . GLY B 1 83 ? 20.984 22.859 2.719 1 94.44 83 GLY B CA 1
ATOM 2552 C C . GLY B 1 83 ? 19.844 22.438 1.802 1 94.44 83 GLY B C 1
ATOM 2553 O O . GLY B 1 83 ? 19.828 21.312 1.308 1 94.44 83 GLY B O 1
ATOM 2554 N N . HIS B 1 84 ? 18.969 23.312 1.581 1 94.38 84 HIS B N 1
ATOM 2555 C CA . HIS B 1 84 ? 17.797 23.047 0.753 1 94.38 84 HIS B CA 1
ATOM 2556 C C . HIS B 1 84 ? 18.203 22.672 -0.668 1 94.38 84 HIS B C 1
ATOM 2558 O O . HIS B 1 84 ? 17.656 21.734 -1.247 1 94.38 84 HIS B O 1
ATOM 2564 N N . ALA B 1 85 ? 19.109 23.344 -1.192 1 94.5 85 ALA B N 1
ATOM 2565 C CA . ALA B 1 85 ? 19.562 23.078 -2.561 1 94.5 85 ALA B CA 1
ATOM 2566 C C . ALA B 1 85 ? 20.156 21.688 -2.693 1 94.5 85 ALA B C 1
ATOM 2568 O O . ALA B 1 85 ? 19.922 21 -3.688 1 94.5 85 ALA B O 1
ATOM 2569 N N . ALA B 1 86 ? 20.953 21.328 -1.758 1 96.5 86 ALA B N 1
ATOM 2570 C CA . ALA B 1 86 ? 21.562 20 -1.773 1 96.5 86 ALA B CA 1
ATOM 2571 C C . ALA B 1 86 ? 20.5 18.906 -1.652 1 96.5 86 ALA B C 1
ATOM 2573 O O . ALA B 1 86 ? 20.562 17.891 -2.357 1 96.5 86 ALA B O 1
ATOM 2574 N N . ALA B 1 87 ? 19.562 19.062 -0.774 1 97.12 87 ALA B N 1
ATOM 2575 C CA . ALA B 1 87 ? 18.469 18.109 -0.597 1 97.12 87 ALA B CA 1
ATOM 2576 C C . ALA B 1 87 ? 17.641 17.984 -1.871 1 97.12 87 ALA B C 1
ATOM 2578 O O . ALA B 1 87 ? 17.266 16.875 -2.268 1 97.12 87 ALA B O 1
ATOM 2579 N N . LYS B 1 88 ? 17.375 19.125 -2.426 1 96.12 88 LYS B N 1
ATOM 2580 C CA . LYS B 1 88 ? 16.625 19.156 -3.678 1 96.12 88 LYS B CA 1
ATOM 2581 C C . LYS B 1 88 ? 17.359 18.375 -4.77 1 96.12 88 LYS B C 1
ATOM 2583 O O . LYS B 1 88 ? 16.734 17.625 -5.523 1 96.12 88 LYS B O 1
ATOM 2588 N N . LYS B 1 89 ? 18.609 18.594 -4.883 1 96.69 89 LYS B N 1
ATOM 2589 C CA . LYS B 1 89 ? 19.406 17.875 -5.875 1 96.69 89 LYS B CA 1
ATOM 2590 C C . LYS B 1 89 ? 19.375 16.375 -5.621 1 96.69 89 LYS B C 1
ATOM 2592 O O . LYS B 1 89 ? 19.234 15.586 -6.555 1 96.69 89 LYS B O 1
ATOM 2597 N N . MET B 1 90 ? 19.594 15.969 -4.379 1 97.56 90 MET B N 1
ATOM 2598 C CA . MET B 1 90 ? 19.562 14.555 -4.023 1 97.56 90 MET B CA 1
ATOM 2599 C C . MET B 1 90 ? 18.203 13.945 -4.344 1 97.56 90 MET B C 1
ATOM 2601 O O . MET B 1 90 ? 18.125 12.836 -4.871 1 97.56 90 MET B O 1
ATOM 2605 N N . HIS B 1 91 ? 17.109 14.648 -3.979 1 98.31 91 HIS B N 1
ATOM 2606 C CA . HIS B 1 91 ? 15.742 14.227 -4.293 1 98.31 91 HIS B CA 1
ATOM 2607 C C . HIS B 1 91 ? 15.562 14.008 -5.789 1 98.31 91 HIS B C 1
ATOM 2609 O O . HIS B 1 91 ? 15.062 12.961 -6.215 1 98.31 91 HIS B O 1
ATOM 2615 N N . ALA B 1 92 ? 16.031 14.93 -6.551 1 97.56 92 ALA B N 1
ATOM 2616 C CA . ALA B 1 92 ? 15.867 14.875 -8 1 97.56 92 ALA B CA 1
ATOM 2617 C C . ALA B 1 92 ? 16.672 13.727 -8.602 1 97.56 92 ALA B C 1
ATOM 2619 O O . ALA B 1 92 ? 16.141 12.945 -9.391 1 97.56 92 ALA B O 1
ATOM 2620 N N . TRP B 1 93 ? 17.922 13.602 -8.234 1 97.69 93 TRP B N 1
ATOM 2621 C CA . TRP B 1 93 ? 18.781 12.578 -8.812 1 97.69 93 TRP B CA 1
ATOM 2622 C C . TRP B 1 93 ? 18.328 11.18 -8.406 1 97.69 93 TRP B C 1
ATOM 2624 O O . TRP B 1 93 ? 18.422 10.242 -9.195 1 97.69 93 TRP B O 1
ATOM 2634 N N . ALA B 1 94 ? 17.922 11.023 -7.199 1 98.44 94 ALA B N 1
ATOM 2635 C CA . ALA B 1 94 ? 17.406 9.727 -6.75 1 98.44 94 ALA B CA 1
ATOM 2636 C C . ALA B 1 94 ? 16.172 9.32 -7.551 1 98.44 94 ALA B C 1
ATOM 2638 O O . ALA B 1 94 ? 16.031 8.156 -7.934 1 98.44 94 ALA B O 1
ATOM 2639 N N . HIS B 1 95 ? 15.273 10.281 -7.84 1 98.56 95 HIS B N 1
ATOM 2640 C CA . HIS B 1 95 ? 14.07 9.953 -8.594 1 98.56 95 HIS B CA 1
ATOM 2641 C C . HIS B 1 95 ? 14.391 9.727 -10.07 1 98.56 95 HIS B C 1
ATOM 2643 O O . HIS B 1 95 ? 13.742 8.914 -10.734 1 98.56 95 HIS B O 1
ATOM 2649 N N . ILE B 1 96 ? 15.398 10.391 -10.617 1 98 96 ILE B N 1
ATOM 2650 C CA . ILE B 1 96 ? 15.836 10.109 -11.977 1 98 96 ILE B CA 1
ATOM 2651 C C . ILE B 1 96 ? 16.391 8.688 -12.055 1 98 96 ILE B C 1
ATOM 2653 O O . ILE B 1 96 ? 16.016 7.922 -12.961 1 98 96 ILE B O 1
ATOM 2657 N N . ALA B 1 97 ? 17.219 8.328 -11.133 1 98.75 97 ALA B N 1
ATOM 2658 C CA . ALA B 1 97 ? 17.766 6.977 -11.078 1 98.75 97 ALA B CA 1
ATOM 2659 C C . ALA B 1 97 ? 16.656 5.945 -10.93 1 98.75 97 ALA B C 1
ATOM 2661 O O . ALA B 1 97 ? 16.688 4.891 -11.562 1 98.75 97 ALA B O 1
ATOM 2662 N N . ALA B 1 98 ? 15.688 6.238 -10.039 1 98.88 98 ALA B N 1
ATOM 2663 C CA . ALA B 1 98 ? 14.555 5.34 -9.867 1 98.88 98 ALA B CA 1
ATOM 2664 C C . ALA B 1 98 ? 13.789 5.16 -11.18 1 98.88 98 ALA B C 1
ATOM 2666 O O . ALA B 1 98 ? 13.406 4.043 -11.531 1 98.88 98 ALA B O 1
ATOM 2667 N N . SER B 1 99 ? 13.586 6.254 -11.898 1 98.81 99 SER B N 1
ATOM 2668 C CA . SER B 1 99 ? 12.859 6.203 -13.164 1 98.81 99 SER B CA 1
ATOM 2669 C C . SER B 1 99 ? 13.602 5.352 -14.188 1 98.81 99 SER B C 1
ATOM 2671 O O . SER B 1 99 ? 12.984 4.586 -14.93 1 98.81 99 SER B O 1
ATOM 2673 N N . VAL B 1 100 ? 14.875 5.477 -14.203 1 98.81 100 VAL B N 1
ATOM 2674 C CA . VAL B 1 100 ? 15.688 4.668 -15.102 1 98.81 100 VAL B CA 1
ATOM 2675 C C . VAL B 1 100 ? 15.578 3.193 -14.719 1 98.81 100 VAL B C 1
ATOM 2677 O O . VAL B 1 100 ? 15.43 2.328 -15.586 1 98.81 100 VAL B O 1
ATOM 2680 N N . CYS B 1 101 ? 15.656 2.902 -13.477 1 98.94 101 CYS B N 1
ATOM 2681 C CA . CYS B 1 101 ? 15.508 1.533 -13 1 98.94 101 CYS B CA 1
ATOM 2682 C C . CYS B 1 101 ? 14.141 0.968 -13.375 1 98.94 101 CYS B C 1
ATOM 2684 O O . CYS B 1 101 ? 14.039 -0.185 -13.797 1 98.94 101 CYS B O 1
ATOM 2686 N N . ILE B 1 102 ? 13.094 1.769 -13.211 1 98.94 102 ILE B N 1
ATOM 2687 C CA . ILE B 1 102 ? 11.742 1.329 -13.562 1 98.94 102 ILE B CA 1
ATOM 2688 C C . ILE B 1 102 ? 11.68 1.012 -15.055 1 98.94 102 ILE B C 1
ATOM 2690 O O . ILE B 1 102 ? 11.133 -0.019 -15.453 1 98.94 102 ILE B O 1
ATOM 2694 N N . LEU B 1 103 ? 12.25 1.855 -15.828 1 98.88 103 LEU B N 1
ATOM 2695 C CA . LEU B 1 103 ? 12.266 1.625 -17.266 1 98.88 103 LEU B CA 1
ATOM 2696 C C . LEU B 1 103 ? 13 0.333 -17.594 1 98.88 103 LEU B C 1
ATOM 2698 O O . LEU B 1 103 ? 12.516 -0.474 -18.391 1 98.88 103 LEU B O 1
ATOM 2702 N N . LEU B 1 104 ? 14.164 0.149 -17.031 1 98.88 104 LEU B N 1
ATOM 2703 C CA . LEU B 1 104 ? 14.922 -1.077 -17.266 1 98.88 104 LEU B CA 1
ATOM 2704 C C . LEU B 1 104 ? 14.133 -2.299 -16.812 1 98.88 104 LEU B C 1
ATOM 2706 O O . LEU B 1 104 ? 14.07 -3.307 -17.516 1 98.88 104 LEU B O 1
ATOM 2710 N N . GLY B 1 105 ? 13.531 -2.223 -15.633 1 98.88 105 GLY B N 1
ATOM 2711 C CA . GLY B 1 105 ? 12.703 -3.314 -15.148 1 98.88 105 GLY B CA 1
ATOM 2712 C C . GLY B 1 105 ? 11.594 -3.688 -16.109 1 98.88 105 GLY B C 1
ATOM 2713 O O . GLY B 1 105 ? 11.32 -4.871 -16.328 1 98.88 105 GLY B O 1
ATOM 2714 N N . LEU B 1 106 ? 10.977 -2.697 -16.672 1 98.81 106 LEU B N 1
ATOM 2715 C CA . LEU B 1 106 ? 9.906 -2.932 -17.641 1 98.81 106 LEU B CA 1
ATOM 2716 C C . LEU B 1 106 ? 10.453 -3.562 -18.922 1 98.81 106 LEU B C 1
ATOM 2718 O O . LEU B 1 106 ? 9.867 -4.508 -19.453 1 98.81 106 LEU B O 1
ATOM 2722 N N . ILE B 1 107 ? 11.57 -3.039 -19.391 1 98.69 107 ILE B N 1
ATOM 2723 C CA . ILE B 1 107 ? 12.188 -3.578 -20.609 1 98.69 107 ILE B CA 1
ATOM 2724 C C . ILE B 1 107 ? 12.492 -5.059 -20.406 1 98.69 107 ILE B C 1
ATOM 2726 O O . ILE B 1 107 ? 12.172 -5.887 -21.266 1 98.69 107 ILE B O 1
ATOM 2730 N N . PHE B 1 108 ? 13.023 -5.438 -19.297 1 98.5 108 PHE B N 1
ATOM 2731 C CA . PHE B 1 108 ? 13.438 -6.812 -19.047 1 98.5 108 PHE B CA 1
ATOM 2732 C C . PHE B 1 108 ? 12.234 -7.734 -18.922 1 98.5 108 PHE B C 1
ATOM 2734 O O . PHE B 1 108 ? 12.25 -8.859 -19.406 1 98.5 108 PHE B O 1
ATOM 2741 N N . VAL B 1 109 ? 11.156 -7.266 -18.25 1 98.31 109 VAL B N 1
ATOM 2742 C CA . VAL B 1 109 ? 10.031 -8.164 -18.047 1 98.31 109 VAL B CA 1
ATOM 2743 C C . VAL B 1 109 ? 9.273 -8.359 -19.359 1 98.31 109 VAL B C 1
ATOM 2745 O O . VAL B 1 109 ? 8.781 -9.453 -19.656 1 98.31 109 VAL B O 1
ATOM 2748 N N . PHE B 1 110 ? 9.172 -7.324 -20.172 1 98.19 110 PHE B N 1
ATOM 2749 C CA . PHE B 1 110 ? 8.516 -7.473 -21.469 1 98.19 110 PHE B CA 1
ATOM 2750 C C . PHE B 1 110 ? 9.328 -8.383 -22.391 1 98.19 110 PHE B C 1
ATOM 2752 O O . PHE B 1 110 ? 8.766 -9.188 -23.125 1 98.19 110 PHE B O 1
ATOM 2759 N N . ALA B 1 111 ? 10.641 -8.266 -22.344 1 97.81 111 ALA B N 1
ATOM 2760 C CA . ALA B 1 111 ? 11.5 -9.156 -23.125 1 97.81 111 ALA B CA 1
ATOM 2761 C C . ALA B 1 111 ? 11.367 -10.602 -22.656 1 97.81 111 ALA B C 1
ATOM 2763 O O . ALA B 1 111 ? 11.258 -11.516 -23.469 1 97.81 111 ALA B O 1
ATOM 2764 N N . ASN B 1 112 ? 11.375 -10.789 -21.359 1 97.62 112 ASN B N 1
ATOM 2765 C CA . ASN B 1 112 ? 11.242 -12.125 -20.781 1 97.62 112 ASN B CA 1
ATOM 2766 C C . ASN B 1 112 ? 9.914 -12.773 -21.188 1 97.62 112 ASN B C 1
ATOM 2768 O O . ASN B 1 112 ? 9.891 -13.906 -21.656 1 97.62 112 ASN B O 1
ATOM 2772 N N . HIS B 1 113 ? 8.828 -12.07 -21.062 1 96.62 113 HIS B N 1
ATOM 2773 C CA . HIS B 1 113 ? 7.5 -12.586 -21.359 1 96.62 113 HIS B CA 1
ATOM 2774 C C . HIS B 1 113 ? 7.344 -12.875 -22.844 1 96.62 113 HIS B C 1
ATOM 2776 O O . HIS B 1 113 ? 6.75 -13.891 -23.234 1 96.62 113 HIS B O 1
ATOM 2782 N N . SER B 1 114 ? 7.852 -11.969 -23.625 1 96.5 114 SER B N 1
ATOM 2783 C CA . SER B 1 114 ? 7.777 -12.164 -25.078 1 96.5 114 SER B CA 1
ATOM 2784 C C . SER B 1 114 ? 8.484 -13.445 -25.5 1 96.5 114 SER B C 1
ATOM 2786 O O . SER B 1 114 ? 7.945 -14.227 -26.281 1 96.5 114 SER B O 1
ATOM 2788 N N . ALA B 1 115 ? 9.578 -13.711 -24.984 1 96.62 115 ALA B N 1
ATOM 2789 C CA . ALA B 1 115 ? 10.359 -14.898 -25.312 1 96.62 115 ALA B CA 1
ATOM 2790 C C . ALA B 1 115 ? 9.656 -16.172 -24.844 1 96.62 115 ALA B C 1
ATOM 2792 O O . ALA B 1 115 ? 9.797 -17.219 -25.469 1 96.62 115 ALA B O 1
ATOM 2793 N N . LYS B 1 116 ? 8.836 -16.078 -23.844 1 96.06 116 LYS B N 1
ATOM 2794 C CA . LYS B 1 116 ? 8.203 -17.25 -23.234 1 96.06 116 LYS B CA 1
ATOM 2795 C C . LYS B 1 116 ? 6.77 -17.406 -23.734 1 96.06 116 LYS B C 1
ATOM 2797 O O . LYS B 1 116 ? 6.066 -18.328 -23.344 1 96.06 116 LYS B O 1
ATOM 2802 N N . GLY B 1 117 ? 6.34 -16.438 -24.516 1 95 117 GLY B N 1
ATOM 2803 C CA . GLY B 1 117 ? 4.98 -16.5 -25.031 1 95 117 GLY B CA 1
ATOM 2804 C C . GLY B 1 117 ? 3.934 -16.172 -23.984 1 95 117 GLY B C 1
ATOM 2805 O O . GLY B 1 117 ? 2.777 -16.594 -24.109 1 95 117 GLY B O 1
ATOM 2806 N N . ILE B 1 118 ? 4.336 -15.523 -22.906 1 94.25 118 ILE B N 1
ATOM 2807 C CA . ILE B 1 118 ? 3.412 -15.086 -21.875 1 94.25 118 ILE B CA 1
ATOM 2808 C C . ILE B 1 118 ? 2.736 -13.781 -22.312 1 94.25 118 ILE B C 1
ATOM 2810 O O . ILE B 1 118 ? 3.412 -12.805 -22.641 1 94.25 118 ILE B O 1
ATOM 2814 N N . PRO B 1 119 ? 1.416 -13.75 -22.344 1 94.88 119 PRO B N 1
ATOM 2815 C CA . PRO B 1 119 ? 0.74 -12.516 -22.75 1 94.88 119 PRO B CA 1
ATOM 2816 C C . PRO B 1 119 ? 1.082 -11.328 -21.859 1 94.88 119 PRO B C 1
ATOM 2818 O O . PRO B 1 119 ? 1.159 -11.469 -20.641 1 94.88 119 PRO B O 1
ATOM 2821 N N . ALA B 1 120 ? 1.252 -10.211 -22.484 1 94.31 120 ALA B N 1
ATOM 2822 C CA . ALA B 1 120 ? 1.59 -9 -21.734 1 94.31 120 ALA B CA 1
ATOM 2823 C C . ALA B 1 120 ? 0.377 -8.469 -20.984 1 94.31 120 ALA B C 1
ATOM 2825 O O . ALA B 1 120 ? -0.753 -8.555 -21.469 1 94.31 120 ALA B O 1
ATOM 2826 N N . LEU B 1 121 ? 0.587 -7.891 -19.75 1 96.5 121 LEU B N 1
ATOM 2827 C CA . LEU B 1 121 ? -0.369 -7.121 -18.969 1 96.5 121 LEU B CA 1
ATOM 2828 C C . LEU B 1 121 ? -1.627 -7.934 -18.688 1 96.5 121 LEU B C 1
ATOM 2830 O O . LEU B 1 121 ? -2.738 -7.398 -18.703 1 96.5 121 LEU B O 1
ATOM 2834 N N . TYR B 1 122 ? -1.505 -9.203 -18.453 1 95.88 122 TYR B N 1
ATOM 2835 C CA . TYR B 1 122 ? -2.68 -10.039 -18.219 1 95.88 122 TYR B CA 1
ATOM 2836 C C . TYR B 1 122 ? -3.057 -10.047 -16.75 1 95.88 122 TYR B C 1
ATOM 2838 O O . TYR B 1 122 ? -4.199 -10.344 -16.391 1 95.88 122 TYR B O 1
ATOM 2846 N N . SER B 1 123 ? -2.115 -9.727 -15.891 1 97.94 123 SER B N 1
ATOM 2847 C CA . SER B 1 123 ? -2.311 -9.977 -14.469 1 97.94 123 SER B CA 1
ATOM 2848 C C . SER B 1 123 ? -2.592 -8.68 -13.711 1 97.94 123 SER B C 1
ATOM 2850 O O . SER B 1 123 ? -2.289 -7.594 -14.203 1 97.94 123 SER B O 1
ATOM 2852 N N . ALA B 1 124 ? -3.16 -8.805 -12.523 1 98.75 124 ALA B N 1
ATOM 2853 C CA . ALA B 1 124 ? -3.41 -7.668 -11.641 1 98.75 124 ALA B CA 1
ATOM 2854 C C . ALA B 1 124 ? -2.104 -6.98 -11.25 1 98.75 124 ALA B C 1
ATOM 2856 O O . ALA B 1 124 ? -2.053 -5.754 -11.133 1 98.75 124 ALA B O 1
ATOM 2857 N N . HIS B 1 125 ? -1.045 -7.719 -11.055 1 98.81 125 HIS B N 1
ATOM 2858 C CA . HIS B 1 125 ? 0.267 -7.148 -10.773 1 98.81 125 HIS B CA 1
ATOM 2859 C C . HIS B 1 125 ? 0.716 -6.223 -11.898 1 98.81 125 HIS B C 1
ATOM 2861 O O . HIS B 1 125 ? 1.19 -5.113 -11.648 1 98.81 125 HIS B O 1
ATOM 2867 N N . SER B 1 126 ? 0.539 -6.695 -13.102 1 98.62 126 SER B N 1
ATOM 2868 C CA . SER B 1 126 ? 0.99 -5.871 -14.219 1 98.62 126 SER B CA 1
ATOM 2869 C C . SER B 1 126 ? 0.198 -4.57 -14.305 1 98.62 126 SER B C 1
ATOM 2871 O O . SER B 1 126 ? 0.747 -3.523 -14.656 1 98.62 126 SER B O 1
ATOM 2873 N N . TRP B 1 127 ? -1.102 -4.609 -13.953 1 98.81 127 TRP B N 1
ATOM 2874 C CA . TRP B 1 127 ? -1.921 -3.404 -14 1 98.81 127 TRP B CA 1
ATOM 2875 C C . TRP B 1 127 ? -1.488 -2.412 -12.922 1 98.81 127 TRP B C 1
ATOM 2877 O O . TRP B 1 127 ? -1.281 -1.229 -13.211 1 98.81 127 TRP B O 1
ATOM 2887 N N . ILE B 1 128 ? -1.403 -2.908 -11.742 1 98.88 128 ILE B N 1
ATOM 2888 C CA . ILE B 1 128 ? -1.036 -1.995 -10.664 1 98.88 128 ILE B CA 1
ATOM 2889 C C . ILE B 1 128 ? 0.411 -1.54 -10.852 1 98.88 128 ILE B C 1
ATOM 2891 O O . ILE B 1 128 ? 0.753 -0.398 -10.531 1 98.88 128 ILE B O 1
ATOM 2895 N N . GLY B 1 129 ? 1.272 -2.414 -11.336 1 98.88 129 GLY B N 1
ATOM 2896 C CA . GLY B 1 129 ? 2.654 -2.053 -11.602 1 98.88 129 GLY B CA 1
ATOM 2897 C C . GLY B 1 129 ? 2.791 -0.978 -12.664 1 98.88 129 GLY B C 1
ATOM 2898 O O . GLY B 1 129 ? 3.549 -0.02 -12.492 1 98.88 129 GLY B O 1
ATOM 2899 N N . LEU B 1 130 ? 2.086 -1.168 -13.727 1 98.81 130 LEU B N 1
ATOM 2900 C CA . LEU B 1 130 ? 2.143 -0.167 -14.789 1 98.81 130 LEU B CA 1
ATOM 2901 C C . LEU B 1 130 ? 1.58 1.166 -14.305 1 98.81 130 LEU B C 1
ATOM 2903 O O . LEU B 1 130 ? 2.094 2.229 -14.664 1 98.81 130 LEU B O 1
ATOM 2907 N N . THR B 1 131 ? 0.544 1.105 -13.531 1 98.81 131 THR B N 1
ATOM 2908 C CA . THR B 1 131 ? -0.017 2.324 -12.953 1 98.81 131 THR B CA 1
ATOM 2909 C C . THR B 1 131 ? 1.018 3.045 -12.094 1 98.81 131 THR B C 1
ATOM 2911 O O . THR B 1 131 ? 1.201 4.258 -12.227 1 98.81 131 THR B O 1
ATOM 2914 N N . ALA B 1 132 ? 1.684 2.295 -11.258 1 98.88 132 ALA B N 1
ATOM 2915 C CA . ALA B 1 132 ? 2.719 2.879 -10.406 1 98.88 132 ALA B CA 1
ATOM 2916 C C . ALA B 1 132 ? 3.836 3.49 -11.25 1 98.88 132 ALA B C 1
ATOM 2918 O O . ALA B 1 132 ? 4.32 4.582 -10.945 1 98.88 132 ALA B O 1
ATOM 2919 N N . ALA B 1 133 ? 4.238 2.783 -12.305 1 98.88 133 ALA B N 1
ATOM 2920 C CA . ALA B 1 133 ? 5.293 3.279 -13.188 1 98.88 133 ALA B CA 1
ATOM 2921 C C . ALA B 1 133 ? 4.879 4.582 -13.859 1 98.88 133 ALA B C 1
ATOM 2923 O O . ALA B 1 133 ? 5.645 5.547 -13.891 1 98.88 133 ALA B O 1
ATOM 2924 N N . MET B 1 134 ? 3.68 4.578 -14.344 1 98.81 134 MET B N 1
ATOM 2925 C CA . MET B 1 134 ? 3.182 5.777 -15.023 1 98.81 134 MET B CA 1
ATOM 2926 C C . MET B 1 134 ? 3.109 6.953 -14.055 1 98.81 134 MET B C 1
ATOM 2928 O O . MET B 1 134 ? 3.471 8.078 -14.414 1 98.81 134 MET B O 1
ATOM 2932 N N . CYS B 1 135 ? 2.629 6.688 -12.891 1 98.75 135 CYS B N 1
ATOM 2933 C CA . CYS B 1 135 ? 2.576 7.734 -11.883 1 98.75 135 CYS B CA 1
ATOM 2934 C C . CYS B 1 135 ? 3.971 8.266 -11.578 1 98.75 135 CYS B C 1
ATOM 2936 O O . CYS B 1 135 ? 4.156 9.477 -11.406 1 98.75 135 CYS B O 1
ATOM 2938 N N . THR B 1 136 ? 4.934 7.391 -11.484 1 98.75 136 THR B N 1
ATOM 2939 C CA . THR B 1 136 ? 6.305 7.809 -11.203 1 98.75 136 THR B CA 1
ATOM 2940 C C . THR B 1 136 ? 6.832 8.711 -12.32 1 98.75 136 THR B C 1
ATOM 2942 O O . THR B 1 136 ? 7.426 9.75 -12.047 1 98.75 136 THR B O 1
ATOM 2945 N N . PHE B 1 137 ? 6.59 8.328 -13.508 1 98.62 137 PHE B N 1
ATOM 2946 C CA . PHE B 1 137 ? 7.062 9.117 -14.648 1 98.62 137 PHE B CA 1
ATOM 2947 C C . PHE B 1 137 ? 6.375 10.477 -14.688 1 98.62 137 PHE B C 1
ATOM 2949 O O . PHE B 1 137 ? 7.016 11.492 -14.953 1 98.62 137 PHE B O 1
ATOM 2956 N N . LEU B 1 138 ? 5.09 10.477 -14.438 1 98.25 138 LEU B N 1
ATOM 2957 C CA . LEU B 1 138 ? 4.355 11.734 -14.406 1 98.25 138 LEU B CA 1
ATOM 2958 C C . LEU B 1 138 ? 4.891 12.648 -13.305 1 98.25 138 LEU B C 1
ATOM 2960 O O . LEU B 1 138 ? 5.062 13.844 -13.516 1 98.25 138 LEU B O 1
ATOM 2964 N N . GLN B 1 139 ? 5.133 12.094 -12.156 1 97.88 139 GLN B N 1
ATOM 2965 C CA . GLN B 1 139 ? 5.688 12.867 -11.047 1 97.88 139 GLN B CA 1
ATOM 2966 C C . GLN B 1 139 ? 7.078 13.398 -11.391 1 97.88 139 GLN B C 1
ATOM 2968 O O . GLN B 1 139 ? 7.434 14.516 -11 1 97.88 139 GLN B O 1
ATOM 2973 N N . ALA B 1 140 ? 7.871 12.602 -12.016 1 96.62 140 ALA B N 1
ATOM 2974 C CA . ALA B 1 140 ? 9.203 13.039 -12.422 1 96.62 140 ALA B CA 1
ATOM 2975 C C . ALA B 1 140 ? 9.117 14.219 -13.391 1 96.62 140 ALA B C 1
ATOM 2977 O O . ALA B 1 140 ? 9.898 15.172 -13.289 1 96.62 140 ALA B O 1
ATOM 2978 N N . ILE B 1 141 ? 8.203 14.195 -14.289 1 96.31 141 ILE B N 1
ATOM 2979 C CA . ILE B 1 141 ? 8.008 15.266 -15.258 1 96.31 141 ILE B CA 1
ATOM 2980 C C . ILE B 1 141 ? 7.562 16.531 -14.539 1 96.31 141 ILE B C 1
ATOM 2982 O O . ILE B 1 141 ? 8.125 17.609 -14.758 1 96.31 141 ILE B O 1
ATOM 2986 N N . VAL B 1 142 ? 6.59 16.406 -13.68 1 95.94 142 VAL B N 1
ATOM 2987 C CA . VAL B 1 142 ? 6.094 17.547 -12.922 1 95.94 142 VAL B CA 1
ATOM 2988 C C . VAL B 1 142 ? 7.219 18.125 -12.07 1 95.94 142 VAL B C 1
ATOM 2990 O O . VAL B 1 142 ? 7.398 19.344 -12.016 1 95.94 142 VAL B O 1
ATOM 2993 N N . GLY B 1 143 ? 7.918 17.266 -11.398 1 95.62 143 GLY B N 1
ATOM 2994 C CA . GLY B 1 143 ? 9.039 17.719 -10.586 1 95.62 143 GLY B CA 1
ATOM 2995 C C . GLY B 1 143 ? 10.109 18.438 -11.383 1 95.62 143 GLY B C 1
ATOM 2996 O O . GLY B 1 143 ? 10.641 19.453 -10.938 1 95.62 143 GLY B O 1
ATOM 2997 N N . CYS B 1 144 ? 10.398 17.984 -12.555 1 94.12 144 CYS B N 1
ATOM 2998 C CA . CYS B 1 144 ? 11.422 18.594 -13.414 1 94.12 144 CYS B CA 1
ATOM 2999 C C . CYS B 1 144 ? 10.953 19.938 -13.961 1 94.12 144 CYS B C 1
ATOM 3001 O O . CYS B 1 144 ? 11.672 20.922 -13.867 1 94.12 144 CYS B O 1
ATOM 3003 N N . VAL B 1 145 ? 9.766 20 -14.406 1 94 145 VAL B N 1
ATOM 3004 C CA . VAL B 1 145 ? 9.234 21.188 -15.07 1 94 145 VAL B CA 1
ATOM 3005 C C . VAL B 1 145 ? 8.945 22.266 -14.039 1 94 145 VAL B C 1
ATOM 3007 O O . VAL B 1 145 ? 9.312 23.438 -14.234 1 94 145 VAL B O 1
ATOM 3010 N N . ALA B 1 146 ? 8.414 21.922 -12.906 1 93.56 146 ALA B N 1
ATOM 3011 C CA . ALA B 1 146 ? 7.93 22.922 -11.953 1 93.56 146 ALA B CA 1
ATOM 3012 C C . ALA B 1 146 ? 9.016 23.281 -10.938 1 93.56 146 ALA B C 1
ATOM 3014 O O . ALA B 1 146 ? 9.055 24.422 -10.453 1 93.56 146 ALA B O 1
ATOM 3015 N N . TYR B 1 147 ? 9.875 22.359 -10.711 1 92.69 147 TYR B N 1
ATOM 3016 C CA . TYR B 1 147 ? 10.727 22.625 -9.555 1 92.69 147 TYR B CA 1
ATOM 3017 C C . TYR B 1 147 ? 12.203 22.547 -9.938 1 92.69 147 TYR B C 1
ATOM 3019 O O . TYR B 1 147 ? 13.016 23.344 -9.445 1 92.69 147 TYR B O 1
ATOM 3027 N N . ALA B 1 148 ? 12.602 21.734 -10.828 1 89.94 148 ALA B N 1
ATOM 3028 C CA . ALA B 1 148 ? 14.008 21.641 -11.219 1 89.94 148 ALA B CA 1
ATOM 3029 C C . ALA B 1 148 ? 14.359 22.688 -12.266 1 89.94 148 ALA B C 1
ATOM 3031 O O . ALA B 1 148 ? 15.461 23.25 -12.242 1 89.94 148 ALA B O 1
ATOM 3032 N N . LEU B 1 149 ? 13.406 22.953 -13.18 1 91.62 149 LEU B N 1
ATOM 3033 C CA . LEU B 1 149 ? 13.68 23.875 -14.273 1 91.62 149 LEU B CA 1
ATOM 3034 C C . LEU B 1 149 ? 12.539 24.875 -14.453 1 91.62 149 LEU B C 1
ATOM 3036 O O . LEU B 1 149 ? 12.016 25.031 -15.555 1 91.62 149 LEU B O 1
ATOM 3040 N N . PRO B 1 150 ? 12.266 25.531 -13.391 1 87.62 150 PRO B N 1
ATOM 3041 C CA . PRO B 1 150 ? 11.102 26.422 -13.477 1 87.62 150 PRO B CA 1
ATOM 3042 C C . PRO B 1 150 ? 11.305 27.562 -14.453 1 87.62 150 PRO B C 1
ATOM 3044 O O . PRO B 1 150 ? 10.359 27.984 -15.133 1 87.62 150 PRO B O 1
ATOM 3047 N N . THR B 1 151 ? 12.508 28.125 -14.508 1 89.12 151 THR B N 1
ATOM 3048 C CA . THR B 1 151 ? 12.805 29.25 -15.375 1 89.12 151 THR B CA 1
ATOM 3049 C C . THR B 1 151 ? 12.742 28.844 -16.844 1 89.12 151 THR B C 1
ATOM 3051 O O . THR B 1 151 ? 12.25 29.594 -17.688 1 89.12 151 THR B O 1
ATOM 3054 N N . LEU B 1 152 ? 13.18 27.672 -17.078 1 90.88 152 LEU B N 1
ATOM 3055 C CA . LEU B 1 152 ? 13.195 27.172 -18.453 1 90.88 152 LEU B CA 1
ATOM 3056 C C . LEU B 1 152 ? 11.773 26.984 -18.984 1 90.88 152 LEU B C 1
ATOM 3058 O O . LEU B 1 152 ? 11.516 27.219 -20.172 1 90.88 152 LEU B O 1
ATOM 3062 N N . PHE B 1 153 ? 10.859 26.672 -18.109 1 92.44 153 PHE B N 1
ATOM 3063 C CA . PHE B 1 153 ? 9.508 26.359 -18.547 1 92.44 153 PHE B CA 1
ATOM 3064 C C . PHE B 1 153 ? 8.539 27.453 -18.141 1 92.44 153 PHE B C 1
ATOM 3066 O O . PHE B 1 153 ? 7.324 27.328 -18.328 1 92.44 153 PHE B O 1
ATOM 3073 N N . GLY B 1 154 ? 9.039 28.453 -17.547 1 92.38 154 GLY B N 1
ATOM 3074 C CA . GLY B 1 154 ? 8.25 29.641 -17.219 1 92.38 154 GLY B CA 1
ATOM 3075 C C . GLY B 1 154 ? 7.234 29.391 -16.125 1 92.38 154 GLY B C 1
ATOM 3076 O O . GLY B 1 154 ? 6.113 29.906 -16.188 1 92.38 154 GLY B O 1
ATOM 3077 N N . VAL B 1 155 ? 7.562 28.562 -15.172 1 90.5 155 VAL B N 1
ATOM 3078 C CA . VAL B 1 155 ? 6.66 28.312 -14.055 1 90.5 155 VAL B CA 1
ATOM 3079 C C . VAL B 1 155 ? 6.953 29.281 -12.922 1 90.5 155 VAL B C 1
ATOM 3081 O O . VAL B 1 155 ? 8.039 29.266 -12.344 1 90.5 155 VAL B O 1
ATOM 3084 N N . GLY B 1 156 ? 5.996 30.078 -12.586 1 91.56 156 GLY B N 1
ATOM 3085 C CA . GLY B 1 156 ? 6.172 31.125 -11.578 1 91.56 156 GLY B CA 1
ATOM 3086 C C . GLY B 1 156 ? 6.094 30.594 -10.164 1 91.56 156 GLY B C 1
ATOM 3087 O O . GLY B 1 156 ? 5.699 29.438 -9.945 1 91.56 156 GLY B O 1
ATOM 3088 N N . GLY B 1 157 ? 6.43 31.391 -9.211 1 90 157 GLY B N 1
ATOM 3089 C CA . GLY B 1 157 ? 6.465 31.031 -7.809 1 90 157 GLY B CA 1
ATOM 3090 C C . GLY B 1 157 ? 5.102 30.688 -7.242 1 90 157 GLY B C 1
ATOM 3091 O O . GLY B 1 157 ? 4.965 29.719 -6.48 1 90 157 GLY B O 1
ATOM 3092 N N . GLU B 1 158 ? 4.164 31.438 -7.633 1 89.88 158 GLU B N 1
ATOM 3093 C CA . GLU B 1 158 ? 2.809 31.203 -7.148 1 89.88 158 GLU B CA 1
ATOM 3094 C C . GLU B 1 158 ? 2.289 29.844 -7.617 1 89.88 158 GLU B C 1
ATOM 3096 O O . GLU B 1 158 ? 1.652 29.109 -6.852 1 89.88 158 GLU B O 1
ATOM 3101 N N . SER B 1 159 ? 2.535 29.609 -8.867 1 91.38 159 SER B N 1
ATOM 3102 C CA . SER B 1 159 ? 2.113 28.312 -9.414 1 91.38 159 SER B CA 1
ATOM 3103 C C . SER B 1 159 ? 2.809 27.156 -8.711 1 91.38 159 SER B C 1
ATOM 3105 O O . SER B 1 159 ? 2.182 26.141 -8.414 1 91.38 159 SER B O 1
ATOM 3107 N N . ARG B 1 160 ? 4.027 27.234 -8.461 1 92 160 ARG B N 1
ATOM 3108 C CA . ARG B 1 160 ? 4.793 26.203 -7.773 1 92 160 ARG B CA 1
ATOM 3109 C C . ARG B 1 160 ? 4.27 25.984 -6.359 1 92 160 ARG B C 1
ATOM 3111 O O . ARG B 1 160 ? 4.141 24.844 -5.91 1 92 160 ARG B O 1
ATOM 3118 N N . ALA B 1 161 ? 3.949 27.062 -5.723 1 89.06 161 ALA B N 1
ATOM 3119 C CA . ALA B 1 161 ? 3.436 26.984 -4.359 1 89.06 161 ALA B CA 1
ATOM 3120 C C . ALA B 1 161 ? 2.086 26.266 -4.324 1 89.06 161 ALA B C 1
ATOM 3122 O O . ALA B 1 161 ? 1.813 25.484 -3.41 1 89.06 161 ALA B O 1
ATOM 3123 N N . ARG B 1 162 ? 1.304 26.531 -5.336 1 87.88 162 ARG B N 1
ATOM 3124 C CA . ARG B 1 162 ? -0.022 25.922 -5.414 1 87.88 162 ARG B CA 1
ATOM 3125 C C . ARG B 1 162 ? 0.075 24.438 -5.738 1 87.88 162 ARG B C 1
ATOM 3127 O O . ARG B 1 162 ? -0.76 23.641 -5.297 1 87.88 162 ARG B O 1
ATOM 3134 N N . LEU B 1 163 ? 1.112 24.047 -6.398 1 92.38 163 LEU B N 1
ATOM 3135 C CA . LEU B 1 163 ? 1.264 22.688 -6.879 1 92.38 163 LEU B CA 1
ATOM 3136 C C . LEU B 1 163 ? 1.938 21.812 -5.828 1 92.38 163 LEU B C 1
ATOM 3138 O O . LEU B 1 163 ? 1.836 20.578 -5.879 1 92.38 163 LEU B O 1
ATOM 3142 N N . LEU B 1 164 ? 2.551 22.391 -4.871 1 93.38 164 LEU B N 1
ATOM 3143 C CA . LEU B 1 164 ? 3.459 21.703 -3.961 1 93.38 164 LEU B CA 1
ATOM 3144 C C . LEU B 1 164 ? 2.711 20.672 -3.123 1 93.38 164 LEU B C 1
ATOM 3146 O O . LEU B 1 164 ? 3.135 19.516 -3.027 1 93.38 164 LEU B O 1
ATOM 3150 N N . PRO B 1 165 ? 1.552 21.031 -2.602 1 91.31 165 PRO B N 1
ATOM 3151 C CA . PRO B 1 165 ? 0.846 20.031 -1.806 1 91.31 165 PRO B CA 1
ATOM 3152 C C . PRO B 1 165 ? 0.409 18.828 -2.633 1 91.31 165 PRO B C 1
ATOM 3154 O O . PRO B 1 165 ? 0.496 17.688 -2.166 1 91.31 165 PRO B O 1
ATOM 3157 N N . ALA B 1 166 ? -0.048 19.094 -3.811 1 93.5 166 ALA B N 1
ATOM 3158 C CA . ALA B 1 166 ? -0.453 18.016 -4.691 1 93.5 166 ALA B CA 1
ATOM 3159 C C . ALA B 1 166 ? 0.742 17.141 -5.074 1 93.5 166 ALA B C 1
ATOM 3161 O O . ALA B 1 166 ? 0.633 15.914 -5.133 1 93.5 166 ALA B O 1
ATOM 3162 N N . HIS B 1 167 ? 1.892 17.766 -5.395 1 96.06 167 HIS B N 1
ATOM 3163 C CA . HIS B 1 167 ? 3.113 17.047 -5.738 1 96.06 167 HIS B CA 1
ATOM 3164 C C . HIS B 1 167 ? 3.58 16.156 -4.586 1 96.06 167 HIS B C 1
ATOM 3166 O O . HIS B 1 167 ? 3.979 15.016 -4.793 1 96.06 167 HIS B O 1
ATOM 3172 N N . ARG B 1 168 ? 3.463 16.688 -3.408 1 95.31 168 ARG B N 1
ATOM 3173 C CA . ARG B 1 168 ? 3.881 15.953 -2.215 1 95.31 168 ARG B CA 1
ATOM 3174 C C . ARG B 1 168 ? 2.996 14.734 -1.98 1 95.31 168 ARG B C 1
ATOM 3176 O O . ARG B 1 168 ? 3.498 13.633 -1.77 1 95.31 168 ARG B O 1
ATOM 3183 N N . PHE B 1 169 ? 1.726 14.938 -2.051 1 95.81 169 PHE B N 1
ATOM 3184 C CA . PHE B 1 169 ? 0.819 13.82 -1.827 1 95.81 169 PHE B CA 1
ATOM 3185 C C . PHE B 1 169 ? 0.965 12.773 -2.93 1 95.81 169 PHE B C 1
ATOM 3187 O O . PHE B 1 169 ? 1.014 11.57 -2.652 1 95.81 169 PHE B O 1
ATOM 3194 N N . ALA B 1 170 ? 0.94 13.219 -4.133 1 97.69 170 ALA B N 1
ATOM 3195 C CA . ALA B 1 170 ? 1.055 12.305 -5.262 1 97.69 170 ALA B CA 1
ATOM 3196 C C . ALA B 1 170 ? 2.342 11.484 -5.18 1 97.69 170 ALA B C 1
ATOM 3198 O O . ALA B 1 170 ? 2.365 10.312 -5.551 1 97.69 170 ALA B O 1
ATOM 3199 N N . GLY B 1 171 ? 3.422 12.133 -4.785 1 98 171 GLY B N 1
ATOM 3200 C CA . GLY B 1 171 ? 4.668 11.414 -4.594 1 98 171 GLY B CA 1
ATOM 3201 C C . GLY B 1 171 ? 4.574 10.32 -3.549 1 98 171 GLY B C 1
ATOM 3202 O O . GLY B 1 171 ? 5.008 9.188 -3.781 1 98 171 GLY B O 1
ATOM 3203 N N . ALA B 1 172 ? 4.035 10.633 -2.406 1 97.75 172 ALA B N 1
ATOM 3204 C CA . ALA B 1 172 ? 3.85 9.656 -1.334 1 97.75 172 ALA B CA 1
ATOM 3205 C C . ALA B 1 172 ? 2.949 8.516 -1.786 1 97.75 172 ALA B C 1
ATOM 3207 O O . ALA B 1 172 ? 3.244 7.344 -1.526 1 97.75 172 ALA B O 1
ATOM 3208 N N . ALA B 1 173 ? 1.857 8.867 -2.439 1 98.44 173 ALA B N 1
ATOM 3209 C CA . ALA B 1 173 ? 0.919 7.867 -2.941 1 98.44 173 ALA B CA 1
ATOM 3210 C C . ALA B 1 173 ? 1.586 6.957 -3.969 1 98.44 173 ALA B C 1
ATOM 3212 O O . ALA B 1 173 ? 1.319 5.754 -4.008 1 98.44 173 ALA B O 1
ATOM 3213 N N . THR B 1 174 ? 2.398 7.551 -4.805 1 98.81 174 THR B N 1
ATOM 3214 C CA . THR B 1 174 ? 3.104 6.777 -5.82 1 98.81 174 THR B CA 1
ATOM 3215 C C . THR B 1 174 ? 4.051 5.77 -5.176 1 98.81 174 THR B C 1
ATOM 3217 O O . THR B 1 174 ? 4.156 4.629 -5.629 1 98.81 174 THR B O 1
ATOM 3220 N N . LEU B 1 175 ? 4.77 6.184 -4.156 1 98.81 175 LEU B N 1
ATOM 3221 C CA . LEU B 1 175 ? 5.629 5.254 -3.434 1 98.81 175 LEU B CA 1
ATOM 3222 C C . LEU B 1 175 ? 4.816 4.098 -2.863 1 98.81 175 LEU B C 1
ATOM 3224 O O . LEU B 1 175 ? 5.219 2.936 -2.979 1 98.81 175 LEU B O 1
ATOM 3228 N N . ALA B 1 176 ? 3.703 4.402 -2.246 1 98.75 176 ALA B N 1
ATOM 3229 C CA . ALA B 1 176 ? 2.852 3.365 -1.668 1 98.75 176 ALA B CA 1
ATOM 3230 C C . ALA B 1 176 ? 2.326 2.424 -2.746 1 98.75 176 ALA B C 1
ATOM 3232 O O . ALA B 1 176 ? 2.283 1.206 -2.551 1 98.75 176 ALA B O 1
ATOM 3233 N N . LEU B 1 177 ? 1.918 3.016 -3.822 1 98.88 177 LEU B N 1
ATOM 3234 C CA . LEU B 1 177 ? 1.439 2.221 -4.949 1 98.88 177 LEU B CA 1
ATOM 3235 C C . LEU B 1 177 ? 2.543 1.312 -5.477 1 98.88 177 LEU B C 1
ATOM 3237 O O . LEU B 1 177 ? 2.291 0.148 -5.801 1 98.88 177 LEU B O 1
ATOM 3241 N N . GLY B 1 178 ? 3.711 1.877 -5.676 1 98.94 178 GLY B N 1
ATOM 3242 C CA . GLY B 1 178 ? 4.852 1.081 -6.102 1 98.94 178 GLY B CA 1
ATOM 3243 C C . GLY B 1 178 ? 5.18 -0.048 -5.145 1 98.94 178 GLY B C 1
ATOM 3244 O O . GLY B 1 178 ? 5.504 -1.158 -5.57 1 98.94 178 GLY B O 1
ATOM 3245 N N . ALA B 1 179 ? 5.148 0.23 -3.863 1 98.94 179 ALA B N 1
ATOM 3246 C CA . ALA B 1 179 ? 5.355 -0.812 -2.861 1 98.94 179 ALA B CA 1
ATOM 3247 C C . ALA B 1 179 ? 4.297 -1.906 -2.982 1 98.94 179 ALA B C 1
ATOM 3249 O O . ALA B 1 179 ? 4.617 -3.096 -2.906 1 98.94 179 ALA B O 1
ATOM 3250 N N . ALA B 1 180 ? 3.051 -1.511 -3.182 1 98.94 180 ALA B N 1
ATOM 3251 C CA . ALA B 1 180 ? 1.979 -2.484 -3.369 1 98.94 180 ALA B CA 1
ATOM 3252 C C . ALA B 1 180 ? 2.221 -3.334 -4.613 1 98.94 180 ALA B C 1
ATOM 3254 O O . ALA B 1 180 ? 1.954 -4.539 -4.613 1 98.94 180 ALA B O 1
ATOM 3255 N N . ALA B 1 181 ? 2.689 -2.678 -5.625 1 98.94 181 ALA B N 1
ATOM 3256 C CA . ALA B 1 181 ? 3.021 -3.408 -6.848 1 98.94 181 ALA B CA 1
ATOM 3257 C C . ALA B 1 181 ? 4.129 -4.426 -6.594 1 98.94 181 ALA B C 1
ATOM 3259 O O . ALA B 1 181 ? 4.082 -5.547 -7.105 1 98.94 181 ALA B O 1
ATOM 3260 N N . CYS B 1 182 ? 5.145 -4.02 -5.844 1 98.94 182 CYS B N 1
ATOM 3261 C CA . CYS B 1 182 ? 6.215 -4.945 -5.484 1 98.94 182 CYS B CA 1
ATOM 3262 C C . CYS B 1 182 ? 5.668 -6.129 -4.699 1 98.94 182 CYS B C 1
ATOM 3264 O O . CYS B 1 182 ? 6.012 -7.277 -4.984 1 98.94 182 CYS B O 1
ATOM 3266 N N . VAL B 1 183 ? 4.824 -5.844 -3.746 1 98.94 183 VAL B N 1
ATOM 3267 C CA . VAL B 1 183 ? 4.195 -6.895 -2.955 1 98.94 183 VAL B CA 1
ATOM 3268 C C . VAL B 1 183 ? 3.43 -7.844 -3.873 1 98.94 183 VAL B C 1
ATOM 3270 O O . VAL B 1 183 ? 3.594 -9.062 -3.791 1 98.94 183 VAL B O 1
ATOM 3273 N N . ALA B 1 184 ? 2.666 -7.285 -4.777 1 98.94 184 ALA B N 1
ATOM 3274 C CA . ALA B 1 184 ? 1.884 -8.078 -5.723 1 98.94 184 ALA B CA 1
ATOM 3275 C C . ALA B 1 184 ? 2.791 -8.945 -6.594 1 98.94 184 ALA B C 1
ATOM 3277 O O . ALA B 1 184 ? 2.49 -10.117 -6.848 1 98.94 184 ALA B O 1
ATOM 3278 N N . GLY B 1 185 ? 3.867 -8.367 -7.051 1 98.88 185 GLY B N 1
ATOM 3279 C CA . GLY B 1 185 ? 4.789 -9.102 -7.898 1 98.88 185 GLY B CA 1
ATOM 3280 C C . GLY B 1 185 ? 5.457 -10.266 -7.191 1 98.88 185 GLY B C 1
ATOM 3281 O O . GLY B 1 185 ? 5.57 -11.359 -7.75 1 98.88 185 GLY B O 1
ATOM 3282 N N . PHE B 1 186 ? 5.922 -10.047 -5.992 1 98.94 186 PHE B N 1
ATOM 3283 C CA . PHE B 1 186 ? 6.547 -11.109 -5.215 1 98.94 186 PHE B CA 1
ATOM 3284 C C . PHE B 1 186 ? 5.559 -12.234 -4.938 1 98.94 186 PHE B C 1
ATOM 3286 O O . PHE B 1 186 ? 5.906 -13.406 -5.035 1 98.94 186 PHE B O 1
ATOM 3293 N N . VAL B 1 187 ? 4.336 -11.883 -4.629 1 98.88 187 VAL B N 1
ATOM 3294 C CA . VAL B 1 187 ? 3.316 -12.883 -4.328 1 98.88 187 VAL B CA 1
ATOM 3295 C C . VAL B 1 187 ? 2.99 -13.68 -5.59 1 98.88 187 VAL B C 1
ATOM 3297 O O . VAL B 1 187 ? 2.824 -14.898 -5.535 1 98.88 187 VAL B O 1
ATOM 3300 N N . GLU B 1 188 ? 2.896 -12.977 -6.699 1 98.69 188 GLU B N 1
ATOM 3301 C CA . GLU B 1 188 ? 2.646 -13.672 -7.961 1 98.69 188 GLU B CA 1
ATOM 3302 C C . GLU B 1 188 ? 3.758 -14.672 -8.273 1 98.69 188 GLU B C 1
ATOM 3304 O O . GLU B 1 188 ? 3.488 -15.844 -8.555 1 98.69 188 GLU B O 1
ATOM 3309 N N . LYS B 1 189 ? 5.016 -14.219 -8.164 1 98.06 189 LYS B N 1
ATOM 3310 C CA . LYS B 1 189 ? 6.141 -15.109 -8.438 1 98.06 189 LYS B CA 1
ATOM 3311 C C . LYS B 1 189 ? 6.191 -16.266 -7.438 1 98.06 189 LYS B C 1
ATOM 3313 O O . LYS B 1 189 ? 6.512 -17.391 -7.801 1 98.06 189 LYS B O 1
ATOM 3318 N N . GLN B 1 190 ? 5.902 -15.953 -6.195 1 98.06 190 GLN B N 1
ATOM 3319 C CA . GLN B 1 190 ? 5.867 -16.984 -5.164 1 98.06 190 GLN B CA 1
ATOM 3320 C C . GLN B 1 190 ? 4.867 -18.078 -5.523 1 98.06 190 GLN B C 1
ATOM 3322 O O . GLN B 1 190 ? 5.133 -19.266 -5.312 1 98.06 190 GLN B O 1
ATOM 3327 N N . SER B 1 191 ? 3.73 -17.719 -6.105 1 96.94 191 SER B N 1
ATOM 3328 C CA . SER B 1 191 ? 2.662 -18.656 -6.426 1 96.94 191 SER B CA 1
ATOM 3329 C C . SER B 1 191 ? 3.072 -19.609 -7.555 1 96.94 191 SER B C 1
ATOM 3331 O O . SER B 1 191 ? 2.58 -20.734 -7.645 1 96.94 191 SER B O 1
ATOM 3333 N N . PHE B 1 192 ? 4.047 -19.188 -8.359 1 94.75 192 PHE B N 1
ATOM 3334 C CA . PHE B 1 192 ? 4.48 -19.984 -9.5 1 94.75 192 PHE B CA 1
ATOM 3335 C C . PHE B 1 192 ? 5.738 -20.781 -9.156 1 94.75 192 PHE B C 1
ATOM 3337 O O . PHE B 1 192 ? 6.18 -21.625 -9.945 1 94.75 192 PHE B O 1
ATOM 3344 N N . THR B 1 193 ? 6.379 -20.5 -8.016 1 95.12 193 THR B N 1
ATOM 3345 C CA . THR B 1 193 ? 7.633 -21.141 -7.625 1 95.12 193 THR B CA 1
ATOM 3346 C C . THR B 1 193 ? 7.367 -22.469 -6.93 1 95.12 193 THR B C 1
ATOM 3348 O O . THR B 1 193 ? 6.52 -22.547 -6.039 1 95.12 193 THR B O 1
ATOM 3351 N N . LYS B 1 194 ? 8.125 -23.516 -7.348 1 92.56 194 LYS B N 1
ATOM 3352 C CA . LYS B 1 194 ? 8.008 -24.844 -6.75 1 92.56 194 LYS B CA 1
ATOM 3353 C C . LYS B 1 194 ? 9.305 -25.234 -6.047 1 92.56 194 LYS B C 1
ATOM 3355 O O . LYS B 1 194 ? 10.398 -24.984 -6.559 1 92.56 194 LYS B O 1
ATOM 3360 N N . CYS B 1 195 ? 9.086 -25.766 -4.891 1 92.06 195 CYS B N 1
ATOM 3361 C CA . CYS B 1 195 ? 10.234 -26.25 -4.141 1 92.06 195 CYS B CA 1
ATOM 3362 C C . CYS B 1 195 ? 10.789 -27.531 -4.758 1 92.06 195 CYS B C 1
ATOM 3364 O O . CYS B 1 195 ? 10.039 -28.312 -5.363 1 92.06 195 CYS B O 1
ATOM 3366 N N . ALA B 1 196 ? 12.102 -27.766 -4.68 1 87.25 196 ALA B N 1
ATOM 3367 C CA . ALA B 1 196 ? 12.781 -29 -5.062 1 87.25 196 ALA B CA 1
ATOM 3368 C C . ALA B 1 196 ? 13.539 -29.594 -3.881 1 87.25 196 ALA B C 1
ATOM 3370 O O . ALA B 1 196 ? 14.125 -28.859 -3.078 1 87.25 196 ALA B O 1
ATOM 3371 N N . PRO B 1 197 ? 13.398 -30.875 -3.787 1 89.62 197 PRO B N 1
ATOM 3372 C CA . PRO B 1 197 ? 12.852 -31.875 -4.699 1 89.62 197 PRO B CA 1
ATOM 3373 C C . PRO B 1 197 ? 11.359 -32.125 -4.48 1 89.62 197 PRO B C 1
ATOM 3375 O O . PRO B 1 197 ? 10.719 -32.781 -5.309 1 89.62 197 PRO B O 1
ATOM 3378 N N . ASP B 1 198 ? 10.844 -31.625 -3.418 1 92 198 ASP B N 1
ATOM 3379 C CA . ASP B 1 198 ? 9.445 -31.875 -3.09 1 92 198 ASP B CA 1
ATOM 3380 C C . ASP B 1 198 ? 8.586 -30.656 -3.406 1 92 198 ASP B C 1
ATOM 3382 O O . ASP B 1 198 ? 8.539 -29.703 -2.627 1 92 198 ASP B O 1
ATOM 3386 N N . ALA B 1 199 ? 7.793 -30.734 -4.453 1 90.56 199 ALA B N 1
ATOM 3387 C CA . ALA B 1 199 ? 6.988 -29.594 -4.914 1 90.56 199 ALA B CA 1
ATOM 3388 C C . ALA B 1 199 ? 5.824 -29.328 -3.961 1 90.56 199 ALA B C 1
ATOM 3390 O O . ALA B 1 199 ? 5.188 -28.281 -4.023 1 90.56 199 ALA B O 1
ATOM 3391 N N . SER B 1 200 ? 5.551 -30.25 -3.109 1 89.56 200 SER B N 1
ATOM 3392 C CA . SER B 1 200 ? 4.449 -30.078 -2.168 1 89.56 200 SER B CA 1
ATOM 3393 C C . SER B 1 200 ? 4.875 -29.266 -0.954 1 89.56 200 SER B C 1
ATOM 3395 O O . SER B 1 200 ? 4.035 -28.797 -0.184 1 89.56 200 SER B O 1
ATOM 3397 N N . ASP B 1 201 ? 6.207 -29.109 -0.812 1 92.62 201 ASP B N 1
ATOM 3398 C CA . ASP B 1 201 ? 6.734 -28.25 0.253 1 92.62 201 ASP B CA 1
ATOM 3399 C C . ASP B 1 201 ? 6.387 -26.797 0.012 1 92.62 201 ASP B C 1
ATOM 3401 O O . ASP B 1 201 ? 6.613 -26.266 -1.08 1 92.62 201 ASP B O 1
ATOM 3405 N N . LYS B 1 202 ? 5.824 -26.203 1.039 1 94.06 202 LYS B N 1
ATOM 3406 C CA . LYS B 1 202 ? 5.41 -24.812 0.89 1 94.06 202 LYS B CA 1
ATOM 3407 C C . LYS B 1 202 ? 6.289 -23.875 1.72 1 94.06 202 LYS B C 1
ATOM 3409 O O . LYS B 1 202 ? 6.043 -22.672 1.781 1 94.06 202 LYS B O 1
ATOM 3414 N N . ARG B 1 203 ? 7.375 -24.406 2.336 1 95.44 203 ARG B N 1
ATOM 3415 C CA . ARG B 1 203 ? 8.164 -23.594 3.252 1 95.44 203 ARG B CA 1
ATOM 3416 C C . ARG B 1 203 ? 9.656 -23.75 2.965 1 95.44 203 ARG B C 1
ATOM 3418 O O . ARG B 1 203 ? 10.477 -23.672 3.881 1 95.44 203 ARG B O 1
ATOM 3425 N N . CYS B 1 204 ? 9.961 -24.078 1.706 1 96.19 204 CYS B N 1
ATOM 3426 C CA . CYS B 1 204 ? 11.375 -24.094 1.351 1 96.19 204 CYS B CA 1
ATOM 3427 C C . CYS B 1 204 ? 11.961 -22.688 1.354 1 96.19 204 CYS B C 1
ATOM 3429 O O . CYS B 1 204 ? 11.227 -21.719 1.479 1 96.19 204 CYS B O 1
ATOM 3431 N N . ALA B 1 205 ? 13.203 -22.562 1.271 1 96.19 205 ALA B N 1
ATOM 3432 C CA . ALA B 1 205 ? 13.898 -21.281 1.376 1 96.19 205 ALA B CA 1
ATOM 3433 C C . ALA B 1 205 ? 13.453 -20.328 0.277 1 96.19 205 ALA B C 1
ATOM 3435 O O . ALA B 1 205 ? 13.266 -19.125 0.525 1 96.19 205 ALA B O 1
ATOM 3436 N N . ALA B 1 206 ? 13.281 -20.781 -0.942 1 96.69 206 ALA B N 1
ATOM 3437 C CA . ALA B 1 206 ? 12.875 -19.938 -2.064 1 96.69 206 ALA B CA 1
ATOM 3438 C C . ALA B 1 206 ? 11.523 -19.281 -1.799 1 96.69 206 ALA B C 1
ATOM 3440 O O . ALA B 1 206 ? 11.305 -18.125 -2.18 1 96.69 206 ALA B O 1
ATOM 3441 N N . LEU B 1 207 ? 10.664 -20 -1.16 1 97.75 207 LEU B N 1
ATOM 3442 C CA . LEU B 1 207 ? 9.336 -19.469 -0.856 1 97.75 207 LEU B CA 1
ATOM 3443 C C . LEU B 1 207 ? 9.367 -18.609 0.401 1 97.75 207 LEU B C 1
ATOM 3445 O O . LEU B 1 207 ? 8.781 -17.531 0.43 1 97.75 207 LEU B O 1
ATOM 3449 N N . SER B 1 208 ? 10.094 -18.984 1.429 1 97.75 208 SER B N 1
ATOM 3450 C CA . SER B 1 208 ? 10.125 -18.281 2.707 1 97.75 208 SER B CA 1
ATOM 3451 C C . SER B 1 208 ? 10.836 -16.938 2.578 1 97.75 208 SER B C 1
ATOM 3453 O O . SER B 1 208 ? 10.492 -15.977 3.27 1 97.75 208 SER B O 1
ATOM 3455 N N . LEU B 1 209 ? 11.805 -16.875 1.748 1 98.56 209 LEU B N 1
ATOM 3456 C CA . LEU B 1 209 ? 12.508 -15.609 1.542 1 98.56 209 LEU B CA 1
ATOM 3457 C C . LEU B 1 209 ? 11.578 -14.555 0.951 1 98.56 209 LEU B C 1
ATOM 3459 O O . LEU B 1 209 ? 11.711 -13.367 1.245 1 98.56 209 LEU B O 1
ATOM 3463 N N . VAL B 1 210 ? 10.617 -15 0.13 1 98.81 210 VAL B N 1
ATOM 3464 C CA . VAL B 1 210 ? 9.656 -14.062 -0.443 1 98.81 210 VAL B CA 1
ATOM 3465 C C . VAL B 1 210 ? 8.773 -13.492 0.662 1 98.81 210 VAL B C 1
ATOM 3467 O O . VAL B 1 210 ? 8.406 -12.312 0.624 1 98.81 210 VAL B O 1
ATOM 3470 N N . ASN B 1 211 ? 8.398 -14.289 1.723 1 98.81 211 ASN B N 1
ATOM 3471 C CA . ASN B 1 211 ? 7.672 -13.773 2.877 1 98.81 211 ASN B CA 1
ATOM 3472 C C . ASN B 1 211 ? 8.398 -12.602 3.521 1 98.81 211 ASN B C 1
ATOM 3474 O O . ASN B 1 211 ? 7.789 -11.57 3.822 1 98.81 211 ASN B O 1
ATOM 3478 N N . VAL B 1 212 ? 9.656 -12.773 3.637 1 98.88 212 VAL B N 1
ATOM 3479 C CA . VAL B 1 212 ? 10.484 -11.758 4.281 1 98.88 212 VAL B CA 1
ATOM 3480 C C . VAL B 1 212 ? 10.578 -10.523 3.387 1 98.88 212 VAL B C 1
ATOM 3482 O O . VAL B 1 212 ? 10.469 -9.398 3.867 1 98.88 212 VAL B O 1
ATOM 3485 N N . LEU B 1 213 ? 10.773 -10.734 2.092 1 98.94 213 LEU B N 1
ATOM 3486 C CA . LEU B 1 213 ? 10.883 -9.633 1.147 1 98.94 213 LEU B CA 1
ATOM 3487 C C . LEU B 1 213 ? 9.633 -8.758 1.185 1 98.94 213 LEU B C 1
ATOM 3489 O O . LEU B 1 213 ? 9.734 -7.527 1.216 1 98.94 213 LEU B O 1
ATOM 3493 N N . VAL B 1 214 ? 8.492 -9.398 1.212 1 98.94 214 VAL B N 1
ATOM 3494 C CA . VAL B 1 214 ? 7.227 -8.672 1.196 1 98.94 214 VAL B CA 1
ATOM 3495 C C . VAL B 1 214 ? 7.102 -7.828 2.465 1 98.94 214 VAL B C 1
ATOM 3497 O O . VAL B 1 214 ? 6.707 -6.664 2.408 1 98.94 214 VAL B O 1
ATOM 3500 N N . LEU B 1 215 ? 7.488 -8.344 3.59 1 98.88 215 LEU B N 1
ATOM 3501 C CA . LEU B 1 215 ? 7.426 -7.582 4.836 1 98.88 215 LEU B CA 1
ATOM 3502 C C . LEU B 1 215 ? 8.422 -6.43 4.816 1 98.88 215 LEU B C 1
ATOM 3504 O O . LEU B 1 215 ? 8.148 -5.355 5.352 1 98.88 215 LEU B O 1
ATOM 3508 N N . LEU B 1 216 ? 9.562 -6.648 4.211 1 98.94 216 LEU B N 1
ATOM 3509 C CA . LEU B 1 216 ? 10.578 -5.605 4.145 1 98.94 216 LEU B CA 1
ATOM 3510 C C . LEU B 1 216 ? 10.133 -4.469 3.229 1 98.94 216 LEU B C 1
ATOM 3512 O O . LEU B 1 216 ? 10.406 -3.299 3.504 1 98.94 216 LEU B O 1
ATOM 3516 N N . VAL B 1 217 ? 9.461 -4.812 2.121 1 98.94 217 VAL B N 1
ATOM 3517 C CA . VAL B 1 217 ? 8.898 -3.781 1.25 1 98.94 217 VAL B CA 1
ATOM 3518 C C . VAL B 1 217 ? 7.926 -2.912 2.037 1 98.94 217 VAL B C 1
ATOM 3520 O O . VAL B 1 217 ? 8.016 -1.683 2.008 1 98.94 217 VAL B O 1
ATOM 3523 N N . ALA B 1 218 ? 7.008 -3.555 2.748 1 98.88 218 ALA B N 1
ATOM 3524 C CA . ALA B 1 218 ? 5.996 -2.838 3.52 1 98.88 218 ALA B CA 1
ATOM 3525 C C . ALA B 1 218 ? 6.641 -1.998 4.617 1 98.88 218 ALA B C 1
ATOM 3527 O O . ALA B 1 218 ? 6.25 -0.849 4.84 1 98.88 218 ALA B O 1
ATOM 3528 N N . SER B 1 219 ? 7.625 -2.57 5.266 1 98.81 219 SER B N 1
ATOM 3529 C CA . SER B 1 219 ? 8.312 -1.872 6.352 1 98.81 219 SER B CA 1
ATOM 3530 C C . SER B 1 219 ? 9.039 -0.637 5.836 1 98.81 219 SER B C 1
ATOM 3532 O O . SER B 1 219 ? 8.977 0.431 6.449 1 98.81 219 SER B O 1
ATOM 3534 N N . THR B 1 220 ? 9.734 -0.781 4.746 1 98.88 220 THR B N 1
ATOM 3535 C CA . THR B 1 220 ? 10.492 0.329 4.184 1 98.88 220 THR B CA 1
ATOM 3536 C C . THR B 1 220 ? 9.57 1.483 3.805 1 98.88 220 THR B C 1
ATOM 3538 O O . THR B 1 220 ? 9.828 2.635 4.164 1 98.88 220 THR B O 1
ATOM 3541 N N . ALA B 1 221 ? 8.492 1.144 3.084 1 98.88 221 ALA B N 1
ATOM 3542 C CA . ALA B 1 221 ? 7.555 2.182 2.668 1 98.88 221 ALA B CA 1
ATOM 3543 C C . ALA B 1 221 ? 6.922 2.865 3.877 1 98.88 221 ALA B C 1
ATOM 3545 O O . ALA B 1 221 ? 6.816 4.094 3.918 1 98.88 221 ALA B O 1
ATOM 3546 N N . THR B 1 222 ? 6.547 2.086 4.891 1 98.75 222 THR B N 1
ATOM 3547 C CA . THR B 1 222 ? 5.891 2.617 6.078 1 98.75 222 THR B CA 1
ATOM 3548 C C . THR B 1 222 ? 6.832 3.535 6.852 1 98.75 222 THR B C 1
ATOM 3550 O O . THR B 1 222 ? 6.445 4.641 7.246 1 98.75 222 THR B O 1
ATOM 3553 N N . CYS B 1 223 ? 8.07 3.125 7.023 1 98.62 223 CYS B N 1
ATOM 3554 C CA . CYS B 1 223 ? 9.031 3.918 7.781 1 98.62 223 CYS B CA 1
ATOM 3555 C C . CYS B 1 223 ? 9.398 5.195 7.031 1 98.62 223 CYS B C 1
ATOM 3557 O O . CYS B 1 223 ? 9.523 6.258 7.641 1 98.62 223 CYS B O 1
ATOM 3559 N N . ALA B 1 224 ? 9.57 5.102 5.742 1 98.75 224 ALA B N 1
ATOM 3560 C CA . ALA B 1 224 ? 9.891 6.285 4.953 1 98.75 224 ALA B CA 1
ATOM 3561 C C . ALA B 1 224 ? 8.766 7.316 5.035 1 98.75 224 ALA B C 1
ATOM 3563 O O . ALA B 1 224 ? 9.023 8.5 5.289 1 98.75 224 ALA B O 1
ATOM 3564 N N . LEU B 1 225 ? 7.543 6.859 4.887 1 98.31 225 LEU B N 1
ATOM 3565 C CA . LEU B 1 225 ? 6.402 7.766 4.945 1 98.31 225 LEU B CA 1
ATOM 3566 C C . LEU B 1 2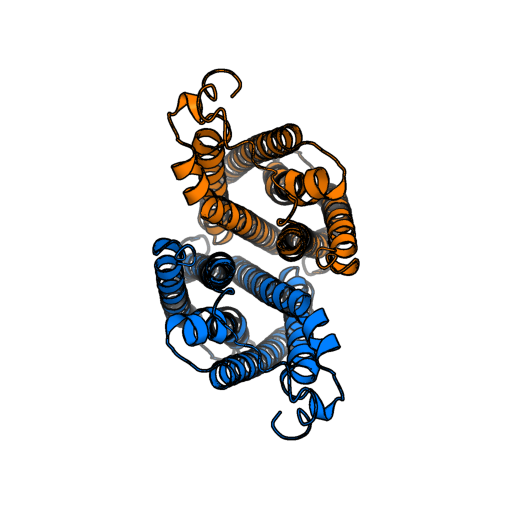25 ? 6.191 8.281 6.363 1 98.31 225 LEU B C 1
ATOM 3568 O O . LEU B 1 225 ? 5.746 9.414 6.555 1 98.31 225 LEU B O 1
ATOM 3572 N N . GLY B 1 226 ? 6.562 7.434 7.32 1 97.31 226 GLY B N 1
ATOM 3573 C CA . GLY B 1 226 ? 6.535 7.891 8.703 1 97.31 226 GLY B CA 1
ATOM 3574 C C . GLY B 1 226 ? 7.512 9.016 8.977 1 97.31 226 GLY B C 1
ATOM 3575 O O . GLY B 1 226 ? 7.219 9.93 9.75 1 97.31 226 GLY B O 1
ATOM 3576 N N . THR B 1 227 ? 8.656 8.945 8.391 1 97.19 227 THR B N 1
ATOM 3577 C CA . THR B 1 227 ? 9.641 10.016 8.539 1 97.19 227 THR B CA 1
ATOM 3578 C C . THR B 1 227 ? 9.117 11.32 7.953 1 97.19 227 THR B C 1
ATOM 3580 O O . THR B 1 227 ? 9.297 12.391 8.539 1 97.19 227 THR B O 1
ATOM 3583 N N . VAL B 1 228 ? 8.477 11.195 6.801 1 95.88 228 VAL B N 1
ATOM 3584 C CA . VAL B 1 228 ? 7.883 12.367 6.16 1 95.88 228 VAL B CA 1
ATOM 3585 C C . VAL B 1 228 ? 6.785 12.945 7.055 1 95.88 228 VAL B C 1
ATOM 3587 O O . VAL B 1 228 ? 6.711 14.164 7.246 1 95.88 228 VAL B O 1
ATOM 3590 N N . TYR B 1 229 ? 5.984 12.094 7.621 1 94.19 229 TYR B N 1
ATOM 3591 C CA . TYR B 1 229 ? 4.902 12.5 8.516 1 94.19 229 TYR B CA 1
ATOM 3592 C C . TYR B 1 229 ? 5.453 13.211 9.742 1 94.19 229 TYR B C 1
ATOM 3594 O O . TYR B 1 229 ? 4.906 14.234 10.18 1 94.19 229 TYR B O 1
ATOM 3602 N N . ALA B 1 230 ? 6.516 12.672 10.305 1 92.12 230 ALA B N 1
ATOM 3603 C CA . ALA B 1 230 ? 7.133 13.266 11.484 1 92.12 230 ALA B CA 1
ATOM 3604 C C . ALA B 1 230 ? 7.613 14.688 11.195 1 92.12 230 ALA B C 1
ATOM 3606 O O . ALA B 1 230 ? 7.5 15.57 12.047 1 92.12 230 ALA B O 1
ATOM 3607 N N . ARG B 1 231 ? 8.148 14.883 10.047 1 88.75 231 ARG B N 1
ATOM 3608 C CA . ARG B 1 231 ? 8.578 16.219 9.641 1 88.75 231 ARG B CA 1
ATOM 3609 C C . ARG B 1 231 ? 7.395 17.172 9.562 1 88.75 231 ARG B C 1
ATOM 3611 O O . ARG B 1 231 ? 7.488 18.328 9.992 1 88.75 231 ARG B O 1
ATOM 3618 N N . TRP B 1 232 ? 6.387 16.688 9.023 1 84.69 232 TRP B N 1
ATOM 3619 C CA . TRP B 1 232 ? 5.199 17.516 8.828 1 84.69 232 TRP B CA 1
ATOM 3620 C C . TRP B 1 232 ? 4.582 17.906 10.164 1 84.69 232 TRP B C 1
ATOM 3622 O O . TRP B 1 232 ? 4.164 19.062 10.344 1 84.69 232 TRP B O 1
ATOM 3632 N N . VAL B 1 233 ? 4.508 17.031 11.086 1 80.5 233 VAL B N 1
ATOM 3633 C CA . VAL B 1 233 ? 3.881 17.297 12.375 1 80.5 233 VAL B CA 1
ATOM 3634 C C . VAL B 1 233 ? 4.824 18.125 13.242 1 80.5 233 VAL B C 1
ATOM 3636 O O . VAL B 1 233 ? 4.379 18.953 14.047 1 80.5 233 VAL B O 1
ATOM 3639 N N . GLY B 1 234 ? 6.137 17.922 13.258 1 66.38 234 GLY B N 1
ATOM 3640 C CA . GLY B 1 234 ? 7.117 18.672 14.031 1 66.38 234 GLY B CA 1
ATOM 3641 C C . GLY B 1 234 ? 7.328 20.078 13.516 1 66.38 234 GLY B C 1
ATOM 3642 O O . GLY B 1 234 ? 7.68 20.984 14.281 1 66.38 234 GLY B O 1
ATOM 3643 N N . GLY B 1 235 ? 7.52 20.391 12.219 1 56.88 235 GLY B N 1
ATOM 3644 C CA . GLY B 1 235 ? 7.805 21.688 11.617 1 56.88 235 GLY B CA 1
ATOM 3645 C C . GLY B 1 235 ? 6.672 22.688 11.781 1 56.88 235 GLY B C 1
ATOM 3646 O O . GLY B 1 235 ? 6.832 23.875 11.484 1 56.88 235 GLY B O 1
ATOM 3647 N N . GLY B 1 236 ? 5.492 22.453 11.961 1 45.91 236 GLY B N 1
ATOM 3648 C CA . GLY B 1 236 ? 4.453 23.453 12.148 1 45.91 236 GLY B CA 1
ATOM 3649 C C . GLY B 1 236 ? 4.723 24.391 13.32 1 45.91 236 GLY B C 1
ATOM 3650 O O . GLY B 1 236 ? 4.047 25.406 13.477 1 45.91 236 GLY B O 1
ATOM 3651 N N . GLY B 1 237 ? 5.516 24.172 14.398 1 35.72 237 GLY B N 1
ATOM 3652 C CA . GLY B 1 237 ? 5.777 25.109 15.477 1 35.72 237 GLY B CA 1
ATOM 3653 C C . GLY B 1 237 ? 6.77 26.188 15.102 1 35.72 237 GLY B C 1
ATOM 3654 O O . GLY B 1 237 ? 6.719 27.297 15.641 1 35.72 237 GLY B O 1
ATOM 3655 N N . SER B 1 238 ? 7.918 25.938 14.57 1 33.47 238 SER B N 1
ATOM 3656 C CA . SER B 1 238 ? 9.008 26.906 14.469 1 33.47 238 SER B CA 1
ATOM 3657 C C . SER B 1 238 ? 8.758 27.906 13.344 1 33.47 238 SER B C 1
ATOM 3659 O O . SER B 1 238 ? 9.648 28.672 12.977 1 33.47 238 SER B O 1
ATOM 3661 N N . GLY B 1 239 ? 7.777 27.938 12.617 1 32.78 239 GLY B N 1
ATOM 3662 C CA . GLY B 1 239 ? 7.738 28.969 11.594 1 32.78 239 GLY B CA 1
ATOM 3663 C C . GLY B 1 239 ? 7.723 30.375 12.156 1 32.78 239 GLY B C 1
ATOM 3664 O O . GLY B 1 239 ? 7.57 31.344 11.414 1 32.78 239 GLY B O 1
ATOM 3665 N N . GLY B 1 240 ? 7.516 30.625 13.484 1 29.77 240 GLY B N 1
ATOM 3666 C CA . GLY B 1 240 ? 7.59 32 13.898 1 29.77 240 GLY B CA 1
ATOM 3667 C C . GLY B 1 240 ? 9.008 32.562 13.93 1 29.77 240 GLY B C 1
ATOM 3668 O O . GLY B 1 240 ? 9.391 33.25 14.867 1 29.77 240 GLY B O 1
ATOM 3669 N N . GLY B 1 241 ? 10.086 32.031 13.539 1 27.98 241 GLY B N 1
ATOM 3670 C CA . GLY B 1 241 ? 11.258 32.875 13.586 1 27.98 241 GLY B CA 1
ATOM 3671 C C . GLY B 1 241 ? 11.031 34.25 12.977 1 27.98 241 GLY B C 1
ATOM 3672 O O . GLY B 1 241 ? 10.102 34.438 12.188 1 27.98 241 GLY B O 1
ATOM 3673 N N . SER B 1 242 ? 11.516 35.469 13.648 1 25.61 242 SER B N 1
ATOM 3674 C CA . SER B 1 242 ? 11.617 36.906 13.375 1 25.61 242 SER B CA 1
ATOM 3675 C C . SER B 1 242 ? 12.016 37.156 11.93 1 25.61 242 SER B C 1
ATOM 3677 O O . SER B 1 242 ? 13.156 36.906 11.539 1 25.61 242 SER B O 1
ATOM 3679 N N . ASP B 1 243 ? 11.43 36.906 10.953 1 25.44 243 ASP B N 1
ATOM 3680 C CA . ASP B 1 243 ? 11.641 37.781 9.82 1 25.44 243 ASP B CA 1
ATOM 3681 C C . ASP B 1 243 ? 11.516 39.25 10.242 1 25.44 243 ASP B C 1
ATOM 3683 O O . ASP B 1 243 ? 10.438 39.688 10.648 1 25.44 243 ASP B O 1
ATOM 3687 N N . GLY B 1 244 ? 12.414 39.906 10.984 1 25.41 244 GLY B N 1
ATOM 3688 C CA . GLY B 1 244 ? 12.727 41.312 10.82 1 25.41 244 GLY B CA 1
ATOM 3689 C C . GLY B 1 244 ? 12.336 41.844 9.461 1 25.41 244 GLY B C 1
ATOM 3690 O O . GLY B 1 244 ? 12.133 41.094 8.516 1 25.41 244 GLY B O 1
ATOM 3691 N N . ALA B 1 245 ? 11.953 43.25 9.344 1 28.33 245 ALA B N 1
ATOM 3692 C CA . ALA B 1 245 ? 11.461 44.25 8.414 1 28.33 245 ALA B CA 1
ATOM 3693 C C . ALA B 1 245 ? 12.273 44.25 7.121 1 28.33 245 ALA B C 1
ATOM 3695 O O . ALA B 1 245 ? 12.398 45.281 6.453 1 28.33 245 ALA B O 1
ATOM 3696 N N . ASN B 1 246 ? 13.203 43.375 6.66 1 24.12 246 ASN B N 1
ATOM 3697 C CA . ASN B 1 246 ? 13.602 43.844 5.336 1 24.12 246 ASN B CA 1
ATOM 3698 C C . ASN B 1 246 ? 12.414 43.906 4.387 1 24.12 246 ASN B C 1
ATOM 3700 O O . ASN B 1 246 ? 11.953 42.906 3.873 1 24.12 246 ASN B O 1
ATOM 3704 N N . GLN B 1 247 ? 11.336 44.625 4.574 1 24.59 247 GLN B N 1
ATOM 3705 C CA . GLN B 1 247 ? 10.391 45.281 3.67 1 24.59 247 GLN B CA 1
ATOM 3706 C C . GLN B 1 247 ? 11.078 45.719 2.387 1 24.59 247 GLN B C 1
ATOM 3708 O O . GLN B 1 247 ? 10.445 46.312 1.509 1 24.59 247 GLN B O 1
ATOM 3713 N N . GLY B 1 248 ? 12.406 46.062 2.418 1 24.08 248 GLY B N 1
ATOM 3714 C CA . GLY B 1 248 ? 12.93 46.844 1.305 1 24.08 248 GLY B CA 1
ATOM 3715 C C . GLY B 1 248 ? 12.773 46.156 -0.034 1 24.08 248 GLY B C 1
ATOM 3716 O O . GLY B 1 248 ? 12.203 46.719 -0.969 1 24.08 248 GLY B O 1
ATOM 3717 N N . SER B 1 249 ? 13.961 45.375 -0.58 1 22.61 249 SER B N 1
ATOM 3718 C CA . SER B 1 249 ? 14.273 45.25 -1.997 1 22.61 249 SER B CA 1
ATOM 3719 C C . SER B 1 249 ? 13.453 44.125 -2.635 1 22.61 249 SER B C 1
ATOM 3721 O O . SER B 1 249 ? 13.758 42.938 -2.459 1 22.61 249 SER B O 1
ATOM 3723 N N . TYR B 1 250 ? 12.242 43.781 -2.59 1 26.47 250 TYR B N 1
ATOM 3724 C CA . TYR B 1 250 ? 11.43 43.188 -3.639 1 26.47 250 TYR B CA 1
ATOM 3725 C C . TYR B 1 250 ? 11.891 43.625 -5.02 1 26.47 250 TYR B C 1
ATOM 3727 O O . TYR B 1 250 ? 11.219 43.375 -6.02 1 26.47 250 TYR B O 1
ATOM 3735 N N . GLN B 1 251 ? 12.789 44.562 -5.113 1 25.31 251 GLN B N 1
ATOM 3736 C CA . GLN B 1 251 ? 13.281 45.094 -6.375 1 25.31 251 GLN B CA 1
ATOM 3737 C C . GLN B 1 251 ? 14.117 44.062 -7.129 1 25.31 251 GLN B C 1
ATOM 3739 O O . GLN B 1 251 ? 13.984 43.938 -8.344 1 25.31 251 GLN B O 1
ATOM 3744 N N . THR B 1 252 ? 15.383 43.625 -6.668 1 22.64 252 THR B N 1
ATOM 3745 C CA . THR B 1 252 ? 16.328 42.938 -7.539 1 22.64 252 THR B CA 1
ATOM 3746 C C . THR B 1 252 ? 16.062 41.438 -7.551 1 22.64 252 THR B C 1
ATOM 3748 O O . THR B 1 252 ? 16.891 40.656 -7.996 1 22.64 252 THR B O 1
ATOM 3751 N N . LEU B 1 253 ? 15.234 40.75 -7.156 1 24.53 253 LEU B N 1
ATOM 3752 C CA . LEU B 1 253 ? 15.031 39.312 -7.32 1 24.53 253 LEU B CA 1
ATOM 3753 C C . LEU B 1 253 ? 15.188 38.906 -8.781 1 24.53 253 LEU B C 1
ATOM 3755 O O . LEU B 1 253 ? 14.828 37.781 -9.156 1 24.53 253 LEU B O 1
ATOM 3759 N N . GLY B 1 254 ? 15.68 39.688 -9.68 1 24.94 254 GLY B N 1
ATOM 3760 C CA . GLY B 1 254 ? 16.156 39.438 -11.031 1 24.94 254 GLY B CA 1
ATOM 3761 C C . GLY B 1 254 ? 17.281 38.375 -11.078 1 24.94 254 GLY B C 1
ATOM 3762 O O . GLY B 1 254 ? 17.297 37.531 -11.969 1 24.94 254 GLY B O 1
ATOM 3763 N N . GLU B 1 255 ? 18.5 38.562 -10.406 1 22.39 255 GLU B N 1
ATOM 3764 C CA . GLU B 1 255 ? 19.719 37.844 -10.773 1 22.39 255 GLU B CA 1
ATOM 3765 C C . GLU B 1 255 ? 19.766 36.469 -10.164 1 22.39 255 GLU B C 1
ATOM 3767 O O . GLU B 1 255 ? 20.375 35.531 -10.734 1 22.39 255 GLU B O 1
ATOM 3772 N N . ASP B 1 256 ? 19.609 36.188 -8.734 1 22.58 256 ASP B N 1
ATOM 3773 C CA . ASP B 1 256 ? 20.281 35 -8.203 1 22.58 256 ASP B CA 1
ATOM 3774 C C . ASP B 1 256 ? 19.422 33.75 -8.406 1 22.58 256 ASP B C 1
ATOM 3776 O O . ASP B 1 256 ? 19.812 32.656 -7.977 1 22.58 256 ASP B O 1
ATOM 3780 N N . PHE B 1 257 ? 18.188 33.625 -8.641 1 18.62 257 PHE B N 1
ATOM 3781 C CA . PHE B 1 257 ? 17.828 32.312 -9.125 1 18.62 257 PHE B CA 1
ATOM 3782 C C . PHE B 1 257 ? 18.484 32.031 -10.477 1 18.62 257 PHE B C 1
ATOM 3784 O O . PHE B 1 257 ? 18.516 32.906 -11.344 1 18.62 257 PHE B O 1
#

Sequence (514 aa):
MPPSTPPNLDSLGAWLALLTRSSYLLFVAVLLAWFGRLAWFDRETDGAVSFNYHPLFMGLAFVVLMPEALLAYADLEERRGFGHAAAKKMHAWAHIAASVCILLGLIFVFANHSAKGIPALYSAHSWIGLTAAMCTFLQAIVGCVAYALPTLFGVGGESRARLLPAHRFAGAATLALGAAACVAGFVEKQSFTKCAPDASDKRCAALSLVNVLVLLVASTATCALGTVYARWVGGGGSGGGSDGANQGSYQTLGEDFMPPSTPPNLDSLGAWLALLTRSSYLLFVAVLLAWFGRLAWFDRETDGAVSFNYHPLFMGLAFVVLMPEALLAYADLEERRGFGHAAAKKMHAWAHIAASVCILLGLIFVFANHSAKGIPALYSAHSWIGLTAAMCTFLQAIVGCVAYALPTLFGVGGESRARLLPAHRFAGAATLALGAAACVAGFVEKQSFTKCAPDASDKRCAALSLVNVLVLLVASTATCALGTVYARWVGGGGSGGGSDGANQGSYQTLGEDF